Protein AF-0000000081132342 (afdb_homodimer)

Secondary structure (DSSP, 8-state):
------SS-EEEE-SSSSTTHHHHHHHHHHT---EEEE-GGGTT-SB-TTT--BGGGGT-SS---EEEETTEEE-SHHHHHHHHHHH-GGGTT--HHHHHHHHHHHHHHHHHHHHHHHIIIIIHHH-HHHHHHHHHHHHHHHHHHHHHHS-SSS-TTS-SS--HHHHHHHHHHSTTSTTHHHHHHHHT--GGGSHHHHHHHHHHHHSHHHHHHHHH--STT--TT--/------SS-EEEE-SSSSTTHHHHHHHHHHT---EEEE-GGGTT-SB-TTT--BGGGGT-SS---EEEETTEEE-SHHHHHHHHHHH-GGGTT--HHHHHHHHHHHHHHHHHHHHHHHIIIIIHHH-HHHHHHHHHHHHHHHHHHHHHHS-SSS-TTS-SS--HHHHHHHHHH-TTSTTHHHHHHHHT--GGGSHHHHHHHHHHHHSHHHHHHHHH--STT--TT--

Solvent-accessible surface area (backbone atoms only — not comparable to full-atom values): 23735 Å² total; per-residue (Å²): 126,83,71,78,73,48,92,39,45,32,39,38,39,49,71,43,24,33,77,51,36,57,43,52,50,40,26,38,53,20,66,42,70,70,46,75,48,65,44,64,76,33,63,84,30,46,40,36,79,91,77,62,47,49,31,46,73,27,73,20,80,42,68,71,37,34,39,38,45,73,89,46,52,36,22,42,60,66,17,49,36,51,38,51,45,66,72,10,67,74,45,65,78,62,47,68,67,57,50,27,51,25,36,23,34,44,43,50,42,50,53,53,41,53,53,26,39,42,25,64,75,49,38,33,78,79,35,51,68,58,19,27,52,50,39,45,53,50,52,52,53,50,46,52,42,48,46,69,66,49,51,84,60,72,33,80,86,68,46,99,58,68,50,56,39,47,48,31,52,35,50,58,69,32,78,37,25,44,39,39,21,47,30,31,57,70,39,67,57,68,66,67,80,34,55,44,51,42,50,43,35,52,55,46,49,64,35,67,46,38,34,53,46,62,73,67,54,68,24,50,76,42,50,92,76,76,100,127,84,69,76,73,46,93,40,45,33,38,37,38,48,71,44,24,35,76,49,38,58,42,52,50,40,26,39,53,21,66,43,70,67,47,74,49,67,42,65,77,34,62,85,30,48,40,36,79,89,77,62,45,50,32,45,74,27,73,19,79,42,70,71,39,35,37,37,45,69,89,46,51,37,22,42,59,66,18,50,36,52,39,50,43,66,72,9,69,75,44,65,79,62,48,69,68,55,50,26,51,24,36,22,33,45,43,50,43,49,54,52,42,52,53,26,38,41,27,66,74,48,37,34,79,80,35,52,68,59,18,26,52,51,42,46,52,50,52,51,52,50,47,53,43,46,48,69,64,50,51,84,59,73,34,78,84,67,46,100,59,68,50,55,37,48,48,31,53,36,50,56,71,32,64,47,23,46,43,36,11,48,32,31,58,68,39,67,57,69,66,67,78,34,56,45,52,42,50,41,36,51,53,46,49,63,34,66,45,37,34,54,45,63,73,67,52,67,25,47,75,42,51,92,76,75,102

Foldseek 3Di:
DPLPLPQAKEKEEALAQELCVLLVLQCLQLVGDYHYDHDPVLQPPQADPVPRHGCVLLVDRRDDTWIDHRSHTHGDSLVSSLVSLCPRNNNVPPDPVNSVLLSVLVVVLVVLQVQLCCLQPPVCVVPLVVSLVSLVVSCVVVLVVCLPQADQDDERVNDNGHHSNLSSLLLQQDAQRPPNNVSCVSNVHHSVVSPSSVVSNVSNCVRPSNVVCVVPRPRSVDDPPVD/DPLPLPQAKEKEEALAQELCVLLVLQCLQLVGDYHYDHDPVLQPPQADPVPRHGCVLLVDRRDDTWIDHRSHTHGDSLVSSLVSLCPRNNNVPPDPVNSVLLSVLVVVLVVLQVQLCCLQPPVCVPPLVVSLVSLVVSCVVVLVVCLPQADQDDERVNDNGHHSNLSSLLLQQPLLHPPNNVSCVSNVHHSVVSPSSVVSNVSNCVNPSNVVCVVPRPRSVDDPPVD

pLDDT: mean 93.66, std 10.89, range [26.27, 98.94]

Structure (mmCIF, N/CA/C/O backbone):
data_AF-0000000081132342-model_v1
#
loop_
_entity.id
_entity.type
_entity.pdbx_description
1 polymer 'Glutathione S-transferase'
#
loop_
_atom_site.group_PDB
_atom_site.id
_atom_site.type_symbol
_atom_site.label_atom_id
_atom_site.label_alt_id
_atom_site.label_comp_id
_atom_site.label_asym_id
_atom_site.label_entity_id
_atom_site.label_seq_id
_atom_site.pdbx_PDB_ins_code
_atom_site.Cartn_x
_atom_site.Cartn_y
_atom_site.Cartn_z
_atom_site.occupancy
_atom_site.B_iso_or_equiv
_atom_site.auth_seq_id
_atom_site.auth_comp_id
_atom_site.auth_asym_id
_atom_site.auth_atom_id
_atom_site.pdbx_PDB_model_num
ATOM 1 N N . MET A 1 1 ? 17.172 -5.16 30.281 1 26.27 1 MET A N 1
ATOM 2 C CA . MET A 1 1 ? 16.375 -5.867 29.297 1 26.27 1 MET A CA 1
ATOM 3 C C . MET A 1 1 ? 17.25 -6.34 28.125 1 26.27 1 MET A C 1
ATOM 5 O O . MET A 1 1 ? 17.984 -5.551 27.547 1 26.27 1 MET A O 1
ATOM 9 N N . THR A 1 2 ? 17.797 -7.445 28.031 1 30.52 2 THR A N 1
ATOM 10 C CA . THR A 1 2 ? 18.672 -7.984 27 1 30.52 2 THR A CA 1
ATOM 11 C C . THR A 1 2 ? 18.156 -7.625 25.609 1 30.52 2 THR A C 1
ATOM 13 O O . THR A 1 2 ? 17.031 -7.961 25.266 1 30.52 2 THR A O 1
ATOM 16 N N . THR A 1 3 ? 18.344 -6.461 25.172 1 37.97 3 THR A N 1
ATOM 17 C CA . THR A 1 3 ? 18.016 -6.039 23.812 1 37.97 3 THR A CA 1
ATOM 18 C C . THR A 1 3 ? 18.297 -7.152 22.812 1 37.97 3 THR A C 1
ATOM 20 O O . THR A 1 3 ? 19.438 -7.613 22.703 1 37.97 3 THR A O 1
ATOM 23 N N . PHE A 1 4 ? 17.703 -8.273 22.844 1 40.88 4 PHE A N 1
ATOM 24 C CA . PHE A 1 4 ? 17.844 -9.32 21.828 1 40.88 4 PHE A CA 1
ATOM 25 C C . PHE A 1 4 ? 18.281 -8.727 20.5 1 40.88 4 PHE A C 1
ATOM 27 O O . PHE A 1 4 ? 17.453 -8.148 19.781 1 40.88 4 PHE A O 1
ATOM 34 N N . GLU A 1 5 ? 19.469 -8.164 20.438 1 51.78 5 GLU A N 1
ATOM 35 C CA . GLU A 1 5 ? 20.047 -7.605 19.219 1 51.78 5 GLU A CA 1
ATOM 36 C C . GLU A 1 5 ? 20.016 -8.617 18.078 1 51.78 5 GLU A C 1
ATOM 38 O O . GLU A 1 5 ? 20.938 -9.422 17.938 1 51.78 5 GLU A O 1
ATOM 43 N N . ASN A 1 6 ? 18.969 -9.266 17.734 1 59 6 ASN A N 1
ATOM 44 C CA . ASN A 1 6 ? 18.891 -10.164 16.594 1 59 6 ASN A CA 1
ATOM 45 C C . ASN A 1 6 ? 19.344 -9.477 15.305 1 59 6 ASN A C 1
ATOM 47 O O . ASN A 1 6 ? 18.766 -8.469 14.898 1 59 6 ASN A O 1
ATOM 51 N N . PRO A 1 7 ? 20.469 -9.891 14.82 1 83.19 7 PRO A N 1
ATOM 52 C CA . PRO A 1 7 ? 21.016 -9.242 13.625 1 83.19 7 PRO A CA 1
ATOM 53 C C . PRO A 1 7 ? 20.125 -9.422 12.398 1 83.19 7 PRO A C 1
ATOM 55 O O . PRO A 1 7 ? 20.297 -8.734 11.391 1 83.19 7 PRO A O 1
ATOM 58 N N . HIS A 1 8 ? 19.094 -10.32 12.531 1 95.31 8 HIS A N 1
ATOM 59 C CA . HIS A 1 8 ? 18.219 -10.617 11.398 1 95.31 8 HIS A CA 1
ATOM 60 C C . HIS A 1 8 ? 16.844 -9.977 11.578 1 95.31 8 HIS A C 1
ATOM 62 O O . HIS A 1 8 ? 16.344 -9.867 12.695 1 95.31 8 HIS A O 1
ATOM 68 N N . PRO A 1 9 ? 16.188 -9.609 10.5 1 98.06 9 PRO A N 1
ATOM 69 C CA . PRO A 1 9 ? 14.789 -9.203 10.625 1 98.06 9 PRO A CA 1
ATOM 70 C C . PRO A 1 9 ? 13.93 -10.273 11.297 1 98.06 9 PRO A C 1
ATOM 72 O O . PRO A 1 9 ? 14.094 -11.461 11.031 1 98.06 9 PRO A O 1
ATOM 75 N N . HIS A 1 10 ? 13.062 -9.82 12.188 1 97.5 10 HIS A N 1
ATOM 76 C CA . HIS A 1 10 ? 12.18 -10.711 12.938 1 97.5 10 HIS A CA 1
ATOM 77 C C . HIS A 1 10 ? 10.719 -10.445 12.594 1 97.5 10 HIS A C 1
ATOM 79 O O . HIS A 1 10 ? 10.188 -9.375 12.906 1 97.5 10 HIS A O 1
ATOM 85 N N . LEU A 1 11 ? 10.117 -11.43 11.961 1 97.31 11 LEU A N 1
ATOM 86 C CA . LEU A 1 11 ? 8.727 -11.336 11.531 1 97.31 11 LEU A CA 1
ATOM 87 C C . LEU A 1 11 ? 7.785 -11.898 12.594 1 97.31 11 LEU A C 1
ATOM 89 O O . LEU A 1 11 ? 8.031 -12.977 13.133 1 97.31 11 LEU A O 1
ATOM 93 N N . ILE A 1 12 ? 6.785 -11.148 12.961 1 96.94 12 ILE A N 1
ATOM 94 C CA . ILE A 1 12 ? 5.773 -11.562 13.922 1 96.94 12 ILE A CA 1
ATOM 95 C C . ILE A 1 12 ? 4.438 -11.766 13.211 1 96.94 12 ILE A C 1
ATOM 97 O O . ILE A 1 12 ? 3.828 -10.805 12.734 1 96.94 12 ILE A O 1
ATOM 101 N N . TYR A 1 13 ? 4.012 -12.984 13.188 1 95.5 13 TYR A N 1
ATOM 102 C CA . TYR A 1 13 ? 2.77 -13.305 12.508 1 95.5 13 TYR A CA 1
ATOM 103 C C . TYR A 1 13 ? 2.209 -14.641 13 1 95.5 13 TYR A C 1
ATOM 105 O O . TYR A 1 13 ? 2.494 -15.062 14.117 1 95.5 13 TYR A O 1
ATOM 113 N N . ALA A 1 14 ? 1.227 -15.227 12.344 1 92.19 14 ALA A N 1
ATOM 114 C CA . ALA A 1 14 ? 0.634 -16.531 12.625 1 92.19 14 ALA A CA 1
ATOM 115 C C . ALA A 1 14 ? 1.279 -17.625 11.773 1 92.19 14 ALA A C 1
ATOM 117 O O . ALA A 1 14 ? 1.892 -17.328 10.742 1 92.19 14 ALA A O 1
ATOM 118 N N . PRO A 1 15 ? 1.166 -18.797 12.211 1 90.62 15 PRO A N 1
ATOM 119 C CA . PRO A 1 15 ? 1.739 -19.891 11.43 1 90.62 15 PRO A CA 1
ATOM 120 C C . PRO A 1 15 ? 0.863 -20.281 10.242 1 90.62 15 PRO A C 1
ATOM 122 O O . PRO A 1 15 ? 0.51 -21.453 10.102 1 90.62 15 PRO A O 1
ATOM 125 N N . ILE A 1 16 ? 0.582 -19.297 9.383 1 92.06 16 ILE A N 1
ATOM 126 C CA . ILE A 1 16 ? -0.227 -19.516 8.188 1 92.06 16 ILE A CA 1
ATOM 127 C C . ILE A 1 16 ? 0.365 -18.719 7.016 1 92.06 16 ILE A C 1
ATOM 129 O O . ILE A 1 16 ? 1.127 -17.781 7.223 1 92.06 16 ILE A O 1
ATOM 133 N N . ALA A 1 17 ? -0.044 -19.156 5.855 1 93.56 17 ALA A N 1
ATOM 134 C CA . ALA A 1 17 ? 0.344 -18.422 4.656 1 93.56 17 ALA A CA 1
ATOM 135 C C . ALA A 1 17 ? -0.666 -17.312 4.34 1 93.56 17 ALA A C 1
ATOM 137 O O . ALA A 1 17 ? -1.347 -17.375 3.312 1 93.56 17 ALA A O 1
ATOM 138 N N . GLY A 1 18 ? -0.672 -16.375 5.23 1 93.75 18 GLY A N 1
ATOM 139 C CA . GLY A 1 18 ? -1.565 -15.242 5.082 1 93.75 18 GLY A CA 1
ATOM 140 C C . GLY A 1 18 ? -0.862 -13.992 4.594 1 93.75 18 GLY A C 1
ATOM 141 O O . GLY A 1 18 ? -0.087 -14.039 3.639 1 93.75 18 GLY A O 1
ATOM 142 N N . ARG A 1 19 ? -1.129 -12.883 5.219 1 94.88 19 ARG A N 1
ATOM 143 C CA . ARG A 1 19 ? -0.659 -11.57 4.785 1 94.88 19 ARG A CA 1
ATOM 144 C C . ARG A 1 19 ? 0.862 -11.477 4.859 1 94.88 19 ARG A C 1
ATOM 146 O O . ARG A 1 19 ? 1.477 -10.664 4.172 1 94.88 19 ARG A O 1
ATOM 153 N N . ALA A 1 20 ? 1.481 -12.305 5.617 1 96.75 20 ALA A N 1
ATOM 154 C CA . ALA A 1 20 ? 2.932 -12.242 5.77 1 96.75 20 ALA A CA 1
ATOM 155 C C . ALA A 1 20 ? 3.635 -13.055 4.688 1 96.75 20 ALA A C 1
ATOM 157 O O . ALA A 1 20 ? 4.859 -13.008 4.562 1 96.75 20 ALA A O 1
ATOM 158 N N . GLU A 1 21 ? 2.898 -13.766 3.896 1 97.19 21 GLU A N 1
ATOM 159 C CA . GLU A 1 21 ? 3.504 -14.766 3.02 1 97.19 21 GLU A CA 1
ATOM 160 C C . GLU A 1 21 ? 4.391 -14.109 1.964 1 97.19 21 GLU A C 1
ATOM 162 O O . GLU A 1 21 ? 5.461 -14.625 1.637 1 97.19 21 GLU A O 1
ATOM 167 N N . LEU A 1 22 ? 3.967 -13.039 1.373 1 98.5 22 LEU A N 1
ATOM 168 C CA . LEU A 1 22 ? 4.816 -12.406 0.37 1 98.5 22 LEU A CA 1
ATOM 169 C C . LEU A 1 22 ? 6.129 -11.938 0.988 1 98.5 22 LEU A C 1
ATOM 171 O O . LEU A 1 22 ? 7.18 -11.992 0.344 1 98.5 22 LEU A O 1
ATOM 175 N N . ALA A 1 23 ? 6.117 -11.445 2.205 1 98.56 23 ALA A N 1
ATOM 176 C CA . ALA A 1 23 ? 7.355 -11.07 2.879 1 98.56 23 ALA A CA 1
ATOM 177 C C . ALA A 1 23 ? 8.281 -12.266 3.045 1 98.56 23 ALA A C 1
ATOM 179 O O . ALA A 1 23 ? 9.492 -12.156 2.863 1 98.56 23 ALA A O 1
ATOM 180 N N . ARG A 1 24 ? 7.719 -13.398 3.361 1 97.81 24 ARG A N 1
ATOM 181 C CA . ARG A 1 24 ? 8.492 -14.633 3.48 1 97.81 24 ARG A CA 1
ATOM 182 C C . ARG A 1 24 ? 9.109 -15.023 2.143 1 97.81 24 ARG A C 1
ATOM 184 O O . ARG A 1 24 ? 10.289 -15.383 2.076 1 97.81 24 ARG A O 1
ATOM 191 N N . LEU A 1 25 ? 8.32 -14.922 1.116 1 98.44 25 LEU A N 1
ATOM 192 C CA . LEU A 1 25 ? 8.789 -15.25 -0.224 1 98.44 25 LEU A CA 1
ATOM 193 C C . LEU A 1 25 ? 9.922 -14.305 -0.642 1 98.44 25 LEU A C 1
ATOM 195 O O . LEU A 1 25 ? 10.906 -14.742 -1.244 1 98.44 25 LEU A O 1
ATOM 199 N N . ILE A 1 26 ? 9.789 -13.023 -0.356 1 98.88 26 ILE A N 1
ATOM 200 C CA . ILE A 1 26 ? 10.805 -12.031 -0.692 1 98.88 26 ILE A CA 1
ATOM 201 C C . ILE A 1 26 ? 12.094 -12.336 0.066 1 98.88 26 ILE A C 1
ATOM 203 O O . ILE A 1 26 ? 13.188 -12.258 -0.502 1 98.88 26 ILE A O 1
ATOM 207 N N . ALA A 1 27 ? 11.969 -12.672 1.336 1 98.5 27 ALA A N 1
ATOM 208 C CA . ALA A 1 27 ? 13.148 -13.016 2.119 1 98.5 27 ALA A CA 1
ATOM 209 C C . ALA A 1 27 ? 13.867 -14.227 1.523 1 98.5 27 ALA A C 1
ATOM 211 O O . ALA A 1 27 ? 15.086 -14.203 1.334 1 98.5 27 ALA A O 1
ATOM 212 N N . ALA A 1 28 ? 13.125 -15.219 1.195 1 98.19 28 ALA A N 1
AT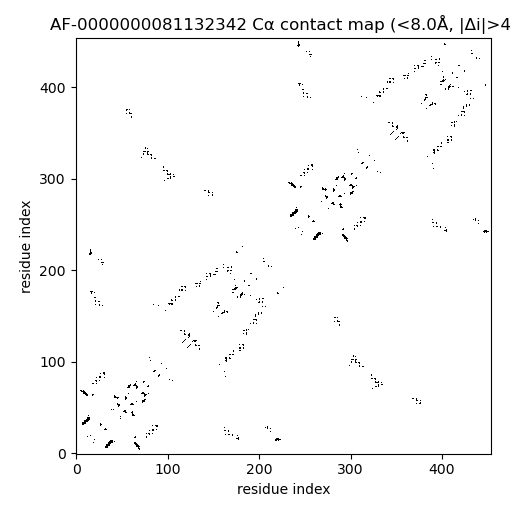OM 213 C CA . ALA A 1 28 ? 13.688 -16.453 0.644 1 98.19 28 ALA A CA 1
ATOM 214 C C . ALA A 1 28 ? 14.352 -16.188 -0.704 1 98.19 28 ALA A C 1
ATOM 216 O O . ALA A 1 28 ? 15.531 -16.516 -0.894 1 98.19 28 ALA A O 1
ATOM 217 N N . ALA A 1 29 ? 13.602 -15.578 -1.599 1 98.81 29 ALA A N 1
ATOM 218 C CA . ALA A 1 29 ? 14.109 -15.32 -2.943 1 98.81 29 ALA A CA 1
ATOM 219 C C . ALA A 1 29 ? 15.289 -14.352 -2.908 1 98.81 29 ALA A C 1
ATOM 221 O O . ALA A 1 29 ? 16.234 -14.484 -3.703 1 98.81 29 ALA A O 1
ATOM 222 N N . GLY A 1 30 ? 15.211 -13.3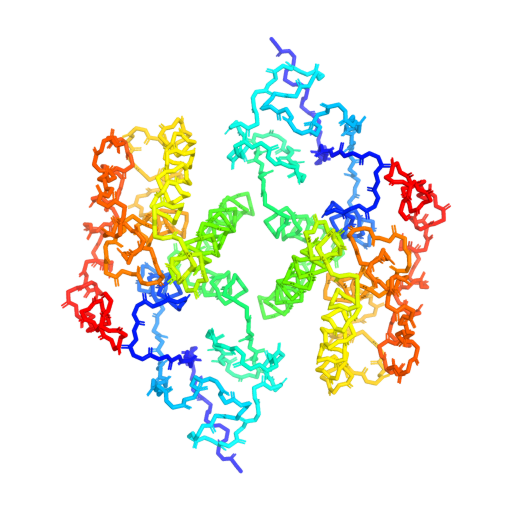98 -1.994 1 98.69 30 GLY A N 1
ATOM 223 C CA . GLY A 1 30 ? 16.188 -12.32 -1.935 1 98.69 30 GLY A CA 1
ATOM 224 C C . GLY A 1 30 ? 17.438 -12.695 -1.164 1 98.69 30 GLY A C 1
ATOM 225 O O . GLY A 1 30 ? 18.422 -11.945 -1.156 1 98.69 30 GLY A O 1
ATOM 226 N N . GLY A 1 31 ? 17.359 -13.805 -0.442 1 97.81 31 GLY A N 1
ATOM 227 C CA . GLY A 1 31 ? 18.531 -14.289 0.272 1 97.81 31 GLY A CA 1
ATOM 228 C C . GLY A 1 31 ? 18.688 -13.672 1.647 1 97.81 31 GLY A C 1
ATOM 229 O O . GLY A 1 31 ? 19.812 -13.43 2.102 1 97.81 31 GLY A O 1
ATOM 230 N N . ILE A 1 32 ? 17.625 -13.375 2.258 1 96.94 32 ILE A N 1
ATOM 231 C CA . ILE A 1 32 ? 17.641 -12.852 3.621 1 96.94 32 ILE A CA 1
ATOM 232 C C . ILE A 1 32 ? 17.297 -13.961 4.605 1 96.94 32 ILE A C 1
ATOM 234 O O . ILE A 1 32 ? 16.297 -14.656 4.43 1 96.94 32 ILE A O 1
ATOM 238 N N . THR A 1 33 ? 18.062 -14.062 5.617 1 96.31 33 THR A N 1
ATOM 239 C CA . THR A 1 33 ? 17.672 -14.883 6.758 1 96.31 33 THR A CA 1
ATOM 240 C C . THR A 1 33 ? 16.766 -14.094 7.703 1 96.31 33 THR A C 1
ATOM 242 O O . THR A 1 33 ? 17.094 -12.969 8.094 1 96.31 33 THR A O 1
ATOM 245 N N . ILE A 1 34 ? 15.641 -14.75 8 1 97 34 ILE A N 1
ATOM 246 C CA . ILE A 1 34 ? 14.75 -14.078 8.945 1 97 34 ILE A CA 1
ATOM 247 C C . ILE A 1 34 ? 14.406 -15.023 10.094 1 97 34 ILE A C 1
ATOM 249 O O . ILE A 1 34 ? 14.531 -16.25 9.961 1 97 34 ILE A O 1
ATOM 253 N N . THR A 1 35 ? 14.07 -14.445 11.219 1 96.31 35 THR A N 1
ATOM 254 C CA . THR A 1 35 ? 13.453 -15.188 12.312 1 96.31 35 THR A CA 1
ATOM 255 C C . THR A 1 35 ? 11.969 -14.82 12.438 1 96.31 35 THR A C 1
ATOM 257 O O . THR A 1 35 ? 11.523 -13.812 11.883 1 96.31 35 THR A O 1
ATOM 260 N N . GLU A 1 36 ? 11.219 -15.781 13.156 1 94.75 36 GLU A N 1
ATOM 261 C CA . GLU A 1 36 ? 9.781 -15.531 13.242 1 94.75 36 GLU A CA 1
ATOM 262 C C . GLU A 1 36 ? 9.242 -15.891 14.625 1 94.75 36 GLU A C 1
ATOM 264 O O . GLU A 1 36 ? 9.719 -16.844 15.25 1 94.75 36 GLU A O 1
ATOM 269 N N . SER A 1 37 ? 8.359 -15.094 15.086 1 93.81 37 SER A N 1
ATOM 270 C CA . SER A 1 37 ? 7.422 -15.484 16.125 1 93.81 37 SER A CA 1
ATOM 271 C C . SER A 1 37 ? 6.043 -15.789 15.555 1 93.81 37 SER A C 1
ATOM 273 O O . SER A 1 37 ? 5.402 -14.914 14.969 1 93.81 37 SER A O 1
ATOM 275 N N . VAL A 1 38 ? 5.664 -17.031 15.805 1 90.38 38 VAL A N 1
ATOM 276 C CA . VAL A 1 38 ? 4.383 -17.469 15.258 1 90.38 38 VAL A CA 1
ATOM 277 C C . VAL A 1 38 ? 3.441 -17.859 16.391 1 90.38 38 VAL A C 1
ATOM 279 O O . VAL A 1 38 ? 3.762 -18.734 17.203 1 90.38 38 VAL A O 1
ATOM 282 N N . ASN A 1 39 ? 2.463 -17.047 16.609 1 90.81 39 ASN A N 1
ATOM 283 C CA . ASN A 1 39 ? 1.485 -17.281 17.672 1 90.81 39 ASN A CA 1
ATOM 284 C C . ASN A 1 39 ? 0.094 -16.812 17.266 1 90.81 39 ASN A C 1
ATOM 286 O O . ASN A 1 39 ? -0.17 -15.609 17.234 1 90.81 39 ASN A O 1
ATOM 290 N N . MET A 1 40 ? -0.757 -17.766 17.078 1 86.94 40 MET A N 1
ATOM 291 C CA . MET A 1 40 ? -2.115 -17.469 16.625 1 86.94 40 MET A CA 1
ATOM 292 C C . MET A 1 40 ? -2.863 -16.641 17.656 1 86.94 40 MET A C 1
ATOM 294 O O . MET A 1 40 ? -3.775 -15.883 17.312 1 86.94 40 MET A O 1
ATOM 298 N N . ALA A 1 41 ? -2.463 -16.75 18.859 1 87.44 41 ALA A N 1
ATOM 299 C CA . ALA A 1 41 ? -3.164 -16.062 19.953 1 87.44 41 ALA A CA 1
ATOM 300 C C . ALA A 1 41 ? -2.99 -14.547 19.844 1 87.44 41 ALA A C 1
ATOM 302 O O . ALA A 1 41 ? -3.752 -13.781 20.438 1 87.44 41 ALA A O 1
ATOM 303 N N . ASN A 1 42 ? -2.002 -14.195 19.094 1 91.44 42 ASN A N 1
ATOM 304 C CA . ASN A 1 42 ? -1.762 -12.766 18.922 1 91.44 42 ASN A CA 1
ATOM 305 C C . ASN A 1 42 ? -2.801 -12.133 18 1 91.44 42 ASN A C 1
ATOM 307 O O . ASN A 1 42 ? -2.941 -10.906 17.969 1 91.44 42 ASN A O 1
ATOM 311 N N . PHE A 1 43 ? -3.508 -13.031 17.297 1 86.75 43 PHE A N 1
ATOM 312 C CA . PHE A 1 43 ? -4.516 -12.484 16.406 1 86.75 43 PHE A CA 1
ATOM 313 C C . PHE A 1 43 ? -5.648 -11.836 17.188 1 86.75 43 PHE A C 1
ATOM 315 O O . PHE A 1 43 ? -6.207 -12.438 18.109 1 86.75 43 PHE A O 1
ATOM 322 N N . GLY A 1 44 ? -5.949 -10.727 17.016 1 82.88 44 GLY A N 1
ATOM 323 C CA . GLY A 1 44 ? -7.051 -10.031 17.672 1 82.88 44 GLY A CA 1
ATOM 324 C C . GLY A 1 44 ? -6.652 -9.367 18.969 1 82.88 44 GLY A C 1
ATOM 325 O O . GLY A 1 44 ? -7.484 -8.758 19.641 1 82.88 44 GLY A O 1
ATOM 326 N N . SER A 1 45 ? -5.453 -9.617 19.375 1 90.19 45 SER A N 1
ATOM 327 C CA . SER A 1 45 ? -4.957 -8.984 20.594 1 90.19 45 SER A CA 1
ATOM 328 C C . SER A 1 45 ? -4.211 -7.695 20.281 1 90.19 45 SER A C 1
ATOM 330 O O . SER A 1 45 ? -3.605 -7.559 19.219 1 90.19 45 SER A O 1
ATOM 332 N N . LYS A 1 46 ? -4.254 -6.777 21.25 1 92.12 46 LYS A N 1
ATOM 333 C CA . LYS A 1 46 ? -3.516 -5.523 21.109 1 92.12 46 LYS A CA 1
ATOM 334 C C . LYS A 1 46 ? -2.049 -5.703 21.5 1 92.12 46 LYS A C 1
ATOM 336 O O . LYS A 1 46 ? -1.201 -4.887 21.125 1 92.12 46 LYS A O 1
ATOM 341 N N . ASP A 1 47 ? -1.809 -6.777 22.281 1 94.75 47 ASP A N 1
ATOM 342 C CA . ASP A 1 47 ? -0.456 -7.016 22.766 1 94.75 47 ASP A CA 1
ATOM 343 C C . ASP A 1 47 ? 0.091 -8.344 22.25 1 94.75 47 ASP A C 1
ATOM 345 O O . ASP A 1 47 ? -0.674 -9.258 21.953 1 94.75 47 ASP A O 1
ATOM 349 N N . LEU A 1 48 ? 1.373 -8.383 22.125 1 94.94 48 LEU A N 1
ATOM 350 C CA . LEU A 1 48 ? 2.061 -9.617 21.781 1 94.94 48 LEU A CA 1
ATOM 351 C C . LEU A 1 48 ? 2.236 -10.5 23.016 1 94.94 48 LEU A C 1
ATOM 353 O O . LEU A 1 48 ? 2.809 -10.07 24.016 1 94.94 48 LEU A O 1
ATOM 357 N N . GLN A 1 49 ? 1.848 -11.688 22.906 1 90.81 49 GLN A N 1
ATOM 358 C CA . GLN A 1 49 ? 1.827 -12.586 24.062 1 90.81 49 GLN A CA 1
ATOM 359 C C . GLN A 1 49 ? 3.242 -12.906 24.531 1 90.81 49 GLN A C 1
ATOM 361 O O . GLN A 1 49 ? 3.486 -13.039 25.734 1 90.81 49 GLN A O 1
ATOM 366 N N . GLU A 1 50 ? 4.133 -13.008 23.625 1 88.31 50 GLU A N 1
ATOM 367 C CA . GLU A 1 50 ? 5.488 -13.461 23.922 1 88.31 50 GLU A CA 1
ATOM 368 C C . GLU A 1 50 ? 6.258 -12.406 24.719 1 88.31 50 GLU A C 1
ATOM 370 O O . GLU A 1 50 ? 7.082 -12.75 25.578 1 88.31 50 GLU A O 1
ATOM 375 N N . THR A 1 51 ? 6.023 -11.195 24.438 1 90.12 51 THR A N 1
ATOM 376 C CA . THR A 1 51 ? 6.875 -10.148 24.984 1 90.12 51 THR A CA 1
ATOM 377 C C . THR A 1 51 ? 6.066 -9.188 25.859 1 90.12 51 THR A C 1
ATOM 379 O O . THR A 1 51 ? 6.633 -8.438 26.656 1 90.12 51 THR A O 1
ATOM 382 N N . GLY A 1 52 ? 4.707 -9.195 25.641 1 91.94 52 GLY A N 1
ATOM 383 C CA . GLY A 1 52 ? 3.865 -8.227 26.312 1 91.94 52 GLY A CA 1
ATOM 384 C C . GLY A 1 52 ? 3.9 -6.855 25.656 1 91.94 52 GLY A C 1
ATOM 385 O O . GLY A 1 52 ? 3.221 -5.93 26.109 1 91.94 52 GLY A O 1
ATOM 386 N N . GLU A 1 53 ? 4.664 -6.762 24.641 1 93.69 53 GLU A N 1
ATOM 387 C CA . GLU A 1 53 ? 4.742 -5.488 23.938 1 93.69 53 GLU A CA 1
ATOM 388 C C . GLU A 1 53 ? 3.43 -5.18 23.219 1 93.69 53 GLU A C 1
ATOM 390 O O . GLU A 1 53 ? 2.807 -6.07 22.641 1 93.69 53 GLU A O 1
ATOM 395 N N . SER A 1 54 ? 3.098 -3.881 23.281 1 95.12 54 SER A N 1
ATOM 396 C CA . SER A 1 54 ? 1.901 -3.439 22.578 1 95.12 54 SER A CA 1
ATOM 397 C C . SER A 1 54 ? 2.158 -3.328 21.078 1 95.12 54 SER A C 1
ATOM 399 O O . SER A 1 54 ? 3.215 -2.852 20.656 1 95.12 54 SER A O 1
ATOM 401 N N . LYS A 1 55 ? 1.193 -3.711 20.25 1 96.06 55 LYS A N 1
ATOM 402 C CA . LYS A 1 55 ? 1.298 -3.568 18.812 1 96.06 55 LYS A CA 1
ATOM 403 C C . LYS A 1 55 ? 1.375 -2.098 18.406 1 96.06 55 LYS A C 1
ATOM 405 O O . LYS A 1 55 ? 1.832 -1.774 17.297 1 96.06 55 LYS A O 1
ATOM 410 N N . LYS A 1 56 ? 0.962 -1.211 19.266 1 94.75 56 LYS A N 1
ATOM 411 C CA . LYS A 1 56 ? 1.1 0.222 19.016 1 94.75 56 LYS A CA 1
ATOM 412 C C . LYS A 1 56 ? 2.562 0.61 18.828 1 94.75 56 LYS A C 1
ATOM 414 O O . LYS A 1 56 ? 2.871 1.555 18.109 1 94.75 56 LYS A O 1
ATOM 419 N N . ASN A 1 57 ? 3.436 -0.188 19.422 1 95.62 57 ASN A N 1
ATOM 420 C CA . ASN A 1 57 ? 4.863 0.075 19.281 1 95.62 57 ASN A CA 1
ATOM 421 C C . ASN A 1 57 ? 5.34 -0.148 17.844 1 95.62 57 ASN A C 1
ATOM 423 O O . ASN A 1 57 ? 6.418 0.309 17.469 1 95.62 57 ASN A O 1
ATOM 427 N N . TYR A 1 58 ? 4.547 -0.844 17.094 1 97.12 58 TYR A N 1
ATOM 428 C CA . TYR A 1 58 ? 4.824 -1.091 15.68 1 97.12 58 TYR A CA 1
ATOM 429 C C . TYR A 1 58 ? 3.926 -0.242 14.789 1 97.12 58 TYR A C 1
ATOM 431 O O . TYR A 1 58 ? 3.758 -0.536 13.602 1 97.12 58 TYR A O 1
ATOM 439 N N . MET A 1 59 ? 3.268 0.727 15.375 1 97.5 59 MET A N 1
ATOM 440 C CA . MET A 1 59 ? 2.318 1.587 14.672 1 97.5 59 MET A CA 1
ATOM 441 C C . MET A 1 59 ? 1.127 0.783 14.172 1 97.5 59 MET A C 1
ATOM 443 O O . MET A 1 59 ? 0.652 1.004 13.055 1 97.5 59 MET A O 1
ATOM 447 N N . SER A 1 60 ? 0.712 -0.182 14.875 1 96.31 60 SER A N 1
ATOM 448 C CA . SER A 1 60 ? -0.464 -0.988 14.57 1 96.31 60 SER A CA 1
ATOM 449 C C . SER A 1 60 ? -1.449 -0.997 15.734 1 96.31 60 SER A C 1
ATOM 451 O O . SER A 1 60 ? -1.063 -1.24 16.875 1 96.31 60 SER A O 1
ATOM 453 N N . PRO A 1 61 ? -2.676 -0.676 15.43 1 92.62 61 PRO A N 1
ATOM 454 C CA . PRO A 1 61 ? -3.639 -0.791 16.531 1 92.62 61 PRO A CA 1
ATOM 455 C C . PRO A 1 61 ? -3.846 -2.234 16.984 1 92.62 61 PRO A C 1
ATOM 457 O O . PRO A 1 61 ? -4.02 -2.49 18.172 1 92.62 61 PRO A O 1
ATOM 460 N N . SER A 1 62 ? -3.873 -3.178 16 1 85.75 62 SER A N 1
ATOM 461 C CA . SER A 1 62 ? -4.09 -4.559 16.422 1 85.75 62 SER A CA 1
ATOM 462 C C . SER A 1 62 ? -3.623 -5.535 15.344 1 85.75 62 SER A C 1
ATOM 464 O O . SER A 1 62 ? -3.584 -6.746 15.57 1 85.75 62 SER A O 1
ATOM 466 N N . GLY A 1 63 ? -3.262 -5.031 14.266 1 92.62 63 GLY A N 1
ATOM 467 C CA . GLY A 1 63 ? -3.061 -5.895 13.109 1 92.62 63 GLY A CA 1
ATOM 468 C C . GLY A 1 63 ? -1.659 -6.465 13.031 1 92.62 63 GLY A C 1
ATOM 469 O O . GLY A 1 63 ? -0.746 -5.984 13.703 1 92.62 63 GLY A O 1
ATOM 470 N N . MET A 1 64 ? -1.481 -7.531 12.336 1 95.44 64 MET A N 1
ATOM 471 C CA . MET A 1 64 ? -0.248 -8.203 11.938 1 95.44 64 MET A CA 1
ATOM 472 C C . MET A 1 64 ? -0.245 -8.484 10.438 1 95.44 64 MET A C 1
ATOM 474 O O . MET A 1 64 ? -1.302 -8.5 9.797 1 95.44 64 MET A O 1
ATOM 478 N N . PRO A 1 65 ? 0.895 -8.633 9.781 1 97.44 65 PRO A N 1
ATOM 479 C CA . PRO A 1 65 ? 2.238 -8.906 10.297 1 97.44 65 PRO A CA 1
ATOM 480 C C . PRO A 1 65 ? 2.936 -7.656 10.828 1 97.44 65 PRO A C 1
ATOM 482 O O . PRO A 1 65 ? 2.553 -6.535 10.484 1 97.44 65 PRO A O 1
ATOM 485 N N . LEU A 1 66 ? 3.912 -7.918 11.734 1 98.19 66 LEU A N 1
ATOM 486 C CA . LEU A 1 66 ? 4.844 -6.922 12.25 1 98.19 66 LEU A CA 1
ATOM 487 C C . LEU A 1 66 ? 6.285 -7.344 12 1 98.19 66 LEU A C 1
ATOM 489 O O . LEU A 1 66 ? 6.582 -8.539 11.914 1 98.19 66 LEU A O 1
ATOM 493 N N . LEU A 1 67 ? 7.164 -6.375 11.859 1 98.38 67 LEU A N 1
ATOM 494 C CA . LEU A 1 67 ? 8.586 -6.637 11.633 1 98.38 67 LEU A CA 1
ATOM 495 C C . LEU A 1 67 ? 9.445 -5.824 12.594 1 98.38 67 LEU A C 1
ATOM 497 O O . LEU A 1 67 ? 9.211 -4.633 12.789 1 98.38 67 LEU A O 1
ATOM 501 N N . GLN A 1 68 ? 10.336 -6.496 13.195 1 97.44 68 GLN A N 1
ATOM 502 C CA . GLN A 1 68 ? 11.375 -5.836 13.969 1 97.44 68 GLN A CA 1
ATOM 503 C C . GLN A 1 68 ? 12.758 -6.129 13.398 1 97.44 68 GLN A C 1
ATOM 505 O O . GLN A 1 68 ? 13.078 -7.277 13.086 1 97.44 68 GLN A O 1
ATOM 510 N N . HIS A 1 69 ? 13.547 -5.172 13.195 1 97.75 69 HIS A N 1
ATOM 511 C CA . HIS A 1 69 ? 14.953 -5.293 12.797 1 97.75 69 HIS A CA 1
ATOM 512 C C . HIS A 1 69 ? 15.812 -4.254 13.5 1 97.75 69 HIS A C 1
ATOM 514 O O . HIS A 1 69 ? 15.914 -3.111 13.055 1 97.75 69 HIS A O 1
ATOM 520 N N . GLY A 1 70 ? 16.531 -4.695 14.547 1 95.44 70 GLY A N 1
ATOM 521 C CA . GLY A 1 70 ? 17.141 -3.713 15.43 1 95.44 70 GLY A CA 1
ATOM 522 C C . GLY A 1 70 ? 16.125 -2.771 16.062 1 95.44 70 GLY A C 1
ATOM 523 O O . GLY A 1 70 ? 15.133 -3.217 16.641 1 95.44 70 GLY A O 1
ATOM 524 N N . ASP A 1 71 ? 16.281 -1.473 15.82 1 93.94 71 ASP A N 1
ATOM 525 C CA . ASP A 1 71 ? 15.383 -0.477 16.406 1 93.94 71 ASP A CA 1
ATOM 526 C C . ASP A 1 71 ? 14.18 -0.235 15.492 1 93.94 71 ASP A C 1
ATOM 528 O O . ASP A 1 71 ? 13.203 0.401 15.906 1 93.94 71 ASP A O 1
ATOM 532 N N . LEU A 1 72 ? 14.258 -0.804 14.336 1 97.19 72 LEU A N 1
ATOM 533 C CA . LEU A 1 72 ? 13.164 -0.614 13.391 1 97.19 72 LEU A CA 1
ATOM 534 C C . LEU A 1 72 ? 11.969 -1.485 13.766 1 97.19 72 LEU A C 1
ATOM 536 O O . LEU A 1 72 ? 12.117 -2.697 13.945 1 97.19 72 LEU A O 1
ATOM 540 N N . LYS A 1 73 ? 10.828 -0.906 13.961 1 97.44 73 LYS A N 1
ATOM 541 C CA . LYS A 1 73 ? 9.547 -1.574 14.156 1 97.44 73 LYS A CA 1
ATOM 542 C C . LYS A 1 73 ? 8.523 -1.113 13.125 1 97.44 73 LYS A C 1
ATOM 544 O O . LYS A 1 73 ? 8.227 0.079 13.023 1 97.44 73 LYS A O 1
ATOM 549 N N . VAL A 1 74 ? 8.023 -2.117 12.352 1 98.06 74 VAL A N 1
ATOM 550 C CA . VAL A 1 74 ? 7.227 -1.743 11.188 1 98.06 74 VAL A CA 1
ATOM 551 C C . VAL A 1 74 ? 5.984 -2.627 11.102 1 98.06 74 VAL A C 1
ATOM 553 O O . VAL A 1 74 ? 6.051 -3.83 11.359 1 98.06 74 VAL A O 1
ATOM 556 N N . SER A 1 75 ? 4.891 -1.975 10.859 1 98.25 75 SER A N 1
ATOM 557 C CA . SER A 1 75 ? 3.684 -2.662 10.414 1 98.25 75 SER A CA 1
ATOM 558 C C . SER A 1 75 ? 3.404 -2.393 8.938 1 98.25 75 SER A C 1
ATOM 560 O O . SER A 1 75 ? 4.262 -1.873 8.227 1 98.25 75 SER A O 1
ATOM 562 N N . GLN A 1 76 ? 2.221 -2.76 8.484 1 98.25 76 GLN A N 1
ATOM 563 C CA . GLN A 1 76 ? 1.787 -2.602 7.102 1 98.25 76 GLN A CA 1
ATOM 564 C C . GLN A 1 76 ? 2.555 -3.539 6.172 1 98.25 76 GLN A C 1
ATOM 566 O O . GLN A 1 76 ? 3.75 -3.35 5.941 1 98.25 76 GLN A O 1
ATOM 571 N N . SER A 1 77 ? 1.852 -4.418 5.52 1 98.19 77 SER A N 1
ATOM 572 C CA . SER A 1 77 ? 2.453 -5.465 4.699 1 98.19 77 SER A CA 1
ATOM 573 C C . SER A 1 77 ? 3.35 -4.875 3.615 1 98.19 77 SER A C 1
ATOM 575 O O . SER A 1 77 ? 4.484 -5.32 3.432 1 98.19 77 SER A O 1
ATOM 577 N N . GLY A 1 78 ? 2.844 -3.832 2.949 1 98.19 78 GLY A N 1
ATOM 578 C CA . GLY A 1 78 ? 3.617 -3.234 1.874 1 98.19 78 GLY A CA 1
ATOM 579 C C . GLY A 1 78 ? 4.941 -2.658 2.34 1 98.19 78 GLY A C 1
ATOM 580 O O . GLY A 1 78 ? 5.953 -2.771 1.645 1 98.19 78 GLY A O 1
ATOM 581 N N . ALA A 1 79 ? 4.941 -2.043 3.504 1 98.75 79 ALA A N 1
ATOM 582 C CA . ALA A 1 79 ? 6.164 -1.47 4.059 1 98.75 79 ALA A CA 1
ATOM 583 C C . ALA A 1 79 ? 7.164 -2.562 4.426 1 98.75 79 ALA A C 1
ATOM 585 O O . ALA A 1 79 ? 8.359 -2.434 4.16 1 98.75 79 ALA A O 1
ATOM 586 N N . ILE A 1 80 ? 6.66 -3.602 5.035 1 98.88 80 ILE A N 1
ATOM 587 C CA . ILE A 1 80 ? 7.496 -4.73 5.426 1 98.88 80 ILE A CA 1
ATOM 588 C C . ILE A 1 80 ? 8.117 -5.367 4.188 1 98.88 80 ILE A C 1
ATOM 590 O O . ILE A 1 80 ? 9.328 -5.609 4.148 1 98.88 80 ILE A O 1
ATOM 594 N N . GLU A 1 81 ? 7.301 -5.59 3.172 1 98.88 81 GLU A N 1
ATOM 595 C CA . GLU A 1 81 ? 7.75 -6.207 1.926 1 98.88 81 GLU A CA 1
ATOM 596 C C . GLU A 1 81 ? 8.797 -5.34 1.229 1 98.88 81 GLU A C 1
ATOM 598 O O . GLU A 1 81 ? 9.836 -5.84 0.802 1 98.88 81 GLU A O 1
ATOM 603 N N . ALA A 1 82 ? 8.516 -4.074 1.174 1 98.69 82 ALA A N 1
ATOM 604 C CA . ALA A 1 82 ? 9.438 -3.15 0.523 1 98.69 82 ALA A CA 1
ATOM 605 C C . ALA A 1 82 ? 10.758 -3.07 1.282 1 98.69 82 ALA A C 1
ATOM 607 O O . ALA A 1 82 ? 11.828 -3.023 0.672 1 98.69 82 ALA A O 1
ATOM 608 N N . TYR A 1 83 ? 10.734 -3.068 2.598 1 98.81 83 TYR A N 1
ATOM 609 C CA . TYR A 1 83 ? 11.945 -3.021 3.406 1 98.81 83 TYR A CA 1
ATOM 610 C C . TYR A 1 83 ? 12.773 -4.281 3.215 1 98.81 83 TYR A C 1
ATOM 612 O O . TYR A 1 83 ? 13.984 -4.207 2.969 1 98.81 83 TYR A O 1
ATOM 620 N N . MET A 1 84 ? 12.117 -5.434 3.256 1 98.69 84 MET A N 1
ATOM 621 C CA . MET A 1 84 ? 12.82 -6.699 3.057 1 98.69 84 MET A CA 1
ATOM 622 C C . MET A 1 84 ? 13.484 -6.738 1.687 1 98.69 84 MET A C 1
ATOM 624 O O . MET A 1 84 ? 14.633 -7.16 1.565 1 98.69 84 MET A O 1
ATOM 628 N N . ALA A 1 85 ? 12.766 -6.289 0.696 1 98.81 85 ALA A N 1
ATOM 629 C CA . ALA A 1 85 ? 13.336 -6.25 -0.648 1 98.81 85 ALA A CA 1
ATOM 630 C C . ALA A 1 85 ? 14.531 -5.309 -0.71 1 98.81 85 ALA A C 1
ATOM 632 O O . ALA A 1 85 ? 15.516 -5.586 -1.406 1 98.81 85 ALA A O 1
ATOM 633 N N . SER A 1 86 ? 14.477 -4.219 0.054 1 98.31 86 SER A N 1
ATOM 634 C CA . SER A 1 86 ? 15.516 -3.193 -0.028 1 98.31 86 SER A CA 1
ATOM 635 C C . SER A 1 86 ? 16.812 -3.674 0.595 1 98.31 86 SER A C 1
ATOM 637 O O . SER A 1 86 ? 17.906 -3.217 0.218 1 98.31 86 SER A O 1
ATOM 639 N N . ILE A 1 87 ? 16.781 -4.633 1.513 1 97.94 87 ILE A N 1
ATOM 640 C CA . ILE A 1 87 ? 18 -5.062 2.186 1 97.94 87 ILE A CA 1
ATOM 641 C C . ILE A 1 87 ? 18.438 -6.426 1.651 1 97.94 87 ILE A C 1
ATOM 643 O O . ILE A 1 87 ? 19.453 -6.977 2.086 1 97.94 87 ILE A O 1
ATOM 647 N N . ALA A 1 88 ? 17.625 -6.984 0.766 1 98.38 88 ALA A N 1
ATOM 648 C CA . ALA A 1 88 ? 17.953 -8.297 0.205 1 98.38 88 ALA A CA 1
ATOM 649 C C . ALA A 1 88 ? 19.156 -8.219 -0.716 1 98.38 88 ALA A C 1
ATOM 651 O O . ALA A 1 88 ? 19.188 -7.426 -1.66 1 98.38 88 ALA A O 1
ATOM 652 N N . PRO A 1 89 ? 20.156 -9.062 -0.509 1 98.19 89 PRO A N 1
ATOM 653 C CA . PRO A 1 89 ? 21.359 -9.008 -1.331 1 98.19 89 PRO A CA 1
ATOM 654 C C . PRO A 1 89 ? 21.078 -9.227 -2.816 1 98.19 89 PRO A C 1
ATOM 656 O O . PRO A 1 89 ? 21.672 -8.562 -3.666 1 98.19 89 PRO A O 1
ATOM 659 N N . ARG A 1 90 ? 20.188 -10.047 -3.164 1 98.5 90 ARG A N 1
ATOM 660 C CA . ARG A 1 90 ? 19.906 -10.391 -4.555 1 98.5 90 ARG A CA 1
ATOM 661 C C . ARG A 1 90 ? 19.312 -9.195 -5.301 1 98.5 90 ARG A C 1
ATOM 663 O O . ARG A 1 90 ? 19.375 -9.133 -6.531 1 98.5 90 ARG A O 1
ATOM 670 N N . TYR A 1 91 ? 18.719 -8.227 -4.523 1 98.69 91 TYR A N 1
ATOM 671 C CA . TYR A 1 91 ? 18 -7.121 -5.145 1 98.69 91 TYR A CA 1
ATOM 672 C C . TYR A 1 91 ? 18.766 -5.816 -4.996 1 98.69 91 TYR A C 1
ATOM 674 O O . TYR A 1 91 ? 18.219 -4.734 -5.227 1 98.69 91 TYR A O 1
ATOM 682 N N . LYS A 1 92 ? 20 -5.824 -4.621 1 97.5 92 LYS A N 1
ATOM 683 C CA . LYS A 1 92 ? 20.797 -4.652 -4.262 1 97.5 92 LYS A CA 1
ATOM 684 C C . LYS A 1 92 ? 20.969 -3.715 -5.453 1 97.5 92 LYS A C 1
ATOM 686 O O . LYS A 1 92 ? 21.125 -2.506 -5.277 1 97.5 92 LYS A O 1
ATOM 691 N N . ASP A 1 93 ? 20.812 -4.207 -6.68 1 98 93 ASP A N 1
ATOM 692 C CA . ASP A 1 93 ? 21.125 -3.41 -7.859 1 98 93 ASP A CA 1
ATOM 693 C C . ASP A 1 93 ? 19.859 -2.963 -8.578 1 98 93 ASP A C 1
ATOM 695 O O . ASP A 1 93 ? 19.922 -2.35 -9.641 1 98 93 ASP A O 1
ATOM 699 N N . LEU A 1 94 ? 18.688 -3.281 -8.047 1 98.56 94 LEU A N 1
ATOM 700 C CA . LEU A 1 94 ? 17.453 -2.846 -8.688 1 98.56 94 LEU A CA 1
ATOM 701 C C . LEU A 1 94 ? 17.391 -1.323 -8.758 1 98.56 94 LEU A C 1
ATOM 703 O O . LEU A 1 94 ? 17.734 -0.637 -7.793 1 98.56 94 LEU A O 1
ATOM 707 N N . THR A 1 95 ? 17.016 -0.818 -9.914 1 98 95 THR A N 1
ATOM 708 C CA . THR A 1 95 ? 16.844 0.618 -10.102 1 98 95 THR A CA 1
ATOM 709 C C . THR A 1 95 ? 15.594 1.11 -9.375 1 98 95 THR A C 1
ATOM 711 O O . THR A 1 95 ? 14.742 0.31 -8.977 1 98 95 THR A O 1
ATOM 714 N N . GLN A 1 96 ? 15.477 2.383 -9.219 1 97.25 96 GLN A N 1
ATOM 715 C CA . GLN A 1 96 ? 14.289 2.973 -8.609 1 97.25 96 GLN A CA 1
ATOM 716 C C . GLN A 1 96 ? 13.039 2.639 -9.414 1 97.25 96 GLN A C 1
ATOM 718 O O . GLN A 1 96 ? 11.961 2.451 -8.844 1 97.25 96 GLN A O 1
ATOM 723 N N . GLN A 1 97 ? 13.195 2.578 -10.719 1 98 97 GLN A N 1
ATOM 724 C CA . GLN A 1 97 ? 12.055 2.252 -11.57 1 98 97 GLN A CA 1
ATOM 725 C C . GLN A 1 97 ? 11.625 0.799 -11.383 1 98 97 GLN A C 1
ATOM 727 O O . GLN A 1 97 ? 10.438 0.5 -11.328 1 98 97 GLN A O 1
ATOM 732 N N . GLN A 1 98 ? 12.578 -0.095 -11.289 1 98.69 98 GLN A N 1
ATOM 733 C CA . GLN A 1 98 ? 12.258 -1.497 -11.039 1 98.69 98 GLN A CA 1
ATOM 734 C C . GLN A 1 98 ? 11.586 -1.679 -9.68 1 98.69 98 GLN A C 1
ATOM 736 O O . GLN A 1 98 ? 10.633 -2.447 -9.555 1 98.69 98 GLN A O 1
ATOM 741 N N . ARG A 1 99 ? 12.102 -0.943 -8.695 1 98.75 99 ARG A N 1
ATOM 742 C CA . ARG A 1 99 ? 11.5 -1.007 -7.367 1 98.75 99 ARG A CA 1
ATOM 743 C C . ARG A 1 99 ? 10.07 -0.462 -7.387 1 98.75 99 ARG A C 1
ATOM 745 O O . ARG A 1 99 ? 9.203 -0.953 -6.66 1 98.75 99 ARG A O 1
ATOM 752 N N . ALA A 1 100 ? 9.812 0.539 -8.219 1 98.69 100 ALA A N 1
ATOM 753 C CA . ALA A 1 100 ? 8.469 1.079 -8.352 1 98.69 100 ALA A CA 1
ATOM 754 C C . ALA A 1 100 ? 7.504 0.027 -8.898 1 98.69 100 ALA A C 1
ATOM 756 O O . ALA A 1 100 ? 6.379 -0.105 -8.414 1 98.69 100 ALA A O 1
ATOM 757 N N . ILE A 1 101 ? 7.953 -0.681 -9.844 1 98.81 101 ILE A N 1
ATOM 758 C CA . ILE A 1 101 ? 7.148 -1.743 -10.438 1 98.81 101 ILE A CA 1
ATOM 759 C C . ILE A 1 101 ? 6.891 -2.836 -9.398 1 98.81 101 ILE A C 1
ATOM 761 O O . ILE A 1 101 ? 5.77 -3.33 -9.273 1 98.81 101 ILE A O 1
ATOM 765 N N . ASP A 1 102 ? 7.93 -3.186 -8.664 1 98.88 102 ASP A N 1
ATOM 766 C CA . ASP A 1 102 ? 7.75 -4.16 -7.594 1 98.88 102 ASP A CA 1
ATOM 767 C C . ASP A 1 102 ? 6.684 -3.697 -6.605 1 98.88 102 ASP A C 1
ATOM 769 O O . ASP A 1 102 ? 5.801 -4.473 -6.227 1 98.88 102 ASP A O 1
ATOM 773 N N . MET A 1 103 ? 6.75 -2.482 -6.23 1 98.69 103 MET A N 1
ATOM 774 C CA . MET A 1 103 ? 5.801 -1.933 -5.266 1 98.69 103 MET A CA 1
ATOM 775 C C . MET A 1 103 ? 4.395 -1.887 -5.855 1 98.69 103 MET A C 1
ATOM 777 O O . MET A 1 103 ? 3.408 -2.066 -5.137 1 98.69 103 MET A O 1
ATOM 781 N N . MET A 1 104 ? 4.312 -1.611 -7.113 1 98.81 104 MET A N 1
ATOM 782 C CA . MET A 1 104 ? 3.02 -1.635 -7.793 1 98.81 104 MET A CA 1
ATOM 783 C C . MET A 1 104 ? 2.373 -3.01 -7.684 1 98.81 104 MET A C 1
ATOM 785 O O . MET A 1 104 ? 1.202 -3.123 -7.312 1 98.81 104 MET A O 1
ATOM 789 N N . PHE A 1 105 ? 3.141 -4.051 -7.926 1 98.88 105 PHE A N 1
ATOM 790 C CA . PHE A 1 105 ? 2.602 -5.402 -7.84 1 98.88 105 PHE A CA 1
ATOM 791 C C . PHE A 1 105 ? 2.252 -5.754 -6.398 1 98.88 105 PHE A C 1
ATOM 793 O O . PHE A 1 105 ? 1.273 -6.461 -6.145 1 98.88 105 PHE A O 1
ATOM 800 N N . MET A 1 106 ? 3.061 -5.25 -5.445 1 98.69 106 MET A N 1
ATOM 801 C CA . MET A 1 106 ? 2.725 -5.43 -4.035 1 98.69 106 MET A CA 1
ATOM 802 C C . MET A 1 106 ? 1.386 -4.777 -3.709 1 98.69 106 MET A C 1
ATOM 804 O O . MET A 1 106 ? 0.576 -5.344 -2.973 1 98.69 106 MET A O 1
ATOM 808 N N . GLY A 1 107 ? 1.233 -3.605 -4.25 1 98.31 107 GLY A N 1
ATOM 809 C CA . GLY A 1 107 ? -0.027 -2.908 -4.055 1 98.31 107 GLY A CA 1
ATOM 810 C C . GLY A 1 107 ? -1.208 -3.617 -4.688 1 98.31 107 GLY A C 1
ATOM 811 O O . GLY A 1 107 ? -2.289 -3.686 -4.098 1 98.31 107 GLY A O 1
ATOM 812 N N . ILE A 1 108 ? -1.059 -4.117 -5.852 1 98.56 108 ILE A N 1
ATOM 813 C CA . ILE A 1 108 ? -2.104 -4.867 -6.543 1 98.56 108 ILE A CA 1
ATOM 814 C C . ILE A 1 108 ? -2.467 -6.109 -5.734 1 98.56 108 ILE A C 1
ATOM 816 O O . ILE A 1 108 ? -3.648 -6.406 -5.539 1 98.56 108 ILE A O 1
ATOM 820 N N . LYS A 1 109 ? -1.434 -6.758 -5.273 1 98.44 109 LYS A N 1
ATOM 821 C CA . LYS A 1 109 ? -1.651 -7.926 -4.426 1 98.44 109 LYS A CA 1
ATOM 822 C C . LYS A 1 109 ? -2.508 -7.574 -3.213 1 98.44 109 LYS A C 1
ATOM 824 O O . LYS A 1 109 ? -3.438 -8.305 -2.869 1 98.44 109 LYS A O 1
ATOM 829 N N . GLU A 1 110 ? -2.189 -6.48 -2.588 1 97.62 110 GLU A N 1
ATOM 830 C CA . GLU A 1 110 ? -2.947 -6.062 -1.413 1 97.62 110 GLU A CA 1
ATOM 831 C C . GLU A 1 110 ? -4.398 -5.758 -1.771 1 97.62 110 GLU A C 1
ATOM 833 O O . GLU A 1 110 ? -5.312 -6.09 -1.013 1 97.62 110 GLU A O 1
ATOM 838 N N . GLU A 1 111 ? -4.621 -5.094 -2.881 1 97 111 GLU A N 1
ATOM 839 C CA . GLU A 1 111 ? -5.984 -4.809 -3.324 1 97 111 GLU A CA 1
ATOM 840 C C . GLU A 1 111 ? -6.777 -6.094 -3.541 1 97 111 GLU A C 1
ATOM 842 O O . GLU A 1 111 ? -7.922 -6.203 -3.1 1 97 111 GLU A O 1
ATOM 847 N N . ILE A 1 112 ? -6.211 -7.035 -4.23 1 98.12 112 ILE A N 1
ATOM 848 C CA . ILE A 1 112 ? -6.875 -8.305 -4.496 1 98.12 112 ILE A CA 1
ATOM 849 C C . ILE A 1 112 ? -7.133 -9.039 -3.178 1 98.12 112 ILE A C 1
ATOM 851 O O . ILE A 1 112 ? -8.211 -9.609 -2.977 1 98.12 112 ILE A O 1
ATOM 855 N N . LEU A 1 113 ? -6.125 -8.977 -2.281 1 97.69 113 LEU A N 1
ATOM 856 C CA . LEU A 1 113 ? -6.246 -9.617 -0.976 1 97.69 113 LEU A CA 1
ATOM 857 C C . LEU A 1 113 ? -7.453 -9.078 -0.216 1 97.69 113 LEU A C 1
ATOM 859 O O . LEU A 1 113 ? -8.25 -9.852 0.329 1 97.69 113 LEU A O 1
ATOM 863 N N . GLN A 1 114 ? -7.605 -7.824 -0.198 1 96.25 114 GLN A N 1
ATOM 864 C CA . GLN A 1 114 ? -8.695 -7.199 0.538 1 96.25 114 GLN A CA 1
ATOM 865 C C . GLN A 1 114 ? -10.055 -7.613 -0.029 1 96.25 114 GLN A C 1
ATOM 867 O O . GLN A 1 114 ? -11 -7.848 0.724 1 96.25 114 GLN A O 1
ATOM 872 N N . ASN A 1 115 ? -10.141 -7.668 -1.309 1 97.19 115 ASN A N 1
ATOM 873 C CA . ASN A 1 115 ? -11.391 -8.062 -1.945 1 97.19 115 ASN A CA 1
ATOM 874 C C . ASN A 1 115 ? -11.703 -9.539 -1.7 1 97.19 115 ASN A C 1
ATOM 876 O O . ASN A 1 115 ? -12.859 -9.906 -1.489 1 97.19 115 ASN A O 1
ATOM 880 N N . CYS A 1 116 ? -10.688 -10.344 -1.725 1 97.38 116 CYS A N 1
ATOM 881 C CA . CYS A 1 116 ? -10.875 -11.75 -1.401 1 97.38 116 CYS A CA 1
ATOM 882 C C . CYS A 1 116 ? -11.336 -11.922 0.042 1 97.38 116 CYS A C 1
ATOM 884 O O . CYS A 1 116 ? -12.242 -12.711 0.32 1 97.38 116 CYS A O 1
ATOM 886 N N . ALA A 1 117 ? -10.641 -11.219 0.95 1 95.56 117 ALA A N 1
ATOM 887 C CA . ALA A 1 117 ? -11.016 -11.289 2.359 1 95.56 117 ALA A CA 1
ATOM 888 C C . ALA A 1 117 ? -12.469 -10.875 2.559 1 95.56 117 ALA A C 1
ATOM 890 O O . ALA A 1 117 ? -13.203 -11.508 3.322 1 95.56 117 ALA A O 1
ATOM 891 N N . LYS A 1 118 ? -12.883 -9.805 1.874 1 94.88 118 LYS A N 1
ATOM 892 C CA . LYS A 1 118 ? -14.266 -9.344 1.96 1 94.88 118 LYS A CA 1
ATOM 893 C C . LYS A 1 118 ? -15.234 -10.43 1.482 1 94.88 118 LYS A C 1
ATOM 895 O O . LYS A 1 118 ? -16.266 -10.664 2.109 1 94.88 118 LYS A O 1
ATOM 900 N N . ALA A 1 119 ? -14.883 -11.078 0.379 1 96.38 119 ALA A N 1
ATOM 901 C CA . ALA A 1 119 ? -15.734 -12.133 -0.166 1 96.38 119 ALA A CA 1
ATOM 902 C C . ALA A 1 119 ? -15.875 -13.289 0.818 1 96.38 119 ALA A C 1
ATOM 904 O O . ALA A 1 119 ? -16.984 -13.781 1.057 1 96.38 119 ALA A O 1
ATOM 905 N N . ILE A 1 120 ? -14.766 -13.633 1.478 1 94.38 120 ILE A N 1
ATOM 906 C CA . ILE A 1 120 ? -14.695 -14.852 2.273 1 94.38 120 ILE A CA 1
ATOM 907 C C . ILE A 1 120 ? -15.203 -14.57 3.688 1 94.38 120 ILE A C 1
ATOM 909 O O . ILE A 1 120 ? -15.844 -15.43 4.301 1 94.38 120 ILE A O 1
ATOM 913 N N . PHE A 1 121 ? -14.969 -13.344 4.188 1 91.56 121 PHE A N 1
ATOM 914 C CA . PHE A 1 121 ? -15.211 -13.141 5.613 1 91.56 121 PHE A CA 1
ATOM 915 C C . PHE A 1 121 ? -16.438 -12.273 5.832 1 91.56 121 PHE A C 1
ATOM 917 O O . PHE A 1 121 ? -16.969 -12.195 6.949 1 91.56 121 PHE A O 1
ATOM 924 N N . THR A 1 122 ? -16.938 -11.688 4.805 1 92.56 122 THR A N 1
ATOM 925 C CA . THR A 1 122 ? -18.094 -10.805 4.98 1 92.56 122 THR A CA 1
ATOM 926 C C . THR A 1 122 ? -19.219 -11.195 4.039 1 92.56 122 THR A C 1
ATOM 928 O O . THR A 1 122 ? -20.281 -11.617 4.488 1 92.56 122 THR A O 1
ATOM 931 N N . THR A 1 123 ? -19.016 -11.219 2.744 1 96.12 123 THR A N 1
ATOM 932 C CA . THR A 1 123 ? -20.062 -11.375 1.742 1 96.12 123 THR A CA 1
ATOM 933 C C . THR A 1 123 ? -20.641 -12.789 1.785 1 96.12 123 THR A C 1
ATOM 935 O O . THR A 1 123 ? -21.844 -12.977 1.644 1 96.12 123 THR A O 1
ATOM 938 N N . GLN A 1 124 ? -19.828 -13.734 1.961 1 95.12 124 GLN A N 1
ATOM 939 C CA . GLN A 1 124 ? -20.25 -15.133 1.926 1 95.12 124 GLN A CA 1
ATOM 940 C C . GLN A 1 124 ? -21.25 -15.438 3.041 1 95.12 124 GLN A C 1
ATOM 942 O O . GLN A 1 124 ? -22.172 -16.234 2.855 1 95.12 124 GLN A O 1
ATOM 947 N N . LYS A 1 125 ? -21.125 -14.75 4.16 1 94.25 125 LYS A N 1
ATOM 948 C CA . LYS A 1 125 ? -22.016 -14.969 5.301 1 94.25 125 LYS A CA 1
ATOM 949 C C . LYS A 1 125 ? -23.438 -14.516 4.984 1 94.25 125 LYS A C 1
ATOM 951 O O . LYS A 1 125 ? -24.406 -15.102 5.477 1 94.25 125 LYS A O 1
ATOM 956 N N . GLU A 1 126 ? -23.5 -13.562 4.184 1 94.44 126 GLU A N 1
ATOM 957 C CA . GLU A 1 126 ? -24.812 -13 3.832 1 94.44 126 GLU A CA 1
ATOM 958 C C . GLU A 1 126 ? -25.344 -13.617 2.543 1 94.44 126 GLU A C 1
ATOM 960 O O . GLU A 1 126 ? -26.547 -13.859 2.418 1 94.44 126 GLU A O 1
ATOM 965 N N . ASP A 1 127 ? -24.469 -13.828 1.615 1 97 127 ASP A N 1
ATOM 966 C CA . ASP A 1 127 ? -24.844 -14.289 0.281 1 97 127 ASP A CA 1
ATOM 967 C C . ASP A 1 127 ? -23.688 -15.016 -0.399 1 97 127 ASP A C 1
ATOM 969 O O . ASP A 1 127 ? -22.859 -14.391 -1.071 1 97 127 ASP A O 1
ATOM 973 N N . LYS A 1 128 ? -23.75 -16.312 -0.362 1 96.94 128 LYS A N 1
ATOM 974 C CA . LYS A 1 128 ? -22.672 -17.125 -0.899 1 96.94 128 LYS A CA 1
ATOM 975 C C . LYS A 1 128 ? -22.531 -16.938 -2.408 1 96.94 128 LYS A C 1
ATOM 977 O O . LYS A 1 128 ? -21.422 -16.891 -2.938 1 96.94 128 LYS A O 1
ATOM 982 N N . ASN A 1 129 ? -23.641 -16.906 -3.07 1 98 129 ASN A N 1
ATOM 983 C CA . ASN A 1 129 ? -23.609 -16.734 -4.52 1 98 129 ASN A CA 1
ATOM 984 C C . ASN A 1 129 ? -22.969 -15.406 -4.918 1 98 129 ASN A C 1
ATOM 986 O O . ASN A 1 129 ? -22.234 -15.328 -5.906 1 98 129 ASN A O 1
ATOM 990 N N . LYS A 1 130 ? -23.312 -14.398 -4.191 1 97.94 130 LYS A N 1
ATOM 991 C CA . LYS A 1 130 ? -22.703 -13.094 -4.453 1 97.94 130 LYS A CA 1
ATOM 992 C C . LYS A 1 130 ? -21.188 -13.141 -4.215 1 97.94 130 LYS A C 1
ATOM 994 O O . LYS A 1 130 ? -20.422 -12.555 -4.977 1 97.94 130 LYS A O 1
ATOM 999 N N . ALA A 1 131 ? -20.766 -13.828 -3.203 1 98.06 131 ALA A N 1
ATOM 1000 C CA . ALA A 1 131 ? -19.344 -13.961 -2.902 1 98.06 131 ALA A CA 1
ATOM 1001 C C . ALA A 1 131 ? -18.594 -14.664 -4.035 1 98.06 131 ALA A C 1
ATOM 1003 O O . ALA A 1 131 ? -17.5 -14.258 -4.418 1 98.06 131 ALA A O 1
ATOM 1004 N N . VAL A 1 132 ? -19.188 -15.68 -4.535 1 98.25 132 VAL A N 1
ATOM 1005 C CA . VAL A 1 132 ? -18.609 -16.422 -5.66 1 98.25 132 VAL A CA 1
ATOM 1006 C C . VAL A 1 132 ? -18.484 -15.5 -6.871 1 98.25 132 VAL A C 1
ATOM 1008 O O . VAL A 1 132 ? -17.422 -15.445 -7.504 1 98.25 132 VAL A O 1
ATOM 1011 N N . ALA A 1 133 ? -19.562 -14.781 -7.172 1 98.31 133 ALA A N 1
ATOM 1012 C CA . ALA A 1 133 ? -19.578 -13.875 -8.32 1 98.31 133 ALA A CA 1
ATOM 1013 C C . ALA A 1 133 ? -18.531 -12.781 -8.172 1 98.31 133 ALA A C 1
ATOM 1015 O O . ALA A 1 133 ? -17.844 -12.43 -9.133 1 98.31 133 ALA A O 1
ATOM 1016 N N . ASP A 1 134 ? -18.422 -12.242 -6.969 1 98 134 ASP A N 1
ATOM 1017 C CA . ASP A 1 134 ? -17.453 -11.195 -6.699 1 98 134 ASP A CA 1
ATOM 1018 C C . ASP A 1 134 ? -16.016 -11.703 -6.887 1 98 134 ASP A C 1
ATOM 1020 O O . ASP A 1 134 ? -15.18 -11.016 -7.469 1 98 134 ASP A O 1
ATOM 1024 N N . ALA A 1 135 ? -15.773 -12.898 -6.371 1 98.06 135 ALA A N 1
ATOM 1025 C CA . ALA A 1 135 ? -14.438 -13.484 -6.488 1 98.06 135 ALA A CA 1
ATOM 1026 C C . ALA A 1 135 ? -14.094 -13.766 -7.949 1 98.06 135 ALA A C 1
ATOM 1028 O O . ALA A 1 135 ? -12.984 -13.469 -8.398 1 98.06 135 ALA A O 1
ATOM 1029 N N . CYS A 1 136 ? -15.016 -14.281 -8.672 1 98.38 136 CYS A N 1
ATOM 1030 C CA . CYS A 1 136 ? -14.797 -14.578 -10.086 1 98.38 136 CYS A CA 1
ATOM 1031 C C . CYS A 1 136 ? -14.516 -13.297 -10.867 1 98.38 136 CYS A C 1
ATOM 1033 O O . CYS A 1 136 ? -13.57 -13.234 -11.648 1 98.38 136 CYS A O 1
ATOM 1035 N N . ALA A 1 137 ? -15.352 -12.32 -10.648 1 98.19 137 ALA A N 1
ATOM 1036 C CA . ALA A 1 137 ? -15.188 -11.047 -11.344 1 98.19 137 ALA A CA 1
ATOM 1037 C C . ALA A 1 137 ? -13.836 -10.406 -11.023 1 98.19 137 ALA A C 1
ATOM 1039 O O . ALA A 1 137 ? -13.195 -9.828 -11.891 1 98.19 137 ALA A O 1
ATOM 1040 N N . LEU A 1 138 ? -13.484 -10.516 -9.766 1 98.12 138 LEU A N 1
ATOM 1041 C CA . LEU A 1 138 ? -12.211 -9.977 -9.305 1 98.12 138 LEU A CA 1
ATOM 1042 C C . LEU A 1 138 ? -11.039 -10.641 -10.023 1 98.12 138 LEU A C 1
A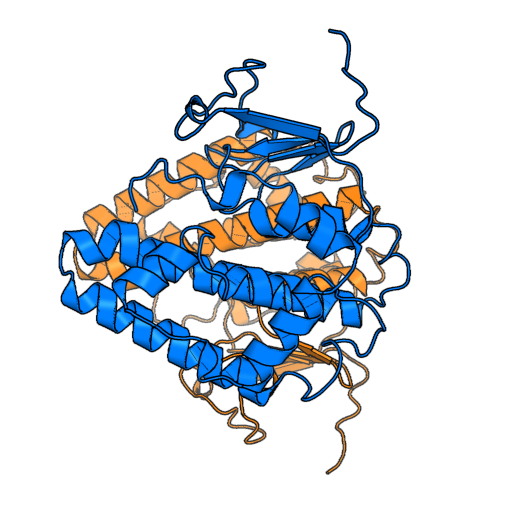TOM 1044 O O . LEU A 1 138 ? -10.172 -9.961 -10.57 1 98.12 138 LEU A O 1
ATOM 1048 N N . PHE A 1 139 ? -11 -11.945 -10.008 1 98.19 139 PHE A N 1
ATOM 1049 C CA . PHE A 1 139 ? -9.898 -12.703 -10.586 1 98.19 139 PHE A CA 1
ATOM 1050 C C . PHE A 1 139 ? -9.867 -12.531 -12.102 1 98.19 139 PHE A C 1
ATOM 1052 O O . PHE A 1 139 ? -8.789 -12.469 -12.703 1 98.19 139 PHE A O 1
ATOM 1059 N N . ASP A 1 140 ? -11.047 -12.453 -12.742 1 98.31 140 ASP A N 1
ATOM 1060 C CA . ASP A 1 140 ? -11.102 -12.227 -14.18 1 98.31 140 ASP A CA 1
ATOM 1061 C C . ASP A 1 140 ? -10.516 -10.867 -14.539 1 98.31 140 ASP A C 1
ATOM 1063 O O . ASP A 1 140 ? -9.758 -10.742 -15.5 1 98.31 140 ASP A O 1
ATOM 1067 N N . LYS A 1 141 ? -10.93 -9.914 -13.789 1 97.56 141 LYS A N 1
ATOM 1068 C CA . LYS A 1 141 ? -10.477 -8.547 -14.031 1 97.56 141 LYS A CA 1
ATOM 1069 C C . LYS A 1 141 ? -8.953 -8.453 -13.938 1 97.56 141 LYS A C 1
ATOM 1071 O O . LYS A 1 141 ? -8.305 -7.953 -14.859 1 97.56 141 LYS A O 1
ATOM 1076 N N . TRP A 1 142 ? -8.375 -8.922 -12.914 1 98.06 142 TRP A N 1
ATOM 1077 C CA . TRP A 1 142 ? -6.938 -8.797 -12.695 1 98.06 142 TRP A CA 1
ATOM 1078 C C . TRP A 1 142 ? -6.168 -9.805 -13.547 1 98.06 142 TRP A C 1
ATOM 1080 O O . TRP A 1 142 ? -5.062 -9.516 -14.008 1 98.06 142 TRP A O 1
ATOM 1090 N N . GLY A 1 143 ? -6.691 -11.008 -13.703 1 97.94 143 GLY A N 1
ATOM 1091 C CA . GLY A 1 143 ? -6.082 -11.969 -14.609 1 97.94 143 GLY A CA 1
ATOM 1092 C C . GLY A 1 143 ? -5.871 -11.414 -16 1 97.94 143 GLY A C 1
ATOM 1093 O O . GLY A 1 143 ? -4.809 -11.602 -16.609 1 97.94 143 GLY A O 1
ATOM 1094 N N . ALA A 1 144 ? -6.887 -10.695 -16.484 1 97.19 144 ALA A N 1
ATOM 1095 C CA . ALA A 1 144 ? -6.793 -10.086 -17.812 1 97.19 144 ALA A CA 1
ATOM 1096 C C . ALA A 1 144 ? -5.688 -9.039 -17.859 1 97.19 144 ALA A C 1
ATOM 1098 O O . ALA A 1 144 ? -4.945 -8.953 -18.844 1 97.19 144 ALA A O 1
ATOM 1099 N N . VAL A 1 145 ? -5.594 -8.227 -16.812 1 97.75 145 VAL A N 1
ATOM 1100 C CA . VAL A 1 145 ? -4.562 -7.199 -16.75 1 97.75 145 VAL A CA 1
ATOM 1101 C C . VAL A 1 145 ? -3.182 -7.855 -16.75 1 97.75 145 VAL A C 1
ATOM 1103 O O . VAL A 1 145 ? -2.305 -7.469 -17.516 1 97.75 145 VAL A O 1
ATOM 1106 N N . PHE A 1 146 ? -2.996 -8.836 -15.883 1 98.44 146 PHE A N 1
ATOM 1107 C CA . PHE A 1 146 ? -1.714 -9.523 -15.789 1 98.44 146 PHE A CA 1
ATOM 1108 C C . PHE A 1 146 ? -1.35 -10.172 -17.125 1 98.44 146 PHE A C 1
ATOM 1110 O O . PHE A 1 146 ? -0.243 -9.977 -17.625 1 98.44 146 PHE A O 1
ATOM 1117 N N . GLU A 1 147 ? -2.295 -10.891 -17.656 1 98 147 GLU A N 1
ATOM 1118 C CA . GLU A 1 147 ? -2.053 -11.648 -18.875 1 98 147 GLU A CA 1
ATOM 1119 C C . GLU A 1 147 ? -1.602 -10.734 -20.016 1 98 147 GLU A C 1
ATOM 1121 O O . GLU A 1 147 ? -0.753 -11.109 -20.828 1 98 147 GLU A O 1
ATOM 1126 N N . ASP A 1 148 ? -2.119 -9.578 -20 1 96.69 148 ASP A N 1
ATOM 1127 C CA . ASP A 1 148 ? -1.816 -8.617 -21.062 1 96.69 148 ASP A CA 1
ATOM 1128 C C . ASP A 1 148 ? -0.468 -7.945 -20.828 1 96.69 148 ASP A C 1
ATOM 1130 O O . ASP A 1 148 ? 0.236 -7.598 -21.781 1 96.69 148 ASP A O 1
ATOM 1134 N N . GLN A 1 149 ? -0.087 -7.73 -19.609 1 97.25 149 GLN A N 1
ATOM 1135 C CA . GLN A 1 149 ? 0.969 -6.766 -19.312 1 97.25 149 GLN A CA 1
ATOM 1136 C C . GLN A 1 149 ? 2.281 -7.469 -18.984 1 97.25 149 GLN A C 1
ATOM 1138 O O . GLN A 1 149 ? 3.355 -6.875 -19.078 1 97.25 149 GLN A O 1
ATOM 1143 N N . ILE A 1 150 ? 2.258 -8.711 -18.578 1 98 150 ILE A N 1
ATOM 1144 C CA . ILE A 1 150 ? 3.506 -9.359 -18.188 1 98 150 ILE A CA 1
ATOM 1145 C C . ILE A 1 150 ? 4.191 -9.953 -19.422 1 98 150 ILE A C 1
ATOM 1147 O O . ILE A 1 150 ? 3.549 -10.164 -20.453 1 98 150 ILE A O 1
ATOM 1151 N N . PRO A 1 151 ? 5.5 -10.195 -19.344 1 97.56 151 PRO A N 1
ATOM 1152 C CA . PRO A 1 151 ? 6.207 -10.742 -20.5 1 97.56 151 PRO A CA 1
ATOM 1153 C C . PRO A 1 151 ? 5.832 -12.195 -20.781 1 97.56 151 PRO A C 1
ATOM 1155 O O . PRO A 1 151 ? 5.445 -12.93 -19.875 1 97.56 151 PRO A O 1
ATOM 1158 N N . THR A 1 152 ? 5.926 -12.57 -22 1 96.56 152 THR A N 1
ATOM 1159 C CA . THR A 1 152 ? 5.637 -13.938 -22.422 1 96.56 152 THR A CA 1
ATOM 1160 C C . THR A 1 152 ? 6.684 -14.906 -21.875 1 96.56 152 THR A C 1
ATOM 1162 O O . THR A 1 152 ? 6.367 -16.047 -21.562 1 96.56 152 THR A O 1
ATOM 1165 N N . GLU A 1 153 ? 7.859 -14.398 -21.828 1 97.06 153 GLU A N 1
ATOM 1166 C CA . GLU A 1 153 ? 8.969 -15.211 -21.344 1 97.06 153 GLU A CA 1
ATOM 1167 C C . GLU A 1 153 ? 9.758 -14.484 -20.266 1 97.06 153 GLU A C 1
ATOM 1169 O O . GLU A 1 153 ? 9.688 -13.258 -20.156 1 97.06 153 GLU A O 1
ATOM 1174 N N . GLY A 1 154 ? 10.477 -15.266 -19.484 1 98.19 154 GLY A N 1
ATOM 1175 C CA . GLY A 1 154 ? 11.297 -14.672 -18.438 1 98.19 154 GLY A CA 1
ATOM 1176 C C . GLY A 1 154 ? 10.477 -14.078 -17.312 1 98.19 154 GLY A C 1
ATOM 1177 O O . GLY A 1 154 ? 9.328 -14.461 -17.109 1 98.19 154 GLY A O 1
ATOM 1178 N N . PHE A 1 155 ? 11.164 -13.258 -16.516 1 98.81 155 PHE A N 1
ATOM 1179 C CA . PHE A 1 155 ? 10.531 -12.594 -15.391 1 98.81 155 PHE A CA 1
ATOM 1180 C C . PHE A 1 155 ? 10.148 -11.164 -15.75 1 98.81 155 PHE A C 1
ATOM 1182 O O . PHE A 1 155 ? 10.516 -10.664 -16.812 1 98.81 155 PHE A O 1
ATOM 1189 N N . ILE A 1 156 ? 9.469 -10.5 -14.93 1 98.69 156 ILE A N 1
ATOM 1190 C CA . ILE A 1 156 ? 8.836 -9.219 -15.203 1 98.69 156 ILE A CA 1
ATOM 1191 C C . ILE A 1 156 ? 9.906 -8.172 -15.531 1 98.69 156 ILE A C 1
ATOM 1193 O O . ILE A 1 156 ? 9.727 -7.359 -16.438 1 98.69 156 ILE A O 1
ATOM 1197 N N . HIS A 1 157 ? 11.07 -8.219 -14.828 1 98.62 157 HIS A N 1
ATOM 1198 C CA . HIS A 1 157 ? 12.094 -7.207 -15.047 1 98.62 157 HIS A CA 1
ATOM 1199 C C . HIS A 1 157 ? 13.125 -7.676 -16.078 1 98.62 157 HIS A C 1
ATOM 1201 O O . HIS A 1 157 ? 14.109 -6.984 -16.328 1 98.62 157 HIS A O 1
ATOM 1207 N N . GLY A 1 158 ? 12.93 -8.836 -16.609 1 98.38 158 GLY A N 1
ATOM 1208 C CA . GLY A 1 158 ? 13.875 -9.383 -17.562 1 98.38 158 GLY A CA 1
ATOM 1209 C C . GLY A 1 158 ? 15.172 -9.836 -16.922 1 98.38 158 GLY A C 1
ATOM 1210 O O . GLY A 1 158 ? 16.188 -10.016 -17.594 1 98.38 158 GLY A O 1
ATOM 1211 N N . LEU A 1 159 ? 15.219 -9.938 -15.641 1 98.38 159 LEU A N 1
ATOM 1212 C CA . LEU A 1 159 ? 16.375 -10.414 -14.891 1 98.38 159 LEU A CA 1
ATOM 1213 C C . LEU A 1 159 ? 16.391 -11.938 -14.836 1 98.38 159 LEU A C 1
ATOM 1215 O O . LEU A 1 159 ? 15.383 -12.586 -15.086 1 98.38 159 LEU A O 1
ATOM 1219 N N . PRO A 1 160 ? 17.5 -12.547 -14.531 1 98.25 160 PRO A N 1
ATOM 1220 C CA . PRO A 1 160 ? 17.578 -14.008 -14.477 1 98.25 160 PRO A CA 1
ATOM 1221 C C . PRO A 1 160 ? 17.016 -14.578 -13.18 1 98.25 160 PRO A C 1
ATOM 1223 O O . PRO A 1 160 ? 17.188 -15.773 -12.898 1 98.25 160 PRO A O 1
ATOM 1226 N N . TYR A 1 161 ? 16.422 -13.781 -12.344 1 98.62 161 TYR A N 1
ATOM 1227 C CA . TYR A 1 161 ? 15.797 -14.195 -11.094 1 98.62 161 TYR A CA 1
ATOM 1228 C C . TYR A 1 161 ? 14.5 -13.43 -10.852 1 98.62 161 TYR A C 1
ATOM 1230 O O . TYR A 1 161 ? 14.32 -12.32 -11.359 1 98.62 161 TYR A O 1
ATOM 1238 N N . PRO A 1 162 ? 13.578 -14.023 -10.062 1 98.88 162 PRO A N 1
ATOM 1239 C CA . PRO A 1 162 ? 12.336 -13.32 -9.758 1 98.88 162 PRO A CA 1
ATOM 1240 C C . PRO A 1 162 ? 12.523 -12.211 -8.727 1 98.88 162 PRO A C 1
ATOM 1242 O O . PRO A 1 162 ? 13.383 -12.312 -7.852 1 98.88 162 PRO A O 1
ATOM 1245 N N . THR A 1 163 ? 11.797 -11.203 -8.859 1 98.94 163 THR A N 1
ATOM 1246 C CA . THR A 1 163 ? 11.734 -10.109 -7.902 1 98.94 163 THR A CA 1
ATOM 1247 C C . THR A 1 163 ? 10.375 -10.062 -7.219 1 98.94 163 THR A C 1
ATOM 1249 O O . THR A 1 163 ? 9.516 -10.914 -7.469 1 98.94 163 THR A O 1
ATOM 1252 N N . PRO A 1 164 ? 10.078 -9.117 -6.352 1 98.94 164 PRO A N 1
ATOM 1253 C CA . PRO A 1 164 ? 8.797 -9.055 -5.645 1 98.94 164 PRO A CA 1
ATOM 1254 C C . PRO A 1 164 ? 7.602 -9 -6.598 1 98.94 164 PRO A C 1
ATOM 1256 O O . PRO A 1 164 ? 6.527 -9.508 -6.273 1 98.94 164 PRO A O 1
ATOM 1259 N N . ALA A 1 165 ? 7.812 -8.406 -7.754 1 98.94 165 ALA A N 1
ATOM 1260 C CA . ALA A 1 165 ? 6.715 -8.367 -8.719 1 98.94 165 ALA A CA 1
ATOM 1261 C C . ALA A 1 165 ? 6.289 -9.773 -9.125 1 98.94 165 ALA A C 1
ATOM 1263 O O . ALA A 1 165 ? 5.098 -10.094 -9.133 1 98.94 165 ALA A O 1
ATOM 1264 N N . ASP A 1 166 ? 7.223 -10.625 -9.445 1 98.94 166 ASP A N 1
ATOM 1265 C CA . ASP A 1 166 ? 6.949 -12.008 -9.812 1 98.94 166 ASP A CA 1
ATOM 1266 C C . ASP A 1 166 ? 6.371 -12.789 -8.633 1 98.94 166 ASP A C 1
ATOM 1268 O O . ASP A 1 166 ? 5.426 -13.562 -8.797 1 98.94 166 ASP A O 1
ATOM 1272 N N . LEU A 1 167 ? 6.977 -12.578 -7.492 1 98.94 167 LEU A N 1
ATOM 1273 C CA . LEU A 1 167 ? 6.582 -13.281 -6.281 1 98.94 167 LEU A CA 1
ATOM 1274 C C . LEU A 1 167 ? 5.152 -12.93 -5.883 1 98.94 167 LEU A C 1
ATOM 1276 O O . LEU A 1 167 ? 4.426 -13.773 -5.352 1 98.94 167 LEU A O 1
ATOM 1280 N N . ALA A 1 168 ? 4.77 -11.688 -6.09 1 98.81 168 ALA A N 1
ATOM 1281 C CA . ALA A 1 168 ? 3.4 -11.266 -5.801 1 98.81 168 ALA A CA 1
ATOM 1282 C C . ALA A 1 168 ? 2.395 -12.047 -6.641 1 98.81 168 ALA A C 1
ATOM 1284 O O . ALA A 1 168 ? 1.331 -12.43 -6.148 1 98.81 168 ALA A O 1
ATOM 1285 N N . LEU A 1 169 ? 2.719 -12.273 -7.906 1 98.5 169 LEU A N 1
ATOM 1286 C CA . LEU A 1 169 ? 1.828 -13.047 -8.758 1 98.5 169 LEU A CA 1
ATOM 1287 C C . LEU A 1 169 ? 1.703 -14.484 -8.258 1 98.5 169 LEU A C 1
ATOM 1289 O O . LEU A 1 169 ? 0.608 -15.047 -8.242 1 98.5 169 LEU A O 1
ATOM 1293 N N . LEU A 1 170 ? 2.807 -15.023 -7.859 1 98.25 170 LEU A N 1
ATOM 1294 C CA . LEU A 1 170 ? 2.764 -16.359 -7.273 1 98.25 170 LEU A CA 1
ATOM 1295 C C . LEU A 1 170 ? 1.871 -16.375 -6.035 1 98.25 170 LEU A C 1
ATOM 1297 O O . LEU A 1 170 ? 1.041 -17.281 -5.883 1 98.25 170 LEU A O 1
ATOM 1301 N N . ASN A 1 171 ? 2.061 -15.422 -5.18 1 97.94 171 ASN A N 1
ATOM 1302 C CA . ASN A 1 171 ? 1.273 -15.32 -3.955 1 97.94 171 ASN A CA 1
ATOM 1303 C C . ASN A 1 171 ? -0.221 -15.258 -4.254 1 97.94 171 ASN A C 1
ATOM 1305 O O . ASN A 1 171 ? -1.022 -15.906 -3.582 1 97.94 171 ASN A O 1
ATOM 1309 N N . ILE A 1 172 ? -0.614 -14.492 -5.258 1 97.81 172 ILE A N 1
ATOM 1310 C CA . ILE A 1 172 ? -2.01 -14.258 -5.609 1 97.81 172 ILE A CA 1
ATOM 1311 C C . ILE A 1 172 ? -2.619 -15.539 -6.172 1 97.81 172 ILE A C 1
ATOM 1313 O O . ILE A 1 172 ? -3.775 -15.859 -5.891 1 97.81 172 ILE A O 1
ATOM 1317 N N . THR A 1 173 ? -1.818 -16.312 -6.93 1 96.19 173 THR A N 1
ATOM 1318 C CA . THR A 1 173 ? -2.4 -17.344 -7.781 1 96.19 173 THR A CA 1
ATOM 1319 C C . THR A 1 173 ? -2.266 -18.719 -7.133 1 96.19 173 THR A C 1
ATOM 1321 O O . THR A 1 173 ? -2.803 -19.703 -7.641 1 96.19 173 THR A O 1
ATOM 1324 N N . THR A 1 174 ? -1.521 -18.812 -6.102 1 89.44 174 THR A N 1
ATOM 1325 C CA . THR A 1 174 ? -1.258 -20.109 -5.492 1 89.44 174 THR A CA 1
ATOM 1326 C C . THR A 1 174 ? -2.375 -20.484 -4.523 1 89.44 174 THR A C 1
ATOM 1328 O O . THR A 1 174 ? -2.785 -19.672 -3.693 1 89.44 174 THR A O 1
ATOM 1331 N N . ALA A 1 175 ? -2.551 -21.766 -4.688 1 80 175 ALA A N 1
ATOM 1332 C CA . ALA A 1 175 ? -3.527 -22.344 -3.768 1 80 175 ALA A CA 1
ATOM 1333 C C . ALA A 1 175 ? -2.951 -22.469 -2.359 1 80 175 ALA A C 1
ATOM 1335 O O . ALA A 1 175 ? -1.743 -22.656 -2.191 1 80 175 ALA A O 1
ATOM 1336 N N . GLY A 1 176 ? -3.523 -22.078 -1.346 1 81.56 176 GLY A N 1
ATOM 1337 C CA . GLY A 1 176 ? -3.092 -22.266 0.032 1 81.56 176 GLY A CA 1
ATOM 1338 C C . GLY A 1 176 ? -2.799 -20.953 0.739 1 81.56 176 GLY A C 1
ATOM 1339 O O . GLY A 1 176 ? -2.635 -20.922 1.96 1 81.56 176 GLY A O 1
ATOM 1340 N N . TYR A 1 177 ? -2.623 -20.047 -0.118 1 86.75 177 TYR A N 1
ATOM 1341 C CA . TYR A 1 177 ? -2.383 -18.734 0.479 1 86.75 177 TYR A CA 1
ATOM 1342 C C . TYR A 1 177 ? -3.697 -18.047 0.828 1 86.75 177 TYR A C 1
ATOM 1344 O O . TYR A 1 177 ? -4.547 -17.844 -0.042 1 86.75 177 TYR A O 1
ATOM 1352 N N . MET A 1 178 ? -3.85 -17.703 2.104 1 89.44 178 MET A N 1
ATOM 1353 C CA . MET A 1 178 ? -5.078 -17.062 2.574 1 89.44 178 MET A CA 1
ATOM 1354 C C . MET A 1 178 ? -4.973 -15.547 2.49 1 89.44 178 MET A C 1
ATOM 1356 O O . MET A 1 178 ? -3.957 -14.969 2.883 1 89.44 178 MET A O 1
ATOM 1360 N N . PRO A 1 179 ? -6.008 -14.922 1.987 1 93.44 179 PRO A N 1
ATOM 1361 C CA . PRO A 1 179 ? -7.336 -15.422 1.629 1 93.44 179 PRO A CA 1
ATOM 1362 C C . PRO A 1 179 ? -7.441 -15.805 0.153 1 93.44 179 PRO A C 1
ATOM 1364 O O . PRO A 1 179 ? -8.523 -16.172 -0.315 1 93.44 179 PRO A O 1
ATOM 1367 N N . PHE A 1 180 ? -6.398 -15.727 -0.612 1 95.5 180 PHE A N 1
ATOM 1368 C CA . PHE A 1 180 ? -6.43 -15.984 -2.047 1 95.5 180 PHE A CA 1
ATOM 1369 C C . PHE A 1 180 ? -6.953 -17.391 -2.332 1 95.5 180 PHE A C 1
ATOM 1371 O O . PHE A 1 180 ? -7.867 -17.562 -3.141 1 95.5 180 PHE A O 1
ATOM 1378 N N . GLY A 1 181 ? -6.363 -18.359 -1.678 1 93 181 GLY A N 1
ATOM 1379 C CA . GLY A 1 181 ? -6.734 -19.75 -1.877 1 93 181 GLY A CA 1
ATOM 1380 C C . GLY A 1 181 ? -8.188 -20.047 -1.542 1 93 181 GLY A C 1
ATOM 1381 O O . GLY A 1 181 ? -8.867 -20.75 -2.279 1 93 181 GLY A O 1
ATOM 1382 N N . SER A 1 182 ? -8.656 -19.516 -0.428 1 93.19 182 SER A N 1
ATOM 1383 C CA . SER A 1 182 ? -10.047 -19.719 -0.027 1 93.19 182 SER A CA 1
ATOM 1384 C C . SER A 1 182 ? -11.008 -19.109 -1.034 1 93.19 182 SER A C 1
ATOM 1386 O O . SER A 1 182 ? -12.07 -19.672 -1.315 1 93.19 182 SER A O 1
ATOM 1388 N N . ALA A 1 183 ? -10.633 -17.953 -1.511 1 95.94 183 ALA A N 1
ATOM 1389 C CA . ALA A 1 183 ? -11.477 -17.312 -2.51 1 95.94 183 ALA A CA 1
ATOM 1390 C C . ALA A 1 183 ? -11.5 -18.109 -3.809 1 95.94 183 ALA A C 1
ATOM 1392 O O . ALA A 1 183 ? -12.547 -18.234 -4.449 1 95.94 183 ALA A O 1
ATOM 1393 N N . ARG A 1 184 ? -10.414 -18.594 -4.223 1 95.44 184 ARG A N 1
ATOM 1394 C CA . ARG A 1 184 ? -10.32 -19.438 -5.418 1 95.44 184 ARG A CA 1
ATOM 1395 C C . ARG A 1 184 ? -11.164 -20.703 -5.27 1 95.44 184 ARG A C 1
ATOM 1397 O O . ARG A 1 184 ? -11.859 -21.094 -6.207 1 95.44 184 ARG A O 1
ATOM 1404 N N . LYS A 1 185 ? -11.016 -21.281 -4.141 1 93.94 185 LYS A N 1
ATOM 1405 C CA . LYS A 1 185 ? -11.797 -22.484 -3.865 1 93.94 185 LYS A CA 1
ATOM 1406 C C . LYS A 1 185 ? -13.297 -22.188 -3.887 1 93.94 185 LYS A C 1
ATOM 1408 O O . LYS A 1 185 ? -14.07 -22.922 -4.496 1 93.94 185 LYS A O 1
ATOM 1413 N N . LEU A 1 186 ? -13.648 -21.172 -3.191 1 94.44 186 LEU A N 1
ATOM 1414 C CA . LEU A 1 186 ? -15.047 -20.75 -3.164 1 94.44 186 LEU A CA 1
ATOM 1415 C C . LEU A 1 186 ? -15.586 -20.547 -4.578 1 94.44 186 LEU A C 1
ATOM 1417 O O . LEU A 1 186 ? -16.688 -21 -4.895 1 94.44 186 LEU A O 1
ATOM 1421 N N . ALA A 1 187 ? -14.789 -19.938 -5.375 1 96.62 187 ALA A N 1
ATOM 1422 C CA . ALA A 1 187 ? -15.211 -19.578 -6.727 1 96.62 187 ALA A CA 1
ATOM 1423 C C . ALA A 1 187 ? -14.953 -20.719 -7.703 1 96.62 187 ALA A C 1
ATOM 1425 O O . ALA A 1 187 ? -15.375 -20.656 -8.859 1 96.62 187 ALA A O 1
ATOM 1426 N N . GLN A 1 188 ? -14.242 -21.719 -7.262 1 96.06 188 GLN A N 1
ATOM 1427 C CA . GLN A 1 188 ? -13.766 -22.766 -8.141 1 96.06 188 GLN A CA 1
ATOM 1428 C C . GLN A 1 188 ? -13.023 -22.203 -9.352 1 96.06 188 GLN A C 1
ATOM 1430 O O . GLN A 1 188 ? -13.297 -22.578 -10.492 1 96.06 188 GLN A O 1
ATOM 1435 N N . TYR A 1 189 ? -12.203 -21.297 -9.062 1 97 189 TYR A N 1
ATOM 1436 C CA . TYR A 1 189 ? -11.539 -20.531 -10.102 1 97 189 TYR A CA 1
ATOM 1437 C C . TYR A 1 189 ? -10.219 -21.156 -10.5 1 97 189 TYR A C 1
ATOM 1439 O O . TYR A 1 189 ? -9.414 -21.531 -9.633 1 97 189 TYR A O 1
ATOM 1447 N N . ASP A 1 190 ? -9.961 -21.234 -11.789 1 95.5 190 ASP A N 1
ATOM 1448 C CA . ASP A 1 190 ? -8.719 -21.797 -12.305 1 95.5 190 ASP A CA 1
ATOM 1449 C C . ASP A 1 190 ? -7.859 -20.703 -12.969 1 95.5 190 ASP A C 1
ATOM 1451 O O . ASP A 1 190 ? -8.133 -20.297 -14.094 1 95.5 190 ASP A O 1
ATOM 1455 N N . PHE A 1 191 ? -6.766 -20.375 -12.336 1 95.56 191 PHE A N 1
ATOM 1456 C CA . PHE A 1 191 ? -5.867 -19.359 -12.867 1 95.56 191 PHE A CA 1
ATOM 1457 C C . PHE A 1 191 ? -5.09 -19.891 -14.062 1 95.56 191 PHE A C 1
ATOM 1459 O O . PHE A 1 191 ? -4.438 -19.141 -14.781 1 95.56 191 PHE A O 1
ATOM 1466 N N . GLY A 1 192 ? -5.176 -21.188 -14.297 1 95.69 192 GLY A N 1
ATOM 1467 C CA . GLY A 1 192 ? -4.496 -21.812 -15.422 1 95.69 192 GLY A CA 1
ATOM 1468 C C . GLY A 1 192 ? -4.965 -21.281 -16.766 1 95.69 192 GLY A C 1
ATOM 1469 O O . GLY A 1 192 ? -4.281 -21.453 -17.781 1 95.69 192 GLY A O 1
ATOM 1470 N N . LYS A 1 193 ? -6.102 -20.656 -16.828 1 96.88 193 LYS A N 1
ATOM 1471 C CA . LYS A 1 193 ? -6.613 -20.125 -18.094 1 96.88 193 LYS A CA 1
ATOM 1472 C C . LYS A 1 193 ? -5.777 -18.953 -18.578 1 96.88 193 LYS A C 1
ATOM 1474 O O . LYS A 1 193 ? -5.828 -18.578 -19.75 1 96.88 193 LYS A O 1
ATOM 1479 N N . TRP A 1 194 ? -5.102 -18.344 -17.609 1 98.25 194 TRP A N 1
ATOM 1480 C CA . TRP A 1 194 ? -4.164 -17.281 -17.953 1 98.25 194 TRP A CA 1
ATOM 1481 C C . TRP A 1 194 ? -2.766 -17.859 -18.188 1 98.25 194 TRP A C 1
ATOM 1483 O O . TRP A 1 194 ? -1.94 -17.875 -17.266 1 98.25 194 TRP A O 1
ATOM 1493 N N . GLU A 1 195 ? -2.453 -18.125 -19.375 1 98.06 195 GLU A N 1
ATOM 1494 C CA . GLU A 1 195 ? -1.312 -18.969 -19.734 1 98.06 195 GLU A CA 1
ATOM 1495 C C . GLU A 1 195 ? 0.006 -18.281 -19.375 1 98.06 195 GLU A C 1
ATOM 1497 O O . GLU A 1 195 ? 0.911 -18.938 -18.828 1 98.06 195 GLU A O 1
ATOM 1502 N N . LYS A 1 196 ? 0.163 -17.016 -19.703 1 98.25 196 LYS A N 1
ATOM 1503 C CA . LYS A 1 196 ? 1.399 -16.297 -19.391 1 98.25 196 LYS A CA 1
ATOM 1504 C C . LYS A 1 196 ? 1.607 -16.219 -17.875 1 98.25 196 LYS A C 1
ATOM 1506 O O . LYS A 1 196 ? 2.732 -16.359 -17.391 1 98.25 196 LYS A O 1
ATOM 1511 N N . VAL A 1 197 ? 0.51 -15.984 -17.172 1 98.5 197 VAL A N 1
ATOM 1512 C CA . VAL A 1 197 ? 0.573 -15.875 -15.711 1 98.5 197 VAL A CA 1
ATOM 1513 C C . VAL A 1 197 ? 1.007 -17.203 -15.109 1 98.5 197 VAL A C 1
ATOM 1515 O O . VAL A 1 197 ? 1.902 -17.25 -14.266 1 98.5 197 VAL A O 1
ATOM 1518 N N . ALA A 1 198 ? 0.327 -18.281 -15.562 1 98 198 ALA A N 1
ATOM 1519 C CA . ALA A 1 198 ? 0.653 -19.609 -15.07 1 98 198 ALA A CA 1
ATOM 1520 C C . ALA A 1 198 ? 2.111 -19.969 -15.352 1 98 198 ALA A C 1
ATOM 1522 O O . ALA A 1 198 ? 2.809 -20.5 -14.484 1 98 198 ALA A O 1
ATOM 1523 N N . ALA A 1 199 ? 2.533 -19.656 -16.531 1 98.5 199 ALA A N 1
ATOM 1524 C CA . ALA A 1 199 ? 3.908 -19.953 -16.922 1 98.5 199 ALA A CA 1
ATOM 1525 C C . ALA A 1 199 ? 4.902 -19.172 -16.062 1 98.5 199 ALA A C 1
ATOM 1527 O O . ALA A 1 199 ? 5.934 -19.719 -15.656 1 98.5 199 ALA A O 1
ATOM 1528 N N . LEU A 1 200 ? 4.664 -17.891 -15.883 1 98.69 200 LEU A N 1
ATOM 1529 C CA . LEU A 1 200 ? 5.531 -17.078 -15.039 1 98.69 200 LEU A CA 1
ATOM 1530 C C . LEU A 1 200 ? 5.605 -17.656 -13.625 1 98.69 200 LEU A C 1
ATOM 1532 O O . LEU A 1 200 ? 6.688 -17.734 -13.039 1 98.69 200 LEU A O 1
ATOM 1536 N N . CYS A 1 201 ? 4.496 -18.047 -13.07 1 98.25 201 CYS A N 1
ATOM 1537 C CA . CYS A 1 201 ? 4.465 -18.609 -11.719 1 98.25 201 CYS A CA 1
ATOM 1538 C C . CYS A 1 201 ? 5.254 -19.906 -11.641 1 98.25 201 CYS A C 1
ATOM 1540 O O . CYS A 1 201 ? 5.922 -20.172 -10.641 1 98.25 201 CYS A O 1
ATOM 1542 N N . ASP A 1 202 ? 5.121 -20.703 -12.68 1 98.19 202 ASP A N 1
ATOM 1543 C CA . ASP A 1 202 ? 5.926 -21.922 -12.719 1 98.19 202 ASP A CA 1
ATOM 1544 C C . ASP A 1 202 ? 7.418 -21.594 -12.695 1 98.19 202 ASP A C 1
ATOM 1546 O O . ASP A 1 202 ? 8.188 -22.281 -12.016 1 98.19 202 ASP A O 1
ATOM 1550 N N . ARG A 1 203 ? 7.852 -20.578 -13.453 1 98.62 203 ARG A N 1
ATOM 1551 C CA . ARG A 1 203 ? 9.25 -20.172 -13.445 1 98.62 203 ARG A CA 1
ATOM 1552 C C . ARG A 1 203 ? 9.672 -19.672 -12.062 1 98.62 203 ARG A C 1
ATOM 1554 O O . ARG A 1 203 ? 10.789 -19.938 -11.625 1 98.62 203 ARG A O 1
ATOM 1561 N N . VAL A 1 204 ? 8.828 -18.953 -11.438 1 98.81 204 VAL A N 1
ATOM 1562 C CA . VAL A 1 204 ? 9.117 -18.453 -10.102 1 98.81 204 VAL A CA 1
ATOM 1563 C C . VAL A 1 204 ? 9.32 -19.609 -9.141 1 98.81 204 VAL A C 1
ATOM 1565 O O . VAL A 1 204 ? 10.281 -19.625 -8.359 1 98.81 204 VAL A O 1
ATOM 1568 N N . LYS A 1 205 ? 8.461 -20.609 -9.18 1 98 205 LYS A N 1
ATOM 1569 C CA . LYS A 1 205 ? 8.547 -21.766 -8.297 1 98 205 LYS A CA 1
ATOM 1570 C C . LYS A 1 205 ? 9.836 -22.547 -8.539 1 98 205 LYS A C 1
ATOM 1572 O O . LYS A 1 205 ? 10.352 -23.219 -7.633 1 98 205 LYS A O 1
ATOM 1577 N N . ALA A 1 206 ? 10.297 -22.469 -9.711 1 98.25 206 ALA A N 1
ATOM 1578 C CA . ALA A 1 206 ? 11.477 -23.234 -10.094 1 98.25 206 ALA A CA 1
ATOM 1579 C C . ALA A 1 206 ? 12.758 -22.547 -9.633 1 98.25 206 ALA A C 1
ATOM 1581 O O . ALA A 1 206 ? 13.828 -23.141 -9.633 1 98.25 206 ALA A O 1
ATOM 1582 N N . ASP A 1 207 ? 12.68 -21.219 -9.328 1 98.62 207 ASP A N 1
ATOM 1583 C CA . ASP A 1 207 ? 13.844 -20.547 -8.75 1 98.62 207 ASP A CA 1
ATOM 1584 C C . ASP A 1 207 ? 14.375 -21.312 -7.543 1 98.62 207 ASP A C 1
ATOM 1586 O O . ASP A 1 207 ? 13.602 -21.719 -6.672 1 98.62 207 ASP A O 1
ATOM 1590 N N . GLU A 1 208 ? 15.617 -21.453 -7.465 1 98.31 208 GLU A N 1
ATOM 1591 C CA . GLU A 1 208 ? 16.234 -22.312 -6.465 1 98.31 208 GLU A CA 1
ATOM 1592 C C . GLU A 1 208 ? 15.844 -21.891 -5.051 1 98.31 208 GLU A C 1
ATOM 1594 O O . GLU A 1 208 ? 15.438 -22.719 -4.234 1 98.31 208 GLU A O 1
ATOM 1599 N N . ASN A 1 209 ? 15.977 -20.625 -4.711 1 98.31 209 ASN A N 1
ATOM 1600 C CA . ASN A 1 209 ? 15.664 -20.109 -3.381 1 98.31 209 ASN A CA 1
ATOM 1601 C C . ASN A 1 209 ? 14.18 -20.266 -3.062 1 98.31 209 ASN A C 1
ATOM 1603 O O . ASN A 1 209 ? 13.812 -20.625 -1.942 1 98.31 209 ASN A O 1
ATOM 1607 N N . VAL A 1 210 ? 13.344 -20 -4.055 1 98.25 210 VAL A N 1
ATOM 1608 C CA . VAL A 1 210 ? 11.906 -20.078 -3.863 1 98.25 210 VAL A CA 1
ATOM 1609 C C . VAL A 1 210 ? 11.492 -21.547 -3.674 1 98.25 210 VAL A C 1
ATOM 1611 O O . VAL A 1 210 ? 10.711 -21.859 -2.773 1 98.25 210 VAL A O 1
ATOM 1614 N N . SER A 1 211 ? 12.016 -22.375 -4.512 1 98 211 SER A N 1
ATOM 1615 C CA . SER A 1 211 ? 11.711 -23.797 -4.438 1 98 211 SER A CA 1
ATOM 1616 C C . SER A 1 211 ? 12.086 -24.375 -3.074 1 98 211 SER A C 1
ATOM 1618 O O . SER A 1 211 ? 11.328 -25.156 -2.494 1 98 211 SER A O 1
ATOM 1620 N N . LYS A 1 212 ? 13.258 -24 -2.57 1 97.44 212 LYS A N 1
ATOM 1621 C CA . LYS A 1 212 ? 13.703 -24.453 -1.255 1 97.44 212 LYS A CA 1
ATOM 1622 C C . LYS A 1 212 ? 12.742 -24 -0.162 1 97.44 212 LYS A C 1
ATOM 1624 O O . LYS A 1 212 ? 12.398 -24.781 0.733 1 97.44 212 LYS A O 1
ATOM 1629 N N . TYR A 1 213 ? 12.359 -22.828 -0.213 1 97.19 213 TYR A N 1
ATOM 1630 C CA . TYR A 1 213 ? 11.422 -22.297 0.777 1 97.19 213 TYR A CA 1
ATOM 1631 C C . TYR A 1 213 ? 10.086 -23.047 0.711 1 97.19 213 TYR A C 1
ATOM 1633 O O . TYR A 1 213 ? 9.547 -23.453 1.741 1 97.19 213 TYR A O 1
ATOM 1641 N N . LEU A 1 214 ? 9.523 -23.188 -0.547 1 95.56 214 LEU A N 1
ATOM 1642 C CA . LEU A 1 214 ? 8.219 -23.812 -0.73 1 95.56 214 LEU A CA 1
ATOM 1643 C C . LEU A 1 214 ? 8.234 -25.25 -0.253 1 95.56 214 LEU A C 1
ATOM 1645 O O . LEU A 1 214 ? 7.246 -25.75 0.305 1 95.56 214 LEU A O 1
ATOM 1649 N N . SER A 1 215 ? 9.266 -25.922 -0.378 1 94.94 215 SER A N 1
ATOM 1650 C CA . SER A 1 215 ? 9.367 -27.328 0.017 1 94.94 215 SER A CA 1
ATOM 1651 C C . SER A 1 215 ? 9.484 -27.469 1.531 1 94.94 215 SER A C 1
ATOM 1653 O O . SER A 1 215 ? 9.07 -28.484 2.102 1 94.94 215 SER A O 1
ATOM 1655 N N . ALA A 1 216 ? 10 -26.438 2.127 1 93.25 216 ALA A N 1
ATOM 1656 C CA . ALA A 1 216 ? 10.266 -26.5 3.562 1 93.25 216 ALA A CA 1
ATOM 1657 C C . ALA A 1 216 ? 9.117 -25.891 4.359 1 93.25 216 ALA A C 1
ATOM 1659 O O . ALA A 1 216 ? 8.984 -26.141 5.562 1 93.25 216 ALA A O 1
ATOM 1660 N N . SER A 1 217 ? 8.367 -25.078 3.701 1 89.75 217 SER A N 1
ATOM 1661 C CA . SER A 1 217 ? 7.344 -24.312 4.418 1 89.75 217 SER A CA 1
ATOM 1662 C C . SER A 1 217 ? 6.203 -25.219 4.879 1 89.75 217 SER A C 1
ATOM 1664 O O . SER A 1 217 ? 5.75 -26.078 4.125 1 89.75 217 SER A O 1
ATOM 1666 N N . GLU A 1 218 ? 5.75 -24.906 6.098 1 86.44 218 GLU A N 1
ATOM 1667 C CA . GLU A 1 218 ? 4.609 -25.625 6.648 1 86.44 218 GLU A CA 1
ATOM 1668 C C . GLU A 1 218 ? 3.355 -24.766 6.66 1 86.44 218 GLU A C 1
ATOM 1670 O O . GLU A 1 218 ? 2.287 -25.203 7.078 1 86.44 218 GLU A O 1
ATOM 1675 N N . TYR A 1 219 ? 3.488 -23.594 6.172 1 85.81 219 TYR A N 1
ATOM 1676 C CA . TYR A 1 219 ? 2.426 -22.609 6.375 1 85.81 219 TYR A CA 1
ATOM 1677 C C . TYR A 1 219 ? 1.312 -22.797 5.348 1 85.81 219 TYR A C 1
ATOM 1679 O O . TYR A 1 219 ? 0.144 -22.531 5.637 1 85.81 219 TYR A O 1
ATOM 1687 N N . THR A 1 220 ? 1.63 -23.266 4.23 1 75.94 220 THR A N 1
ATOM 1688 C CA . THR A 1 220 ? 0.638 -23.375 3.166 1 75.94 220 THR A CA 1
ATOM 1689 C C . THR A 1 220 ? -0.364 -24.484 3.463 1 75.94 220 THR A C 1
ATOM 1691 O O . THR A 1 220 ? -1.479 -24.469 2.938 1 75.94 220 THR A O 1
ATOM 1694 N N . ASP A 1 221 ? 0.058 -25.328 4.199 1 74.12 221 ASP A N 1
ATOM 1695 C CA . ASP A 1 221 ? -0.819 -26.453 4.516 1 74.12 221 ASP A CA 1
ATOM 1696 C C . ASP A 1 221 ? -1.626 -26.172 5.785 1 74.12 221 ASP A C 1
ATOM 1698 O O . ASP A 1 221 ? -2.531 -26.938 6.129 1 74.12 221 ASP A O 1
ATOM 1702 N N . ALA A 1 222 ? -1.306 -25.047 6.34 1 70.94 222 ALA A N 1
ATOM 1703 C CA . ALA A 1 222 ? -2.008 -24.703 7.574 1 70.94 222 ALA A CA 1
ATOM 1704 C C . ALA A 1 222 ? -3.43 -24.234 7.285 1 70.94 222 ALA A C 1
ATOM 1706 O O . ALA A 1 222 ? -3.656 -23.469 6.344 1 70.94 222 ALA A O 1
ATOM 1707 N N . ASN A 1 223 ? -4.371 -24.859 7.883 1 66.75 223 ASN A N 1
ATOM 1708 C CA . ASN A 1 223 ? -5.766 -24.484 7.676 1 66.75 223 ASN A CA 1
ATOM 1709 C C . ASN A 1 223 ? -6.48 -24.25 9 1 66.75 223 ASN A C 1
ATOM 1711 O O . ASN A 1 223 ? -7.445 -24.938 9.328 1 66.75 223 ASN A O 1
ATOM 1715 N N . PRO A 1 224 ? -5.98 -23.281 9.656 1 62.78 224 PRO A N 1
ATOM 1716 C CA . PRO A 1 224 ? -6.57 -23.078 10.984 1 62.78 224 PRO A CA 1
ATOM 1717 C C . PRO A 1 224 ? -8.016 -22.594 10.914 1 62.78 224 PRO A C 1
ATOM 1719 O O . PRO A 1 224 ? -8.742 -22.656 11.914 1 62.78 224 PRO A O 1
ATOM 1722 N N . PHE A 1 225 ? -8.344 -22.156 9.742 1 66.12 225 PHE A N 1
ATOM 1723 C CA . PHE A 1 225 ? -9.688 -21.578 9.664 1 66.12 225 PHE A CA 1
ATOM 1724 C C . PHE A 1 225 ? -10.648 -22.547 8.992 1 66.12 225 PHE A C 1
ATOM 1726 O O . PHE A 1 225 ? -11.836 -22.266 8.844 1 66.12 225 PHE A O 1
ATOM 1733 N N . GLY A 1 226 ? -10.086 -23.734 8.781 1 64 226 GLY A N 1
ATOM 1734 C CA . GLY A 1 226 ? -10.938 -24.734 8.141 1 64 226 GLY A CA 1
ATOM 1735 C C . GLY A 1 226 ? -11.461 -24.297 6.793 1 64 226 GLY A C 1
ATOM 1736 O O . GLY A 1 226 ? -12.609 -24.578 6.441 1 64 226 GLY A O 1
ATOM 1737 N N . MET A 1 227 ? -10.703 -23.484 6.211 1 61.09 227 MET A N 1
ATOM 1738 C CA . MET A 1 227 ? -11.18 -22.906 4.953 1 61.09 227 MET A CA 1
ATOM 1739 C C . MET A 1 227 ? -10.359 -23.438 3.775 1 61.09 227 MET A C 1
ATOM 1741 O O . MET A 1 227 ? -9.227 -23.891 3.951 1 61.09 227 MET A O 1
ATOM 1745 N N . MET B 1 1 ? 4.75 8.547 -33.25 1 26.73 1 MET B N 1
ATOM 1746 C CA . MET B 1 1 ? 4.074 8.969 -32.031 1 26.73 1 MET B CA 1
ATOM 1747 C C . MET B 1 1 ? 5.008 9.789 -31.141 1 26.73 1 MET B C 1
ATOM 1749 O O . MET B 1 1 ? 6.129 9.359 -30.859 1 26.73 1 MET B O 1
ATOM 1753 N N . THR B 1 2 ? 5.105 11.008 -31.125 1 30.38 2 THR B N 1
ATOM 1754 C CA . THR B 1 2 ? 5.988 11.883 -30.359 1 30.38 2 THR B CA 1
ATOM 1755 C C . THR B 1 2 ? 6.094 11.414 -28.922 1 30.38 2 THR B C 1
ATOM 1757 O O . THR B 1 2 ? 5.086 11.312 -28.219 1 30.38 2 THR B O 1
ATOM 1760 N N . THR B 1 3 ? 6.82 10.43 -28.641 1 37.12 3 THR B N 1
ATOM 1761 C CA . THR B 1 3 ? 7.102 9.969 -27.297 1 37.12 3 THR B CA 1
ATOM 1762 C C . THR B 1 3 ? 7.219 11.141 -26.328 1 37.12 3 THR B C 1
ATOM 1764 O O . THR B 1 3 ? 8.031 12.047 -26.531 1 37.12 3 THR B O 1
ATOM 1767 N N . PHE B 1 4 ? 6.211 11.844 -26.031 1 41.97 4 PHE B N 1
ATOM 1768 C CA . PHE B 1 4 ? 6.238 12.906 -25.031 1 41.97 4 PHE B CA 1
ATOM 1769 C C . PHE B 1 4 ? 7.344 12.664 -24.016 1 41.97 4 PHE B C 1
ATOM 1771 O O . PHE B 1 4 ? 7.191 11.844 -23.109 1 41.97 4 PHE B O 1
ATOM 1778 N N . GLU B 1 5 ? 8.578 12.688 -24.453 1 51.62 5 GLU B N 1
ATOM 1779 C CA . GLU B 1 5 ? 9.742 12.555 -23.578 1 51.62 5 GLU B CA 1
ATOM 1780 C C . GLU B 1 5 ? 9.68 13.562 -22.438 1 51.62 5 GLU B C 1
ATOM 1782 O O . GLU B 1 5 ? 10.211 14.672 -22.547 1 51.62 5 GLU B O 1
ATOM 1787 N N . ASN B 1 6 ? 8.641 13.766 -21.734 1 59.16 6 ASN B N 1
ATOM 1788 C CA . ASN B 1 6 ? 8.586 14.648 -20.578 1 59.16 6 ASN B CA 1
ATOM 1789 C C . ASN B 1 6 ? 9.602 14.242 -19.516 1 59.16 6 ASN B C 1
ATOM 1791 O O . ASN B 1 6 ? 9.562 13.125 -19 1 59.16 6 ASN B O 1
ATOM 1795 N N . PRO B 1 7 ? 10.602 15.055 -19.375 1 82.88 7 PRO B N 1
ATOM 1796 C CA . PRO B 1 7 ? 11.656 14.719 -18.422 1 82.88 7 PRO B CA 1
ATOM 1797 C C . PRO B 1 7 ? 11.148 14.641 -16.984 1 82.88 7 PRO B C 1
ATOM 1799 O O . PRO B 1 7 ? 11.836 14.102 -16.109 1 82.88 7 PRO B O 1
ATOM 1802 N N . HIS B 1 8 ? 9.875 15.109 -16.75 1 95.25 8 HIS B N 1
ATOM 1803 C CA . HIS B 1 8 ? 9.32 15.133 -15.406 1 95.25 8 HIS B CA 1
ATOM 1804 C C . HIS B 1 8 ? 8.273 14.039 -15.219 1 95.25 8 HIS B C 1
ATOM 1806 O O . HIS B 1 8 ? 7.539 13.711 -16.156 1 95.25 8 HIS B O 1
ATOM 1812 N N . PRO B 1 9 ? 8.141 13.516 -14.031 1 98 9 PRO B N 1
ATOM 1813 C CA . PRO B 1 9 ? 7 12.633 -13.773 1 98 9 PRO B CA 1
ATOM 1814 C C . PRO B 1 9 ? 5.66 13.289 -14.109 1 98 9 PRO B C 1
ATOM 1816 O O . PRO B 1 9 ? 5.461 14.469 -13.836 1 98 9 PRO B O 1
ATOM 1819 N N . HIS B 1 10 ? 4.789 12.523 -14.742 1 97.56 10 HIS B N 1
ATOM 1820 C CA . HIS B 1 10 ? 3.475 13 -15.156 1 97.56 10 HIS B CA 1
ATOM 1821 C C . HIS B 1 10 ? 2.361 12.25 -14.43 1 97.56 10 HIS B C 1
ATOM 1823 O O . HIS B 1 10 ? 2.178 11.047 -14.641 1 97.56 10 HIS B O 1
ATOM 1829 N N . LEU B 1 11 ? 1.646 12.984 -13.602 1 97.31 11 LEU B N 1
ATOM 1830 C CA . LEU B 1 11 ? 0.561 12.422 -12.805 1 97.31 11 LEU B CA 1
ATOM 1831 C C . LEU B 1 11 ? -0.774 12.562 -13.531 1 97.31 11 LEU B C 1
ATOM 1833 O O . LEU B 1 11 ? -1.087 13.625 -14.07 1 97.31 11 LEU B O 1
ATOM 1837 N N . ILE B 1 12 ? -1.506 11.492 -13.641 1 96.94 12 ILE B N 1
ATOM 1838 C CA . ILE B 1 12 ? -2.828 11.469 -14.25 1 96.94 12 ILE B CA 1
ATOM 1839 C C . ILE B 1 12 ? -3.891 11.227 -13.188 1 96.94 12 ILE B C 1
ATOM 1841 O O . ILE B 1 12 ? -3.953 10.148 -12.594 1 96.94 12 ILE B O 1
ATOM 1845 N N . TYR B 1 13 ? -4.688 12.211 -12.984 1 95.62 13 TYR B N 1
ATOM 1846 C CA . TYR B 1 13 ? -5.707 12.125 -11.945 1 95.62 13 TYR B CA 1
ATOM 1847 C C . TYR B 1 13 ? -6.828 13.125 -12.195 1 95.62 13 TYR B C 1
ATOM 1849 O O . TYR B 1 13 ? -7.051 13.547 -13.328 1 95.62 13 TYR B O 1
ATOM 1857 N N . ALA B 1 14 ? -7.734 13.344 -11.25 1 92.31 14 ALA B N 1
ATOM 1858 C CA . ALA B 1 14 ? -8.828 14.32 -11.281 1 92.31 14 ALA B CA 1
ATOM 1859 C C . ALA B 1 14 ? -8.422 15.617 -10.586 1 92.31 14 ALA B C 1
ATOM 1861 O O . ALA B 1 14 ? -7.473 15.641 -9.805 1 92.31 14 ALA B O 1
ATOM 1862 N N . PRO B 1 15 ? -9.086 16.641 -10.906 1 90.25 15 PRO B N 1
ATOM 1863 C CA . PRO B 1 15 ? -8.758 17.922 -10.258 1 90.25 15 PRO B CA 1
ATOM 1864 C C . PRO B 1 15 ? -9.32 18.031 -8.844 1 90.25 15 PRO B C 1
ATOM 1866 O O . PRO B 1 15 ? -10.023 18.984 -8.523 1 90.25 15 PRO B O 1
ATOM 1869 N N . ILE B 1 16 ? -8.938 17.062 -8 1 92 16 ILE B N 1
ATOM 1870 C CA . ILE B 1 16 ? -9.383 17.016 -6.609 1 92 16 ILE B CA 1
ATOM 1871 C C . ILE B 1 16 ? -8.227 16.578 -5.715 1 92 16 ILE B C 1
ATOM 1873 O O . ILE B 1 16 ? -7.266 15.961 -6.188 1 92 16 ILE B O 1
ATOM 1877 N N . ALA B 1 17 ? -8.406 16.891 -4.461 1 93.56 17 ALA B N 1
ATOM 1878 C CA . ALA B 1 17 ? -7.453 16.406 -3.469 1 93.56 17 ALA B CA 1
ATOM 1879 C C . ALA B 1 17 ? -7.871 15.039 -2.932 1 93.56 17 ALA B C 1
ATOM 1881 O O . ALA B 1 17 ? -8.203 14.906 -1.752 1 93.56 17 ALA B O 1
ATOM 1882 N N . GLY B 1 18 ? -7.785 14.109 -3.818 1 93.94 18 GLY B N 1
ATOM 1883 C CA . GLY B 1 18 ? -8.133 12.734 -3.475 1 93.94 18 GLY B CA 1
ATOM 1884 C C . GLY B 1 18 ? -6.918 11.852 -3.271 1 93.94 18 GLY B C 1
ATOM 1885 O O . GLY B 1 18 ? -5.98 12.227 -2.562 1 93.94 18 GLY B O 1
ATOM 1886 N N . ARG B 1 19 ? -6.93 10.688 -3.857 1 94.94 19 ARG B N 1
ATOM 1887 C CA . ARG B 1 19 ? -5.91 9.664 -3.646 1 94.94 19 ARG B CA 1
ATOM 1888 C C . ARG B 1 19 ? -4.551 10.125 -4.16 1 94.94 19 ARG B C 1
ATOM 1890 O O . ARG B 1 19 ? -3.514 9.633 -3.713 1 94.94 19 ARG B O 1
ATOM 1897 N N . ALA B 1 20 ? -4.52 11.078 -5.02 1 96.81 20 ALA B N 1
ATOM 1898 C CA . ALA B 1 20 ? -3.254 11.531 -5.582 1 96.81 20 ALA B CA 1
ATOM 1899 C C . ALA B 1 20 ? -2.609 12.594 -4.699 1 96.81 20 ALA B C 1
ATOM 1901 O O . ALA B 1 20 ? -1.465 12.992 -4.93 1 96.81 20 ALA B O 1
ATOM 1902 N N . GLU B 1 21 ? -3.295 13.039 -3.701 1 97.19 21 GLU B N 1
ATOM 1903 C CA . GLU B 1 21 ? -2.865 14.234 -2.979 1 97.19 21 GLU B CA 1
ATOM 1904 C C . GLU B 1 21 ? -1.543 13.992 -2.254 1 97.19 21 GLU B C 1
ATOM 1906 O O . GLU B 1 21 ? -0.679 14.867 -2.219 1 97.19 21 GLU B O 1
ATOM 1911 N N . LEU B 1 22 ? -1.363 12.859 -1.631 1 98.5 22 LEU B N 1
ATOM 1912 C CA . LEU B 1 22 ? -0.096 12.625 -0.949 1 98.5 22 LEU B CA 1
ATOM 1913 C C . LEU B 1 22 ? 1.062 12.625 -1.94 1 98.5 22 LEU B C 1
ATOM 1915 O O . LEU B 1 22 ? 2.16 13.086 -1.621 1 98.5 22 LEU B O 1
ATOM 1919 N N . ALA B 1 23 ? 0.872 12.102 -3.115 1 98.56 23 ALA B N 1
ATOM 1920 C CA . ALA B 1 23 ? 1.916 12.148 -4.133 1 98.56 23 ALA B CA 1
ATOM 1921 C C . ALA B 1 23 ? 2.266 13.586 -4.492 1 98.56 23 ALA B C 1
ATOM 1923 O O . ALA B 1 23 ? 3.439 13.922 -4.672 1 98.56 23 ALA B O 1
ATOM 1924 N N . ARG B 1 24 ? 1.273 14.438 -4.582 1 97.75 24 ARG B N 1
ATOM 1925 C CA . ARG B 1 24 ? 1.495 15.852 -4.852 1 97.75 24 ARG B CA 1
ATOM 1926 C C . ARG B 1 24 ? 2.291 16.5 -3.727 1 97.75 24 ARG B C 1
ATOM 1928 O O . ARG B 1 24 ? 3.23 17.266 -3.982 1 97.75 24 ARG B O 1
ATOM 1935 N N . LEU B 1 25 ? 1.915 16.188 -2.52 1 98.44 25 LEU B N 1
ATOM 1936 C CA . LEU B 1 25 ? 2.607 16.719 -1.356 1 98.44 25 LEU B CA 1
ATOM 1937 C C . LEU B 1 25 ? 4.062 16.266 -1.329 1 98.44 25 LEU B C 1
ATOM 1939 O O . LEU B 1 25 ? 4.957 17.062 -1.01 1 98.44 25 LEU B O 1
ATOM 1943 N N . ILE B 1 26 ? 4.316 15.008 -1.646 1 98.88 26 ILE B N 1
ATOM 1944 C CA . ILE B 1 26 ? 5.668 14.461 -1.667 1 98.88 26 ILE B CA 1
ATOM 1945 C C . ILE B 1 26 ? 6.492 15.156 -2.744 1 98.88 26 ILE B C 1
ATOM 1947 O O . ILE B 1 26 ? 7.652 15.508 -2.518 1 98.88 26 ILE B O 1
ATOM 1951 N N . ALA B 1 27 ? 5.898 15.367 -3.891 1 98.44 27 ALA B N 1
ATOM 1952 C CA . ALA B 1 27 ? 6.602 16.078 -4.957 1 98.44 27 ALA B CA 1
ATOM 1953 C C . ALA B 1 27 ? 6.98 17.484 -4.527 1 98.44 27 ALA B C 1
ATOM 1955 O O . ALA B 1 27 ? 8.125 17.906 -4.695 1 98.44 27 ALA B O 1
ATOM 1956 N N . ALA B 1 28 ? 6.051 18.172 -3.955 1 98.19 28 ALA B N 1
ATOM 1957 C CA . ALA B 1 28 ? 6.27 19.547 -3.521 1 98.19 28 ALA B CA 1
ATOM 1958 C C . ALA B 1 28 ? 7.34 19.609 -2.436 1 98.19 28 ALA B C 1
ATOM 1960 O O . ALA B 1 28 ? 8.328 20.344 -2.57 1 98.19 28 ALA B O 1
ATOM 1961 N N . ALA B 1 29 ? 7.156 18.812 -1.396 1 98.81 29 ALA B N 1
ATOM 1962 C CA . ALA B 1 29 ? 8.086 18.828 -0.268 1 98.81 29 ALA B CA 1
ATOM 1963 C C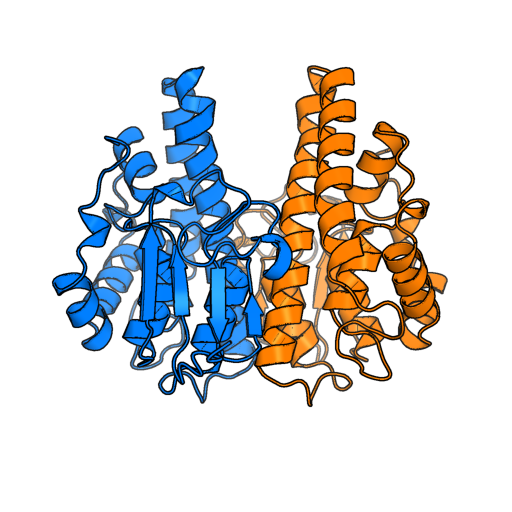 . ALA B 1 29 ? 9.469 18.344 -0.692 1 98.81 29 ALA B C 1
ATOM 1965 O O . ALA B 1 29 ? 10.484 18.844 -0.195 1 98.81 29 ALA B O 1
ATOM 1966 N N . GLY B 1 30 ? 9.469 17.375 -1.601 1 98.69 30 GLY B N 1
ATOM 1967 C CA . GLY B 1 30 ? 10.703 16.719 -1.994 1 98.69 30 GLY B CA 1
ATOM 1968 C C . GLY B 1 30 ? 11.469 17.469 -3.068 1 98.69 30 GLY B C 1
ATOM 1969 O O . GLY B 1 30 ? 12.609 17.109 -3.391 1 98.69 30 GLY B O 1
ATOM 1970 N N . GLY B 1 31 ? 10.797 18.422 -3.67 1 97.75 31 GLY B N 1
ATOM 1971 C CA . GLY B 1 31 ? 11.461 19.25 -4.656 1 97.75 31 GLY B CA 1
ATOM 1972 C C . GLY B 1 31 ? 11.43 18.656 -6.055 1 97.75 31 GLY B C 1
ATOM 1973 O O . GLY B 1 31 ? 12.383 18.828 -6.82 1 97.75 31 GLY B O 1
ATOM 1974 N N . ILE B 1 32 ? 10.414 17.984 -6.355 1 96.88 32 ILE B N 1
ATOM 1975 C CA . ILE B 1 32 ? 10.234 17.422 -7.691 1 96.88 32 ILE B CA 1
ATOM 1976 C C . ILE B 1 32 ? 9.242 18.297 -8.477 1 96.88 32 ILE B C 1
ATOM 1978 O O . ILE B 1 32 ? 8.156 18.609 -7.98 1 96.88 32 ILE B O 1
ATOM 1982 N N . THR B 1 33 ? 9.609 18.594 -9.648 1 96.25 33 THR B N 1
ATOM 1983 C CA . THR B 1 33 ? 8.641 19.156 -10.586 1 96.25 33 THR B CA 1
ATOM 1984 C C . THR B 1 33 ? 7.844 18.062 -11.273 1 96.25 33 THR B C 1
ATOM 1986 O O . THR B 1 33 ? 8.422 17.109 -11.812 1 96.25 33 THR B O 1
ATOM 1989 N N . ILE B 1 34 ? 6.535 18.25 -11.188 1 96.88 34 ILE B N 1
ATOM 1990 C CA . ILE B 1 34 ? 5.707 17.25 -11.875 1 96.88 34 ILE B CA 1
ATOM 1991 C C . ILE B 1 34 ? 4.738 17.953 -12.82 1 96.88 34 ILE B C 1
ATOM 1993 O O . ILE B 1 34 ? 4.453 19.141 -12.656 1 96.88 34 ILE B O 1
ATOM 1997 N N . THR B 1 35 ? 4.324 17.25 -13.836 1 96.25 35 THR B N 1
ATOM 1998 C CA . THR B 1 35 ? 3.195 17.656 -14.664 1 96.25 35 THR B CA 1
ATOM 1999 C C . THR B 1 35 ? 1.973 16.797 -14.383 1 96.25 35 THR B C 1
ATOM 2001 O O . THR B 1 35 ? 2.092 15.719 -13.781 1 96.25 35 THR B O 1
ATOM 2004 N N . GLU B 1 36 ? 0.761 17.375 -14.805 1 94.44 36 GLU B N 1
ATOM 2005 C CA . GLU B 1 36 ? -0.453 16.625 -14.492 1 94.44 36 GLU B CA 1
ATOM 2006 C C . GLU B 1 36 ? -1.459 16.703 -15.641 1 94.44 36 GLU B C 1
ATOM 2008 O O . GLU B 1 36 ? -1.564 17.734 -16.312 1 94.44 36 GLU B O 1
ATOM 2013 N N . SER B 1 37 ? -2.078 15.609 -15.883 1 93.56 37 SER B N 1
ATOM 2014 C CA . SER B 1 37 ? -3.348 15.586 -16.609 1 93.56 37 SER B CA 1
ATOM 2015 C C . SER B 1 37 ? -4.52 15.391 -15.648 1 93.56 37 SER B C 1
ATOM 2017 O O . SER B 1 37 ? -4.617 14.367 -14.977 1 93.56 37 SER B O 1
ATOM 2019 N N . VAL B 1 38 ? -5.355 16.391 -15.672 1 90.25 38 VAL B N 1
ATOM 2020 C CA . VAL B 1 38 ? -6.512 16.359 -14.781 1 90.25 38 VAL B CA 1
ATOM 2021 C C . VAL B 1 38 ? -7.797 16.312 -15.602 1 90.25 38 VAL B C 1
ATOM 2023 O O . VAL B 1 38 ? -8.023 17.172 -16.453 1 90.25 38 VAL B O 1
ATOM 2026 N N . ASN B 1 39 ? -8.508 15.25 -15.422 1 91.25 39 ASN B N 1
ATOM 2027 C CA . ASN B 1 39 ? -9.75 15.062 -16.156 1 91.25 39 ASN B CA 1
ATOM 2028 C C . ASN B 1 39 ? -10.719 14.156 -15.406 1 91.25 39 ASN B C 1
ATOM 2030 O O . ASN B 1 39 ? -10.516 12.945 -15.344 1 91.25 39 ASN B O 1
ATOM 2034 N N . MET B 1 40 ? -11.789 14.758 -14.984 1 87.5 40 MET B N 1
ATOM 2035 C CA . MET B 1 40 ? -12.789 14.039 -14.195 1 87.5 40 MET B CA 1
ATOM 2036 C C . MET B 1 40 ? -13.438 12.938 -15.023 1 87.5 40 MET B C 1
ATOM 2038 O O . MET B 1 40 ? -13.875 11.922 -14.469 1 87.5 40 MET B O 1
ATOM 2042 N N . ALA B 1 41 ? -13.453 13.102 -16.281 1 87.88 41 ALA B N 1
ATOM 2043 C CA . ALA B 1 41 ? -14.141 12.156 -17.156 1 87.88 41 ALA B CA 1
ATOM 2044 C C . ALA B 1 41 ? -13.422 10.812 -17.203 1 87.88 41 ALA B C 1
ATOM 2046 O O . ALA B 1 41 ? -14 9.805 -17.594 1 87.88 41 ALA B O 1
ATOM 2047 N N . ASN B 1 42 ? -12.203 10.867 -16.781 1 91.69 42 ASN B N 1
ATOM 2048 C CA . ASN B 1 42 ? -11.438 9.625 -16.781 1 91.69 42 ASN B CA 1
ATOM 2049 C C . ASN B 1 42 ? -11.852 8.711 -15.633 1 91.69 42 ASN B C 1
ATOM 2051 O O . ASN B 1 42 ? -11.523 7.523 -15.633 1 91.69 42 ASN B O 1
ATOM 2055 N N . PHE B 1 43 ? -12.586 9.352 -14.711 1 87.25 43 PHE B N 1
ATOM 2056 C CA . PHE B 1 43 ? -13.008 8.531 -13.578 1 87.25 43 PHE B CA 1
ATOM 2057 C C . PHE B 1 43 ? -14 7.469 -14.016 1 87.25 43 PHE B C 1
ATOM 2059 O O . PHE B 1 43 ? -14.992 7.773 -14.68 1 87.25 43 PHE B O 1
ATOM 2066 N N . GLY B 1 44 ? -13.836 6.34 -13.836 1 83.19 44 GLY B N 1
ATOM 2067 C CA . GLY B 1 44 ? -14.75 5.258 -14.156 1 83.19 44 GLY B CA 1
ATOM 2068 C C . GLY B 1 44 ? -14.547 4.699 -15.547 1 83.19 44 GLY B C 1
ATOM 2069 O O . GLY B 1 44 ? -15.273 3.793 -15.969 1 83.19 44 GLY B O 1
ATOM 2070 N N . SER B 1 45 ? -13.688 5.328 -16.281 1 90.5 45 SER B N 1
ATOM 2071 C CA . SER B 1 45 ? -13.383 4.844 -17.625 1 90.5 45 SER B CA 1
ATOM 2072 C C . SER B 1 45 ? -12.156 3.938 -17.609 1 90.5 45 SER B C 1
ATOM 2074 O O . SER B 1 45 ? -11.258 4.102 -16.781 1 90.5 45 SER B O 1
ATOM 2076 N N . LYS B 1 46 ? -12.148 3.006 -18.578 1 92.44 46 LYS B N 1
ATOM 2077 C CA . LYS B 1 46 ? -10.992 2.125 -18.734 1 92.44 46 LYS B CA 1
ATOM 2078 C C . LYS B 1 46 ? -9.883 2.809 -19.516 1 92.44 46 LYS B C 1
ATOM 2080 O O . LYS B 1 46 ? -8.727 2.385 -19.469 1 92.44 46 LYS B O 1
ATOM 2085 N N . ASP B 1 47 ? -10.297 3.852 -20.281 1 94.94 47 ASP B N 1
ATOM 2086 C CA . ASP B 1 47 ? -9.336 4.535 -21.141 1 94.94 47 ASP B CA 1
ATOM 2087 C C . ASP B 1 47 ? -9.164 5.996 -20.719 1 94.94 47 ASP B C 1
ATOM 2089 O O . ASP B 1 47 ? -10.078 6.59 -20.141 1 94.94 47 ASP B O 1
ATOM 2093 N N . LEU B 1 48 ? -8.016 6.496 -20.984 1 95.12 48 LEU B N 1
ATOM 2094 C CA . LEU B 1 48 ? -7.746 7.914 -20.781 1 95.12 48 LEU B CA 1
ATOM 2095 C C . LEU B 1 48 ? -8.25 8.734 -21.969 1 95.12 48 LEU B C 1
ATOM 2097 O O . LEU B 1 48 ? -7.867 8.484 -23.109 1 95.12 48 LEU B O 1
ATOM 2101 N N . GLN B 1 49 ? -8.984 9.703 -21.688 1 91.19 49 GLN B N 1
ATOM 2102 C CA . GLN B 1 49 ? -9.656 10.469 -22.734 1 91.19 49 GLN B CA 1
ATOM 2103 C C . GLN B 1 49 ? -8.648 11.242 -23.594 1 91.19 49 GLN B C 1
ATOM 2105 O O . GLN B 1 49 ? -8.828 11.375 -24.797 1 91.19 49 GLN B O 1
ATOM 2110 N N . GLU B 1 50 ? -7.629 11.703 -22.984 1 88.5 50 GLU B N 1
ATOM 2111 C CA . GLU B 1 50 ? -6.676 12.594 -23.641 1 88.5 50 GLU B CA 1
ATOM 2112 C C . GLU B 1 50 ? -5.84 11.844 -24.672 1 88.5 50 GLU B C 1
ATOM 2114 O O . GLU B 1 50 ? -5.484 12.398 -25.719 1 88.5 50 GLU B O 1
ATOM 2119 N N . THR B 1 51 ? -5.539 10.641 -24.391 1 90.06 51 THR B N 1
ATOM 2120 C CA . THR B 1 51 ? -4.559 9.938 -25.203 1 90.06 51 THR B CA 1
ATOM 2121 C C . THR B 1 51 ? -5.18 8.711 -25.859 1 90.06 51 THR B C 1
ATOM 2123 O O . THR B 1 51 ? -4.633 8.164 -26.828 1 90.06 51 THR B O 1
ATOM 2126 N N . GLY B 1 52 ? -6.32 8.242 -25.266 1 91.94 52 GLY B N 1
ATOM 2127 C CA . GLY B 1 52 ? -6.91 6.992 -25.719 1 91.94 52 GLY B CA 1
ATOM 2128 C C . GLY B 1 52 ? -6.195 5.766 -25.188 1 91.94 52 GLY B C 1
ATOM 2129 O O . GLY B 1 52 ? -6.566 4.637 -25.516 1 91.94 52 GLY B O 1
ATOM 2130 N N . GLU B 1 53 ? -5.207 6.02 -24.438 1 93.81 53 GLU B N 1
ATOM 2131 C CA . GLU B 1 53 ? -4.484 4.898 -23.828 1 93.81 53 GLU B CA 1
ATOM 2132 C C . GLU B 1 53 ? -5.344 4.184 -22.797 1 93.81 53 GLU B C 1
ATOM 2134 O O . GLU B 1 53 ? -6.066 4.828 -22.031 1 93.81 53 GLU B O 1
ATOM 2139 N N . SER B 1 54 ? -5.16 2.875 -22.812 1 95.31 54 SER B N 1
ATOM 2140 C CA . SER B 1 54 ? -5.863 2.072 -21.812 1 95.31 54 SER B CA 1
ATOM 2141 C C . SER B 1 54 ? -5.16 2.127 -20.453 1 95.31 54 SER B C 1
ATOM 2143 O O . SER B 1 54 ? -3.93 2.082 -20.391 1 95.31 54 SER B O 1
ATOM 2145 N N . LYS B 1 55 ? -5.926 2.215 -19.375 1 96.38 55 LYS B N 1
ATOM 2146 C CA . LYS B 1 55 ? -5.367 2.188 -18.031 1 96.38 55 LYS B CA 1
ATOM 2147 C C . LYS B 1 55 ? -4.672 0.86 -17.75 1 96.38 55 LYS B C 1
ATOM 2149 O O . LYS B 1 55 ? -3.822 0.774 -16.859 1 96.38 55 LYS B O 1
ATOM 2154 N N . LYS B 1 56 ? -4.98 -0.154 -18.531 1 95.06 56 LYS B N 1
ATOM 2155 C CA . LYS B 1 56 ? -4.289 -1.437 -18.422 1 95.06 56 LYS B CA 1
ATOM 2156 C C . LYS B 1 56 ? -2.797 -1.281 -18.688 1 95.06 56 LYS B C 1
ATOM 2158 O O . LYS B 1 56 ? -1.98 -2.023 -18.141 1 95.06 56 LYS B O 1
ATOM 2163 N N . ASN B 1 57 ? -2.453 -0.267 -19.453 1 95.75 57 ASN B N 1
ATOM 2164 C CA . ASN B 1 57 ? -1.05 -0.002 -19.75 1 95.75 57 ASN B CA 1
ATOM 2165 C C . ASN B 1 57 ? -0.288 0.442 -18.5 1 95.75 57 ASN B C 1
ATOM 2167 O O . ASN B 1 57 ? 0.943 0.409 -18.484 1 95.75 57 ASN B O 1
ATOM 2171 N N . TYR B 1 58 ? -1.01 0.863 -17.516 1 97.19 58 TYR B N 1
ATOM 2172 C CA . TYR B 1 58 ? -0.438 1.269 -16.234 1 97.19 58 TYR B CA 1
ATOM 2173 C C . TYR B 1 58 ? -0.68 0.208 -15.172 1 97.19 58 TYR B C 1
ATOM 2175 O O . TYR B 1 58 ? -0.596 0.492 -13.977 1 97.19 58 TYR B O 1
ATOM 2183 N N . MET B 1 59 ? -1.098 -0.967 -15.594 1 97.56 59 MET B N 1
ATOM 2184 C CA . MET B 1 59 ? -1.425 -2.07 -14.695 1 97.56 59 MET B CA 1
ATOM 2185 C C . MET B 1 59 ? -2.629 -1.723 -13.82 1 97.56 59 MET B C 1
ATOM 2187 O O . 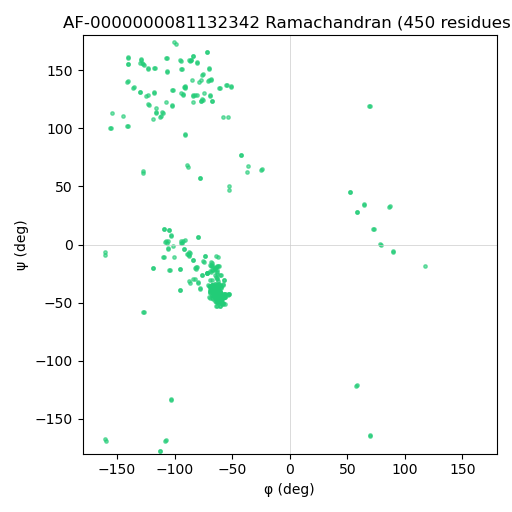MET B 1 59 ? -2.656 -2.053 -12.633 1 97.56 59 MET B O 1
ATOM 2191 N N . SER B 1 60 ? -3.531 -0.999 -14.32 1 96.69 60 SER B N 1
ATOM 2192 C CA . SER B 1 60 ? -4.777 -0.656 -13.641 1 96.69 60 SER B CA 1
ATOM 2193 C C . SER B 1 60 ? -5.988 -1.074 -14.469 1 96.69 60 SER B C 1
ATOM 2195 O O . SER B 1 60 ? -6.062 -0.786 -15.664 1 96.69 60 SER B O 1
ATOM 2197 N N . PRO B 1 61 ? -6.887 -1.785 -13.836 1 93.06 61 PRO B N 1
ATOM 2198 C CA . PRO B 1 61 ? -8.094 -2.088 -14.602 1 93.06 61 PRO B CA 1
ATOM 2199 C C . PRO B 1 61 ? -8.93 -0.844 -14.898 1 93.06 61 PRO B C 1
ATOM 2201 O O . PRO B 1 61 ? -9.539 -0.742 -15.969 1 93.06 61 PRO B O 1
ATOM 2204 N N . SER B 1 62 ? -9 0.095 -13.906 1 86.56 62 SER B N 1
ATOM 2205 C CA . SER B 1 62 ? -9.812 1.28 -14.156 1 86.56 62 SER B CA 1
ATOM 2206 C C . SER B 1 62 ? -9.438 2.418 -13.219 1 86.56 62 SER B C 1
A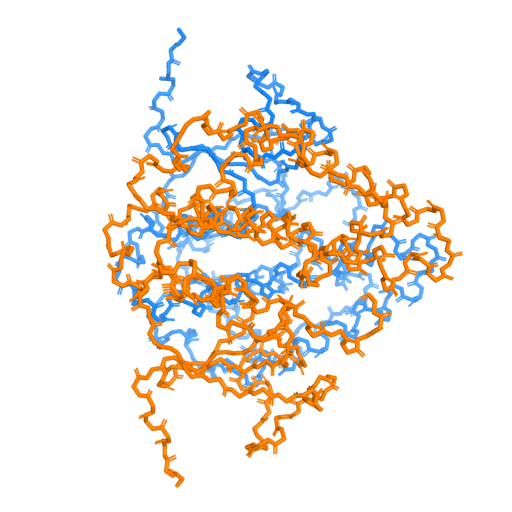TOM 2208 O O . SER B 1 62 ? -9.883 3.553 -13.391 1 86.56 62 SER B O 1
ATOM 2210 N N . GLY B 1 63 ? -8.648 2.139 -12.297 1 93.06 63 GLY B N 1
ATOM 2211 C CA . GLY B 1 63 ? -8.445 3.082 -11.211 1 93.06 63 GLY B CA 1
ATOM 2212 C C . GLY B 1 63 ? -7.379 4.117 -11.508 1 93.06 63 GLY B C 1
ATOM 2213 O O . GLY B 1 63 ? -6.578 3.947 -12.43 1 93.06 63 GLY B O 1
ATOM 2214 N N . MET B 1 64 ? -7.398 5.223 -10.859 1 95.62 64 MET B N 1
ATOM 2215 C CA . MET B 1 64 ? -6.426 6.312 -10.797 1 95.62 64 MET B CA 1
ATOM 2216 C C . MET B 1 64 ? -6.082 6.648 -9.352 1 95.62 64 MET B C 1
ATOM 2218 O O . MET B 1 64 ? -6.844 6.324 -8.438 1 95.62 64 MET B O 1
ATOM 2222 N N . PRO B 1 65 ? -4.934 7.227 -9.055 1 97.5 65 PRO B N 1
ATOM 2223 C CA . PRO B 1 65 ? -3.984 7.93 -9.914 1 97.5 65 PRO B CA 1
ATOM 2224 C C . PRO B 1 65 ? -3.074 6.98 -10.688 1 97.5 65 PRO B C 1
ATOM 2226 O O . PRO B 1 65 ? -2.916 5.82 -10.305 1 97.5 65 PRO B O 1
ATOM 2229 N N . LEU B 1 66 ? -2.557 7.512 -11.812 1 98.25 66 LEU B N 1
ATOM 2230 C CA . LEU B 1 66 ? -1.521 6.883 -12.625 1 98.25 66 LEU B CA 1
ATOM 2231 C C . LEU B 1 66 ? -0.314 7.805 -12.773 1 98.25 66 LEU B C 1
ATOM 2233 O O . LEU B 1 66 ? -0.45 9.031 -12.719 1 98.25 66 LEU B O 1
ATOM 2237 N N . LEU B 1 67 ? 0.85 7.23 -12.945 1 98.38 67 LEU B N 1
ATOM 2238 C CA . LEU B 1 67 ? 2.084 7.988 -13.117 1 98.38 67 LEU B CA 1
ATOM 2239 C C . LEU B 1 67 ? 2.865 7.492 -14.328 1 98.38 67 LEU B C 1
ATOM 2241 O O . LEU B 1 67 ? 3.018 6.281 -14.516 1 98.38 67 LEU B O 1
ATOM 2245 N N . GLN B 1 68 ? 3.254 8.398 -15.109 1 97.44 68 GLN B N 1
ATOM 2246 C CA . GLN B 1 68 ? 4.191 8.117 -16.188 1 97.44 68 GLN B CA 1
ATOM 2247 C C . GLN B 1 68 ? 5.484 8.906 -16.016 1 97.44 68 GLN B C 1
ATOM 2249 O O . GLN B 1 68 ? 5.453 10.109 -15.758 1 97.44 68 GLN B O 1
ATOM 2254 N N . HIS B 1 69 ? 6.582 8.297 -16.094 1 97.81 69 HIS B N 1
ATOM 2255 C CA . HIS B 1 69 ? 7.898 8.922 -16.109 1 97.81 69 HIS B CA 1
ATOM 2256 C C . HIS B 1 69 ? 8.828 8.219 -17.094 1 97.81 69 HIS B C 1
ATOM 2258 O O . HIS B 1 69 ? 9.445 7.207 -16.75 1 97.81 69 HIS B O 1
ATOM 2264 N N . GLY B 1 70 ? 9.016 8.844 -18.266 1 95.44 70 GLY B N 1
ATOM 2265 C CA . GLY B 1 70 ? 9.641 8.094 -19.344 1 95.44 70 GLY B CA 1
ATOM 2266 C C . GLY B 1 70 ? 8.898 6.824 -19.703 1 95.44 70 GLY B C 1
ATOM 2267 O O . GLY B 1 70 ? 7.688 6.859 -19.953 1 95.44 70 GLY B O 1
ATOM 2268 N N . ASP B 1 71 ? 9.57 5.68 -19.609 1 94 71 ASP B N 1
ATOM 2269 C CA . ASP B 1 71 ? 8.953 4.402 -19.969 1 94 71 ASP B CA 1
ATOM 2270 C C . ASP B 1 71 ? 8.227 3.789 -18.766 1 94 71 ASP B C 1
ATOM 2272 O O . ASP B 1 71 ? 7.477 2.826 -18.922 1 94 71 ASP B O 1
ATOM 2276 N N . LEU B 1 72 ? 8.43 4.41 -17.641 1 97.25 72 LEU B N 1
ATOM 2277 C CA . LEU B 1 72 ? 7.793 3.889 -16.438 1 97.25 72 LEU B CA 1
ATOM 2278 C C . LEU B 1 72 ? 6.312 4.266 -16.406 1 97.25 72 LEU B C 1
ATOM 2280 O O . LEU B 1 72 ? 5.965 5.438 -16.547 1 97.25 72 LEU B O 1
ATOM 2284 N N . LYS B 1 73 ? 5.441 3.309 -16.312 1 97.44 73 LYS B N 1
ATOM 2285 C CA . LYS B 1 73 ? 4.008 3.467 -16.094 1 97.44 73 LYS B CA 1
ATOM 2286 C C . LYS B 1 73 ? 3.555 2.727 -14.836 1 97.44 73 LYS B C 1
ATOM 2288 O O . LYS B 1 73 ? 3.734 1.511 -14.727 1 97.44 73 LYS B O 1
ATOM 2293 N N . VAL B 1 74 ? 2.986 3.531 -13.898 1 98.06 74 VAL B N 1
ATOM 2294 C CA . VAL B 1 74 ? 2.744 2.959 -12.578 1 98.06 74 VAL B CA 1
ATOM 2295 C C . VAL B 1 74 ? 1.348 3.342 -12.094 1 98.06 74 VAL B C 1
ATOM 2297 O O . VAL B 1 74 ? 0.902 4.473 -12.297 1 98.06 74 VAL B O 1
ATOM 2300 N N . SER B 1 75 ? 0.693 2.354 -11.57 1 98.31 75 SER B N 1
ATOM 2301 C CA . SER B 1 75 ? -0.5 2.586 -10.766 1 98.31 75 SER B CA 1
ATOM 2302 C C . SER B 1 75 ? -0.23 2.316 -9.289 1 98.31 75 SER B C 1
ATOM 2304 O O . SER B 1 75 ? 0.924 2.168 -8.883 1 98.31 75 SER B O 1
ATOM 2306 N N . GLN B 1 76 ? -1.289 2.27 -8.5 1 98.25 76 GLN B N 1
ATOM 2307 C CA . GLN B 1 76 ? -1.224 2.045 -7.059 1 98.25 76 GLN B CA 1
ATOM 2308 C C . GLN B 1 76 ? -0.61 3.244 -6.34 1 98.25 76 GLN B C 1
ATOM 2310 O O . GLN B 1 76 ? 0.585 3.51 -6.477 1 98.25 76 GLN B O 1
ATOM 2315 N N . SER B 1 77 ? -1.362 3.855 -5.465 1 98.19 77 SER B N 1
ATOM 2316 C CA . SER B 1 77 ? -0.966 5.09 -4.789 1 98.19 77 SER B CA 1
ATOM 2317 C C . SER B 1 77 ? 0.347 4.91 -4.039 1 98.19 77 SER B C 1
ATOM 2319 O O . SER B 1 77 ? 1.252 5.742 -4.152 1 98.19 77 SER B O 1
ATOM 2321 N N . GLY B 1 78 ? 0.458 3.781 -3.324 1 98.25 78 GLY B N 1
ATOM 2322 C CA . GLY B 1 78 ? 1.665 3.553 -2.547 1 98.25 78 GLY B CA 1
ATOM 2323 C C . GLY B 1 78 ? 2.916 3.465 -3.4 1 98.25 78 GLY B C 1
ATOM 2324 O O . GLY B 1 78 ? 3.975 3.969 -3.014 1 98.25 78 GLY B O 1
ATOM 2325 N N . ALA B 1 79 ? 2.801 2.838 -4.543 1 98.75 79 ALA B N 1
ATOM 2326 C CA . ALA B 1 79 ? 3.936 2.711 -5.453 1 98.75 79 ALA B CA 1
ATOM 2327 C C . ALA B 1 79 ? 4.332 4.066 -6.031 1 98.75 79 ALA B C 1
ATOM 2329 O O . ALA B 1 79 ? 5.52 4.387 -6.121 1 98.75 79 ALA B O 1
ATOM 2330 N N . ILE B 1 80 ? 3.342 4.824 -6.414 1 98.88 80 ILE B N 1
ATOM 2331 C CA . ILE B 1 80 ? 3.57 6.152 -6.965 1 98.88 80 ILE B CA 1
ATOM 2332 C C . ILE B 1 80 ? 4.254 7.035 -5.922 1 98.88 80 ILE B C 1
ATOM 2334 O O . ILE B 1 80 ? 5.254 7.695 -6.215 1 98.88 80 ILE B O 1
ATOM 2338 N N . GLU B 1 81 ? 3.73 7.008 -4.703 1 98.88 81 GLU B N 1
ATOM 2339 C CA . GLU B 1 81 ? 4.266 7.809 -3.605 1 98.88 81 GLU B CA 1
ATOM 2340 C C . GLU B 1 81 ? 5.703 7.41 -3.281 1 98.88 81 GLU B C 1
ATOM 2342 O O . GLU B 1 81 ? 6.578 8.266 -3.145 1 98.88 81 GLU B O 1
ATOM 2347 N N . ALA B 1 82 ? 5.914 6.125 -3.229 1 98.69 82 ALA B N 1
ATOM 2348 C CA . ALA B 1 82 ? 7.25 5.625 -2.916 1 98.69 82 ALA B CA 1
ATOM 2349 C C . ALA B 1 82 ? 8.242 5.98 -4.023 1 98.69 82 ALA B C 1
ATOM 2351 O O . ALA B 1 82 ? 9.383 6.352 -3.744 1 98.69 82 ALA B O 1
ATOM 2352 N N . TYR B 1 83 ? 7.848 5.898 -5.273 1 98.81 83 TYR B N 1
ATOM 2353 C CA . TYR B 1 83 ? 8.711 6.242 -6.395 1 98.81 83 TYR B CA 1
ATOM 2354 C C . TYR B 1 83 ? 9.062 7.727 -6.383 1 98.81 83 TYR B C 1
ATOM 2356 O O . TYR B 1 83 ? 10.234 8.094 -6.492 1 98.81 83 TYR B O 1
ATOM 2364 N N . MET B 1 84 ? 8.055 8.562 -6.172 1 98.62 84 MET B N 1
ATOM 2365 C CA . MET B 1 84 ? 8.281 10 -6.113 1 98.62 84 MET B CA 1
ATOM 2366 C C . MET B 1 84 ? 9.25 10.352 -4.988 1 98.62 84 MET B C 1
ATOM 2368 O O . MET B 1 84 ? 10.164 11.164 -5.176 1 98.62 84 MET B O 1
ATOM 2372 N N . ALA B 1 85 ? 9.055 9.727 -3.855 1 98.81 85 ALA B N 1
ATOM 2373 C CA . ALA B 1 85 ? 9.961 9.969 -2.732 1 98.81 85 ALA B CA 1
ATOM 2374 C C . ALA B 1 85 ? 11.383 9.516 -3.066 1 98.81 85 ALA B C 1
ATOM 2376 O O . ALA B 1 85 ? 12.352 10.156 -2.666 1 98.81 85 ALA B O 1
ATOM 2377 N N . SER B 1 86 ? 11.5 8.438 -3.84 1 98.31 86 SER B N 1
ATOM 2378 C CA . SER B 1 86 ? 12.805 7.852 -4.113 1 98.31 86 SER B CA 1
ATOM 2379 C C . SER B 1 86 ? 13.617 8.734 -5.055 1 98.31 86 SER B C 1
ATOM 2381 O O . SER B 1 86 ? 14.852 8.711 -5.02 1 98.31 86 SER B O 1
ATOM 2383 N N . ILE B 1 87 ? 12.984 9.562 -5.863 1 97.88 87 ILE B N 1
ATOM 2384 C CA . ILE B 1 87 ? 13.727 10.367 -6.832 1 97.88 87 ILE B CA 1
ATOM 2385 C C . ILE B 1 87 ? 13.781 11.82 -6.371 1 97.88 87 ILE B C 1
ATOM 2387 O O . ILE B 1 87 ? 14.352 12.672 -7.055 1 97.88 87 ILE B O 1
ATOM 2391 N N . ALA B 1 88 ? 13.117 12.102 -5.262 1 98.38 88 ALA B N 1
ATOM 2392 C CA . ALA B 1 88 ? 13.094 13.469 -4.746 1 98.38 88 ALA B CA 1
ATOM 2393 C C . ALA B 1 88 ? 14.469 13.875 -4.215 1 98.38 88 ALA B C 1
ATOM 2395 O O . ALA B 1 88 ? 15.039 13.195 -3.363 1 98.38 88 ALA B O 1
ATOM 2396 N N . PRO B 1 89 ? 14.992 15.008 -4.652 1 98.19 89 PRO B N 1
ATOM 2397 C CA . PRO B 1 89 ? 16.312 15.43 -4.215 1 98.19 89 PRO B CA 1
ATOM 2398 C C . PRO B 1 89 ? 16.406 15.609 -2.699 1 98.19 89 PRO B C 1
ATOM 2400 O O . PRO B 1 89 ? 17.422 15.258 -2.094 1 98.19 89 PRO B O 1
ATOM 2403 N N . ARG B 1 90 ? 15.422 16.094 -2.062 1 98.5 90 ARG B N 1
ATOM 2404 C CA . ARG B 1 90 ? 15.438 16.375 -0.633 1 98.5 90 ARG B CA 1
ATOM 2405 C C . ARG B 1 90 ? 15.547 15.094 0.184 1 98.5 90 ARG B C 1
ATOM 2407 O O . ARG B 1 90 ? 15.977 15.125 1.34 1 98.5 90 ARG B O 1
ATOM 2414 N N . TYR B 1 91 ? 15.148 13.938 -0.448 1 98.69 91 TYR B N 1
ATOM 2415 C CA . TYR B 1 91 ? 15.078 12.68 0.29 1 98.69 91 TYR B CA 1
ATOM 2416 C C . TYR B 1 91 ? 16.188 11.734 -0.147 1 98.69 91 TYR B C 1
ATOM 2418 O O . TYR B 1 91 ? 16.156 10.539 0.171 1 98.69 91 TYR B O 1
ATOM 2426 N N . LYS B 1 92 ? 17.172 12.156 -0.852 1 97.56 92 LYS B N 1
ATOM 2427 C CA . LYS B 1 92 ? 18.203 11.328 -1.486 1 97.56 92 LYS B CA 1
ATOM 2428 C C . LYS B 1 92 ? 19.016 10.57 -0.444 1 97.56 92 LYS B C 1
ATOM 2430 O O . LYS B 1 92 ? 19.547 9.492 -0.724 1 97.56 92 LYS B O 1
ATOM 2435 N N . ASP B 1 93 ? 19.062 11.055 0.795 1 98 93 ASP B N 1
ATOM 2436 C CA . ASP B 1 93 ? 19.953 10.484 1.792 1 98 93 ASP B CA 1
ATOM 2437 C C . ASP B 1 93 ? 19.188 9.648 2.814 1 98 93 ASP B C 1
ATOM 2439 O O . ASP B 1 93 ? 19.781 9.164 3.789 1 98 93 ASP B O 1
ATOM 2443 N N . LEU B 1 94 ? 17.891 9.5 2.641 1 98.56 94 LEU B N 1
ATOM 2444 C CA . LEU B 1 94 ? 17.141 8.688 3.584 1 98.56 94 LEU B CA 1
ATOM 2445 C C . LEU B 1 94 ? 17.641 7.25 3.588 1 98.56 94 LEU B C 1
ATOM 2447 O O . LEU B 1 94 ? 17.906 6.68 2.527 1 98.56 94 LEU B O 1
ATOM 2451 N N . THR B 1 95 ? 17.812 6.711 4.777 1 97.94 95 THR B N 1
ATOM 2452 C CA . THR B 1 95 ? 18.219 5.32 4.934 1 97.94 95 THR B CA 1
ATOM 2453 C C . THR B 1 95 ? 17.078 4.375 4.57 1 97.94 95 THR B C 1
ATOM 2455 O O . THR B 1 95 ? 15.93 4.797 4.473 1 97.94 95 THR B O 1
ATOM 2458 N N . GLN B 1 96 ? 17.391 3.131 4.383 1 97.19 96 GLN B N 1
ATOM 2459 C CA . GLN B 1 96 ? 16.375 2.123 4.109 1 97.19 96 GLN B CA 1
ATOM 2460 C C . GLN B 1 96 ? 15.367 2.035 5.254 1 97.19 96 GLN B C 1
ATOM 2462 O O . GLN B 1 96 ? 14.18 1.795 5.027 1 97.19 96 GLN B O 1
ATOM 2467 N N . GLN B 1 97 ? 15.867 2.219 6.465 1 98 97 GLN B N 1
ATOM 2468 C CA . GLN B 1 97 ? 14.977 2.162 7.621 1 98 97 GLN B CA 1
ATOM 2469 C C . GLN B 1 97 ? 14.023 3.355 7.645 1 98 97 GLN B C 1
ATOM 2471 O O . GLN B 1 97 ? 12.836 3.205 7.945 1 98 97 GLN B O 1
ATOM 2476 N N . GLN B 1 98 ? 14.516 4.527 7.316 1 98.69 98 GLN B N 1
ATOM 2477 C CA . GLN B 1 98 ? 13.664 5.707 7.25 1 98.69 98 GLN B CA 1
ATOM 2478 C C . GLN B 1 98 ? 12.617 5.566 6.148 1 98.69 98 GLN B C 1
ATOM 2480 O O . GLN B 1 98 ? 11.453 5.938 6.34 1 98.69 98 GLN B O 1
ATOM 2485 N N . ARG B 1 99 ? 13.047 5.004 5.023 1 98.75 99 ARG B N 1
ATOM 2486 C CA . ARG B 1 99 ? 12.109 4.781 3.926 1 98.75 99 ARG B CA 1
ATOM 2487 C C . ARG B 1 99 ? 11.039 3.768 4.32 1 98.75 99 ARG B C 1
ATOM 2489 O O . ARG B 1 99 ? 9.891 3.877 3.898 1 98.75 99 ARG B O 1
ATOM 2496 N N . ALA B 1 100 ? 11.406 2.787 5.133 1 98.69 100 ALA B N 1
ATOM 2497 C CA . ALA B 1 100 ? 10.438 1.809 5.617 1 98.69 100 ALA B CA 1
ATOM 2498 C C . ALA B 1 100 ? 9.367 2.477 6.473 1 98.69 100 ALA B C 1
ATOM 2500 O O . ALA B 1 100 ? 8.18 2.172 6.34 1 98.69 100 ALA B O 1
ATOM 2501 N N . ILE B 1 101 ? 9.781 3.352 7.297 1 98.81 101 ILE B N 1
ATOM 2502 C CA . ILE B 1 101 ? 8.859 4.086 8.148 1 98.81 101 ILE B CA 1
ATOM 2503 C C . ILE B 1 101 ? 7.945 4.957 7.289 1 98.81 101 ILE B C 1
ATOM 2505 O O . ILE B 1 101 ? 6.734 5.016 7.52 1 98.81 101 ILE B O 1
ATOM 2509 N N . ASP B 1 102 ? 8.531 5.613 6.305 1 98.88 102 ASP B N 1
ATOM 2510 C CA . ASP B 1 102 ? 7.719 6.402 5.383 1 98.88 102 ASP B CA 1
ATOM 2511 C C . ASP B 1 102 ? 6.652 5.535 4.715 1 98.88 102 ASP B C 1
ATOM 2513 O O . ASP B 1 102 ? 5.484 5.926 4.648 1 98.88 102 ASP B O 1
ATOM 2517 N N . MET B 1 103 ? 7.039 4.402 4.277 1 98.69 103 MET B N 1
ATOM 2518 C CA . MET B 1 103 ? 6.113 3.496 3.6 1 98.69 103 MET B CA 1
ATOM 2519 C C . MET B 1 103 ? 5.047 2.988 4.562 1 98.69 103 MET B C 1
ATOM 2521 O O . MET B 1 103 ? 3.9 2.768 4.168 1 98.69 103 MET B O 1
ATOM 2525 N N . MET B 1 104 ? 5.434 2.77 5.77 1 98.81 104 MET B N 1
ATOM 2526 C CA . MET B 1 104 ? 4.469 2.367 6.789 1 98.81 104 MET B CA 1
ATOM 2527 C C . MET B 1 104 ? 3.371 3.414 6.945 1 98.81 104 MET B C 1
ATOM 2529 O O . MET B 1 104 ? 2.184 3.082 6.93 1 98.81 104 MET B O 1
ATOM 2533 N N . PHE B 1 105 ? 3.748 4.676 7.012 1 98.88 105 PHE B N 1
ATOM 2534 C CA . PHE B 1 105 ? 2.764 5.738 7.156 1 98.88 105 PHE B CA 1
ATOM 2535 C C . PHE B 1 105 ? 1.915 5.867 5.898 1 98.88 105 PHE B C 1
ATOM 2537 O O . PHE B 1 105 ? 0.722 6.164 5.973 1 98.88 105 PHE B O 1
ATOM 2544 N N . MET B 1 106 ? 2.543 5.629 4.738 1 98.69 106 MET B N 1
ATOM 2545 C CA . MET B 1 106 ? 1.777 5.602 3.494 1 98.69 106 MET B CA 1
ATOM 2546 C C . MET B 1 106 ? 0.726 4.5 3.527 1 98.69 106 MET B C 1
ATOM 2548 O O . MET B 1 106 ? -0.406 4.699 3.086 1 98.69 106 MET B O 1
ATOM 2552 N N . GLY B 1 107 ? 1.168 3.383 4.02 1 98.31 107 GLY B N 1
ATOM 2553 C CA . GLY B 1 107 ? 0.239 2.273 4.152 1 98.31 107 GLY B CA 1
ATOM 2554 C C . GLY B 1 107 ? -0.882 2.547 5.137 1 98.31 107 GLY B C 1
ATOM 2555 O O . GLY B 1 107 ? -2.035 2.191 4.887 1 98.31 107 GLY B O 1
ATOM 2556 N N . ILE B 1 108 ? -0.594 3.131 6.238 1 98.56 108 ILE B N 1
ATOM 2557 C CA . ILE B 1 108 ? -1.593 3.492 7.238 1 98.56 108 ILE B CA 1
ATOM 2558 C C . ILE B 1 108 ? -2.592 4.477 6.637 1 98.56 108 ILE B C 1
ATOM 2560 O O . ILE B 1 108 ? -3.805 4.324 6.805 1 98.56 108 ILE B O 1
ATOM 2564 N N . LYS B 1 109 ? -2.037 5.422 5.938 1 98.44 109 LYS B N 1
ATOM 2565 C CA . LYS B 1 109 ? -2.893 6.387 5.254 1 98.44 109 LYS B CA 1
ATOM 2566 C C . LYS B 1 109 ? -3.875 5.688 4.32 1 98.44 109 LYS B C 1
ATOM 2568 O O . LYS B 1 109 ? -5.062 6.02 4.297 1 98.44 109 LYS B O 1
ATOM 2573 N N . GLU B 1 110 ? -3.373 4.746 3.57 1 97.56 110 GLU B N 1
ATOM 2574 C CA . GLU B 1 110 ? -4.23 4.02 2.641 1 97.56 110 GLU B CA 1
ATOM 2575 C C . GLU B 1 110 ? -5.312 3.236 3.385 1 97.56 110 GLU B C 1
ATOM 2577 O O . GLU B 1 110 ? -6.461 3.174 2.938 1 97.56 110 GLU B O 1
ATOM 2582 N N . GLU B 1 111 ? -4.965 2.604 4.465 1 96.94 111 GLU B N 1
ATOM 2583 C CA . GLU B 1 111 ? -5.945 1.871 5.262 1 96.94 111 GLU B CA 1
ATOM 2584 C C . GLU B 1 111 ? -7.047 2.797 5.77 1 96.94 111 GLU B C 1
ATOM 2586 O O . GLU B 1 111 ? -8.227 2.465 5.684 1 96.94 111 GLU B O 1
ATOM 2591 N N . ILE B 1 112 ? -6.676 3.912 6.324 1 98.06 112 ILE B N 1
ATOM 2592 C CA . ILE B 1 112 ? -7.648 4.875 6.836 1 98.06 112 ILE B CA 1
ATOM 2593 C C . ILE B 1 112 ? -8.516 5.391 5.691 1 98.06 112 ILE B C 1
ATOM 2595 O O . ILE B 1 112 ? -9.734 5.523 5.836 1 98.06 112 ILE B O 1
ATOM 2599 N N . LEU B 1 113 ? -7.859 5.656 4.535 1 97.69 113 LEU B N 1
ATOM 2600 C CA . LEU B 1 113 ? -8.57 6.141 3.355 1 97.69 113 LEU B CA 1
ATOM 2601 C C . LEU B 1 113 ? -9.664 5.164 2.943 1 97.69 113 LEU B C 1
ATOM 2603 O O . LEU B 1 113 ? -10.805 5.57 2.693 1 97.69 113 LEU B O 1
ATOM 2607 N N . GLN B 1 114 ? -9.359 3.938 2.904 1 96.19 114 GLN B N 1
ATOM 2608 C CA . GLN B 1 114 ? -10.312 2.924 2.479 1 96.19 114 GLN B CA 1
ATOM 2609 C C . GLN B 1 114 ? -11.508 2.859 3.432 1 96.19 114 GLN B C 1
ATOM 2611 O O . GLN B 1 114 ? -12.648 2.699 2.994 1 96.19 114 GLN B O 1
ATOM 2616 N N . ASN B 1 115 ? -11.227 2.943 4.691 1 97.12 115 ASN B N 1
ATOM 2617 C CA . ASN B 1 115 ? -12.305 2.9 5.68 1 97.12 115 ASN B CA 1
ATOM 2618 C C . ASN B 1 115 ? -13.18 4.152 5.613 1 97.12 115 ASN B C 1
ATOM 2620 O O . ASN B 1 115 ? -14.398 4.07 5.762 1 97.12 115 ASN B O 1
ATOM 2624 N N . CYS B 1 116 ? -12.555 5.273 5.383 1 97.31 116 CYS B N 1
ATOM 2625 C CA . CYS B 1 116 ? -13.32 6.504 5.203 1 97.31 116 CYS B CA 1
ATOM 2626 C C . CYS B 1 116 ? -14.203 6.422 3.963 1 97.31 116 CYS B C 1
ATOM 2628 O O . CYS B 1 116 ? -15.367 6.816 4 1 97.31 116 CYS B O 1
ATOM 2630 N N . ALA B 1 117 ? -13.594 5.957 2.861 1 95.5 117 ALA B N 1
ATOM 2631 C CA . ALA B 1 117 ? -14.359 5.812 1.626 1 95.5 117 ALA B CA 1
ATOM 2632 C C . ALA B 1 117 ? -15.562 4.895 1.827 1 95.5 117 ALA B C 1
ATOM 2634 O O . ALA B 1 117 ? -16.656 5.18 1.34 1 95.5 117 ALA B O 1
ATOM 2635 N N . LYS B 1 118 ? -15.352 3.783 2.539 1 94.81 118 LYS B N 1
ATOM 2636 C CA . LYS B 1 118 ? -16.453 2.859 2.83 1 94.81 118 LYS B CA 1
ATOM 2637 C C . LYS B 1 118 ? -17.547 3.549 3.623 1 94.81 118 LYS B C 1
ATOM 2639 O O . LYS B 1 118 ? -18.734 3.365 3.332 1 94.81 118 LYS B O 1
ATOM 2644 N N . ALA B 1 119 ? -17.156 4.336 4.605 1 96.25 119 ALA B N 1
ATOM 2645 C CA . ALA B 1 119 ? -18.125 5.047 5.426 1 96.25 119 ALA B CA 1
ATOM 2646 C C . ALA B 1 119 ? -18.953 6.027 4.586 1 96.25 119 ALA B C 1
ATOM 2648 O O . ALA B 1 119 ? -20.172 6.078 4.699 1 96.25 119 ALA B O 1
ATOM 2649 N N . ILE B 1 120 ? -18.266 6.703 3.648 1 94.31 120 ILE B N 1
ATOM 2650 C CA . ILE B 1 120 ? -18.875 7.824 2.934 1 94.31 120 ILE B CA 1
ATOM 2651 C C . ILE B 1 120 ? -19.625 7.312 1.709 1 94.31 120 ILE B C 1
ATOM 2653 O O . ILE B 1 120 ? -20.672 7.855 1.345 1 94.31 120 ILE B O 1
ATOM 2657 N N . PHE B 1 121 ? -19.141 6.211 1.105 1 91.38 121 PHE B N 1
ATOM 2658 C CA . PHE B 1 121 ? -19.688 5.855 -0.198 1 91.38 121 PHE B CA 1
ATOM 2659 C C . PHE B 1 121 ? -20.531 4.598 -0.101 1 91.38 121 PHE B C 1
ATOM 2661 O O . PHE B 1 121 ? -21.297 4.281 -1.023 1 91.38 121 PHE B O 1
ATOM 2668 N N . THR B 1 122 ? -20.469 3.924 1.001 1 92.44 122 THR B N 1
ATOM 2669 C CA . THR B 1 122 ? -21.219 2.678 1.107 1 92.44 122 THR B CA 1
ATOM 2670 C C . THR B 1 122 ? -22.109 2.686 2.354 1 92.44 122 THR B C 1
ATOM 2672 O O . THR B 1 122 ? -23.328 2.668 2.252 1 92.44 122 THR B O 1
ATOM 2675 N N . THR B 1 123 ? -21.547 2.859 3.537 1 96.06 123 THR B N 1
ATOM 2676 C CA . THR B 1 123 ? -22.25 2.691 4.805 1 96.06 123 THR B CA 1
ATOM 2677 C C . THR B 1 123 ? -23.281 3.801 5.004 1 96.06 123 THR B C 1
ATOM 2679 O O . THR B 1 123 ? -24.391 3.551 5.492 1 96.06 123 THR B O 1
ATOM 2682 N N . GLN B 1 124 ? -22.938 4.953 4.652 1 94.94 124 GLN B N 1
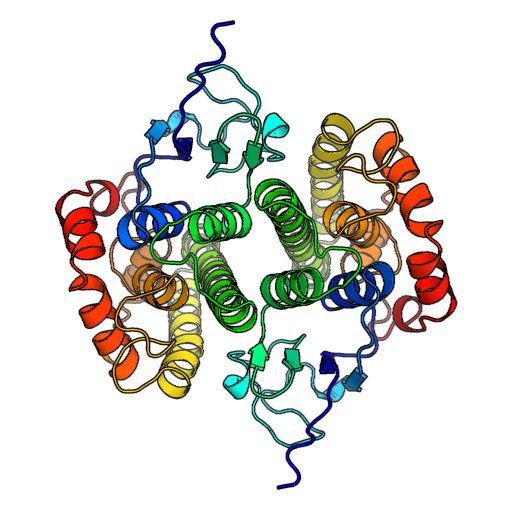ATOM 2683 C CA . GLN B 1 124 ? -23.812 6.109 4.883 1 94.94 124 GLN B CA 1
ATOM 2684 C C . GLN B 1 124 ? -25.125 5.973 4.117 1 94.94 124 GLN B C 1
ATOM 2686 O O . GLN B 1 124 ? -26.172 6.406 4.594 1 94.94 124 GLN B O 1
ATOM 2691 N N . LYS B 1 125 ? -25.078 5.293 2.98 1 93.88 125 LYS B N 1
ATOM 2692 C CA . LYS B 1 125 ? -26.281 5.121 2.156 1 93.88 125 LYS B CA 1
ATOM 2693 C C . LYS B 1 125 ? -27.281 4.203 2.84 1 93.88 125 LYS B C 1
ATOM 2695 O O . LYS B 1 125 ? -28.5 4.371 2.676 1 93.88 125 LYS B O 1
ATOM 2700 N N . GLU B 1 126 ? -26.797 3.346 3.568 1 94.38 126 GLU B N 1
ATOM 2701 C CA . GLU B 1 126 ? -27.641 2.377 4.246 1 94.38 126 GLU B CA 1
ATOM 2702 C C . GLU B 1 126 ? -27.969 2.828 5.668 1 94.38 126 GLU B C 1
ATOM 2704 O O . GLU B 1 126 ? -29.094 2.631 6.145 1 94.38 126 GLU B O 1
ATOM 2709 N N . ASP B 1 127 ? -27.016 3.393 6.316 1 96.81 127 ASP B N 1
ATOM 2710 C CA . ASP B 1 127 ? -27.125 3.758 7.727 1 96.81 127 ASP B CA 1
ATOM 2711 C C . ASP B 1 127 ? -26.156 4.887 8.086 1 96.81 127 ASP B C 1
ATOM 2713 O O . ASP B 1 127 ? -25.016 4.633 8.445 1 96.81 127 ASP B O 1
ATOM 2717 N N . LYS B 1 128 ? -26.719 6.066 8.133 1 96.94 128 LYS B N 1
ATOM 2718 C CA . LYS B 1 128 ? -25.891 7.246 8.383 1 96.94 128 LYS B CA 1
ATOM 2719 C C . LYS B 1 128 ? -25.266 7.203 9.781 1 96.94 128 LYS B C 1
ATOM 2721 O O . LYS B 1 128 ? -24.109 7.582 9.961 1 96.94 128 LYS B O 1
ATOM 2726 N N . ASN B 1 129 ? -26.031 6.816 10.727 1 98 129 ASN B N 1
ATOM 2727 C CA . ASN B 1 129 ? -25.531 6.758 12.094 1 98 129 ASN B CA 1
ATOM 2728 C C . ASN B 1 129 ? -24.375 5.762 12.227 1 98 129 ASN B C 1
ATOM 2730 O O . ASN B 1 129 ? -23.422 6.012 12.961 1 98 129 ASN B O 1
ATOM 2734 N N . LYS B 1 130 ? -24.531 4.652 11.586 1 97.81 130 LYS B N 1
ATOM 2735 C CA . LYS B 1 130 ? -23.438 3.674 11.594 1 97.81 130 LYS B CA 1
ATOM 2736 C C . LYS B 1 130 ? -22.188 4.242 10.938 1 97.81 130 LYS B C 1
ATOM 2738 O O . LYS B 1 130 ? -21.078 4.012 11.406 1 97.81 130 LYS B O 1
ATOM 2743 N N . ALA B 1 131 ? -22.344 4.988 9.875 1 98 131 ALA B N 1
ATOM 2744 C CA . ALA B 1 131 ? -21.203 5.598 9.188 1 98 131 ALA B CA 1
ATOM 2745 C C . ALA B 1 131 ? -20.484 6.582 10.094 1 98 131 ALA B C 1
ATOM 2747 O O . ALA B 1 131 ? -19.25 6.613 10.125 1 98 131 ALA B O 1
ATOM 2748 N N . VAL B 1 132 ? -21.219 7.359 10.789 1 98.19 132 VAL B N 1
ATOM 2749 C CA . VAL B 1 132 ? -20.656 8.312 11.742 1 98.19 132 VAL B CA 1
ATOM 2750 C C . VAL B 1 132 ? -19.859 7.574 12.812 1 98.19 132 VAL B C 1
ATOM 2752 O O . VAL B 1 132 ? -18.719 7.93 13.109 1 98.19 132 VAL B O 1
ATOM 2755 N N . ALA B 1 133 ? -20.484 6.535 13.383 1 98.25 133 ALA B N 1
ATOM 2756 C CA . ALA B 1 133 ? -19.844 5.754 14.438 1 98.25 133 ALA B CA 1
ATOM 2757 C C . ALA B 1 133 ? -18.562 5.094 13.938 1 98.25 133 ALA B C 1
ATOM 2759 O O . ALA B 1 133 ? -17.547 5.059 14.641 1 98.25 133 ALA B O 1
ATOM 2760 N N . ASP B 1 134 ? -18.625 4.566 12.734 1 97.88 134 ASP B N 1
ATOM 2761 C CA . ASP B 1 134 ? -17.453 3.918 12.141 1 97.88 134 ASP B CA 1
ATOM 2762 C C . ASP B 1 134 ? -16.312 4.914 11.93 1 97.88 134 ASP B C 1
ATOM 2764 O O . ASP B 1 134 ? -15.156 4.605 12.211 1 97.88 134 ASP B O 1
ATOM 2768 N N . ALA B 1 135 ? -16.672 6.082 11.414 1 98 135 ALA B N 1
ATOM 2769 C CA . ALA B 1 135 ? -15.656 7.109 11.18 1 98 135 ALA B CA 1
ATOM 2770 C C . ALA B 1 135 ? -15.039 7.574 12.492 1 98 135 ALA B C 1
ATOM 2772 O O . ALA B 1 135 ? -13.812 7.715 12.594 1 98 135 ALA B O 1
ATOM 2773 N N . CYS B 1 136 ? -15.828 7.77 13.484 1 98.31 136 CYS B N 1
ATOM 2774 C CA . CYS B 1 136 ? -15.336 8.195 14.789 1 98.31 136 CYS B CA 1
ATOM 2775 C C . CYS B 1 136 ? -14.406 7.145 15.391 1 98.31 136 CYS B C 1
ATOM 2777 O O . CYS B 1 136 ? -13.32 7.473 15.867 1 98.31 136 CYS B O 1
ATOM 2779 N N . ALA B 1 137 ? -14.859 5.926 15.367 1 98.12 137 ALA B N 1
ATOM 2780 C CA . ALA B 1 137 ? -14.062 4.832 15.922 1 98.12 137 ALA B CA 1
ATOM 2781 C C . ALA B 1 137 ? -12.727 4.707 15.188 1 98.12 137 ALA B C 1
ATOM 2783 O O . ALA B 1 137 ? -11.695 4.441 15.805 1 98.12 137 ALA B O 1
ATOM 2784 N N . LEU B 1 138 ? -12.805 4.863 13.891 1 98.06 138 LEU B N 1
ATOM 2785 C CA . LEU B 1 138 ? -11.609 4.789 13.055 1 98.06 138 LEU B CA 1
ATOM 2786 C C . LEU B 1 138 ? -10.609 5.871 13.445 1 98.06 138 LEU B C 1
ATOM 2788 O O . LEU B 1 138 ? -9.438 5.574 13.688 1 98.06 138 LEU B O 1
ATOM 2792 N N . PHE B 1 139 ? -11.047 7.102 13.492 1 98.12 139 PHE B N 1
ATOM 2793 C CA . PHE B 1 139 ? -10.172 8.234 13.773 1 98.12 139 PHE B CA 1
ATOM 2794 C C . PHE B 1 139 ? -9.648 8.172 15.203 1 98.12 139 PHE B C 1
ATOM 2796 O O . PHE B 1 139 ? -8.5 8.531 15.461 1 98.12 139 PHE B O 1
ATOM 2803 N N . ASP B 1 140 ? -10.477 7.711 16.141 1 98.19 140 ASP B N 1
ATOM 2804 C CA . ASP B 1 140 ? -10.031 7.559 17.516 1 98.19 140 ASP B CA 1
ATOM 2805 C C . ASP B 1 140 ? -8.922 6.516 17.625 1 98.19 140 ASP B C 1
ATOM 2807 O O . ASP B 1 140 ? -7.93 6.73 18.328 1 98.19 140 ASP B O 1
ATOM 2811 N N . LYS B 1 141 ? -9.18 5.441 16.969 1 97.44 141 LYS B N 1
ATOM 2812 C CA . LYS B 1 141 ? -8.219 4.344 17 1 97.44 141 LYS B CA 1
ATOM 2813 C C . LYS B 1 141 ? -6.859 4.789 16.469 1 97.44 141 LYS B C 1
ATOM 2815 O O . LYS B 1 141 ? -5.836 4.609 17.141 1 97.44 141 LYS B O 1
ATOM 2820 N N . TRP B 1 142 ? -6.797 5.383 15.359 1 98 142 TRP B N 1
ATOM 2821 C CA . TRP B 1 142 ? -5.539 5.77 14.727 1 98 142 TRP B CA 1
ATOM 2822 C C . TRP B 1 142 ? -4.973 7.031 15.375 1 98 142 TRP B C 1
ATOM 2824 O O . TRP B 1 142 ? -3.754 7.188 15.484 1 98 142 TRP B O 1
ATOM 2834 N N . GLY B 1 143 ? -5.82 7.969 15.742 1 97.81 143 GLY B N 1
ATOM 2835 C CA . GLY B 1 143 ? -5.359 9.125 16.5 1 97.81 143 GLY B CA 1
ATOM 2836 C C . GLY B 1 143 ? -4.578 8.766 17.734 1 97.81 143 GLY B C 1
ATOM 2837 O O . GLY B 1 143 ? -3.529 9.352 18.016 1 97.81 143 GLY B O 1
ATOM 2838 N N . ALA B 1 144 ? -5.082 7.754 18.438 1 97 144 ALA B N 1
ATOM 2839 C CA . ALA B 1 144 ? -4.406 7.297 19.656 1 97 144 ALA B CA 1
ATOM 2840 C C . ALA B 1 144 ? -3.035 6.707 19.328 1 97 144 ALA B C 1
ATOM 2842 O O . ALA B 1 144 ? -2.064 6.949 20.047 1 97 144 ALA B O 1
ATOM 2843 N N . VAL B 1 145 ? -2.963 5.938 18.266 1 97.62 145 VAL B N 1
ATOM 2844 C CA . VAL B 1 145 ? -1.7 5.34 17.859 1 97.62 145 VAL B CA 1
ATOM 2845 C C . VAL B 1 145 ? -0.703 6.438 17.484 1 97.62 145 VAL B C 1
ATOM 2847 O O . VAL B 1 145 ? 0.436 6.434 17.969 1 97.62 145 VAL B O 1
ATOM 2850 N N . PHE B 1 146 ? -1.136 7.371 16.656 1 98.38 146 PHE B N 1
ATOM 2851 C CA . PHE B 1 146 ? -0.266 8.461 16.234 1 98.38 146 PHE B CA 1
ATOM 2852 C C . PHE B 1 146 ? 0.209 9.266 17.438 1 98.38 146 PHE B C 1
ATOM 2854 O O . PHE B 1 146 ? 1.407 9.508 17.609 1 98.38 146 PHE B O 1
ATOM 2861 N N . GLU B 1 147 ? -0.729 9.633 18.266 1 97.94 147 GLU B N 1
ATOM 2862 C CA . GLU B 1 147 ? -0.436 10.492 19.406 1 97.94 147 GLU B CA 1
ATOM 2863 C C . GLU B 1 147 ? 0.615 9.859 20.312 1 97.94 147 GLU B C 1
ATOM 2865 O O . GLU B 1 147 ? 1.464 10.562 20.875 1 97.94 147 GLU B O 1
ATOM 2870 N N . ASP B 1 148 ? 0.559 8.594 20.391 1 96.56 148 ASP B N 1
ATOM 2871 C CA . ASP B 1 148 ? 1.471 7.863 21.266 1 96.56 148 ASP B CA 1
ATOM 2872 C C . ASP B 1 148 ? 2.846 7.703 20.625 1 96.56 148 ASP B C 1
ATOM 2874 O O . ASP B 1 148 ? 3.865 7.684 21.312 1 96.56 148 ASP B O 1
ATOM 2878 N N . GLN B 1 149 ? 2.912 7.59 19.328 1 97.19 149 GLN B N 1
ATOM 2879 C CA . GLN B 1 149 ? 4.117 7.051 18.688 1 97.19 149 GLN B CA 1
ATOM 2880 C C . GLN B 1 149 ? 4.934 8.164 18.031 1 97.19 149 GLN B C 1
ATOM 2882 O O . GLN B 1 149 ? 6.129 8 17.797 1 97.19 149 GLN B O 1
ATOM 2887 N N . ILE B 1 150 ? 4.352 9.281 17.719 1 98 150 ILE B N 1
ATOM 2888 C CA . ILE B 1 150 ? 5.117 10.312 17.016 1 98 150 ILE B CA 1
ATOM 2889 C C . ILE B 1 150 ? 5.863 11.172 18.031 1 98 150 ILE B C 1
ATOM 2891 O O . ILE B 1 150 ? 5.512 11.203 19.219 1 98 150 ILE B O 1
ATOM 2895 N N . PRO B 1 151 ? 6.918 11.867 17.594 1 97.62 151 PRO B N 1
ATOM 2896 C CA . PRO B 1 151 ? 7.684 12.695 18.531 1 97.62 151 PRO B CA 1
ATOM 2897 C C . PRO B 1 151 ? 6.914 13.93 19 1 97.62 151 PRO B C 1
ATOM 2899 O O . PRO B 1 151 ? 6.047 14.422 18.266 1 97.62 151 PRO B O 1
ATOM 2902 N N . THR B 1 152 ? 7.211 14.367 20.156 1 96.62 152 THR B N 1
ATOM 2903 C CA . THR B 1 152 ? 6.59 15.562 20.703 1 96.62 152 THR B CA 1
ATOM 2904 C C . THR B 1 152 ? 7.023 16.812 19.938 1 96.62 152 THR B C 1
ATOM 2906 O O . THR B 1 152 ? 6.242 17.75 19.781 1 96.62 152 THR B O 1
ATOM 2909 N N . GLU B 1 153 ? 8.227 16.75 19.531 1 97.19 153 GLU B N 1
ATOM 2910 C CA . GLU B 1 153 ? 8.789 17.891 18.797 1 97.19 153 GLU B CA 1
ATOM 2911 C C . GLU B 1 153 ? 9.438 17.422 17.5 1 97.19 153 GLU B C 1
ATOM 2913 O O . GLU B 1 153 ? 9.766 16.25 17.344 1 97.19 153 GLU B O 1
ATOM 2918 N N . GLY B 1 154 ? 9.586 18.359 16.594 1 98.19 154 GLY B N 1
ATOM 2919 C CA . GLY B 1 154 ? 10.227 18.047 15.328 1 98.19 154 GLY B CA 1
ATOM 2920 C C . GLY B 1 154 ? 9.383 17.141 14.445 1 98.19 154 GLY B C 1
ATOM 2921 O O . GLY B 1 154 ? 8.164 17.094 14.586 1 98.19 154 GLY B O 1
ATOM 2922 N N . PHE B 1 155 ? 10.062 16.562 13.453 1 98.81 155 PHE B N 1
ATOM 2923 C CA . PHE B 1 155 ? 9.406 15.664 12.516 1 98.81 155 PHE B CA 1
ATOM 2924 C C . PHE B 1 155 ? 9.688 14.211 12.891 1 98.81 155 PHE B C 1
ATOM 2926 O O . PHE B 1 155 ? 10.492 13.938 13.781 1 98.81 155 PHE B O 1
ATOM 2933 N N . ILE B 1 156 ? 9.102 13.312 12.25 1 98.69 156 ILE B N 1
ATOM 2934 C CA . ILE B 1 156 ? 9.07 11.906 12.633 1 98.69 156 ILE B CA 1
ATOM 2935 C C . ILE B 1 156 ? 10.484 11.328 12.578 1 98.69 156 ILE B C 1
ATOM 2937 O O . ILE B 1 156 ? 10.875 10.555 13.453 1 98.69 156 ILE B O 1
ATOM 2941 N N . HIS B 1 157 ? 11.297 11.742 11.594 1 98.56 157 HIS B N 1
ATOM 2942 C CA . HIS B 1 157 ? 12.633 11.18 11.453 1 98.56 157 HIS B CA 1
ATOM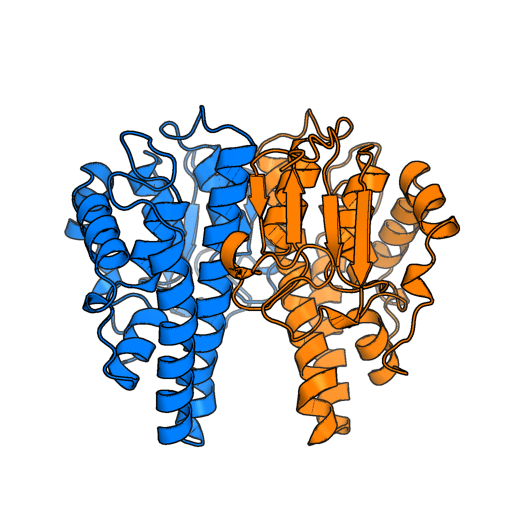 2943 C C . HIS B 1 157 ? 13.672 12.031 12.172 1 98.56 157 HIS B C 1
ATOM 2945 O O . HIS B 1 157 ? 14.867 11.75 12.102 1 98.56 157 HIS B O 1
ATOM 2951 N N . GLY B 1 158 ? 13.242 13.07 12.797 1 98.31 158 GLY B N 1
ATOM 2952 C CA . GLY B 1 158 ? 14.164 13.969 13.461 1 98.31 158 GLY B CA 1
ATOM 2953 C C . GLY B 1 158 ? 14.969 14.828 12.5 1 98.31 158 GLY B C 1
ATOM 2954 O O . GLY B 1 158 ? 16 15.375 12.867 1 98.31 158 GLY B O 1
ATOM 2955 N N . LEU B 1 159 ? 14.602 14.875 11.281 1 98.38 159 LEU B N 1
ATOM 2956 C CA . LEU B 1 159 ? 15.242 15.688 10.258 1 98.38 159 LEU B CA 1
ATOM 2957 C C . LEU B 1 159 ? 14.711 17.109 10.281 1 98.38 159 LEU B C 1
ATOM 2959 O O . LEU B 1 159 ? 13.648 17.375 10.844 1 98.38 159 LEU B O 1
ATOM 2963 N N . PRO B 1 160 ? 15.383 18.062 9.703 1 98.25 160 PRO B N 1
ATOM 2964 C CA . PRO B 1 160 ? 14.922 19.438 9.711 1 98.25 160 PRO B CA 1
ATOM 2965 C C . PRO B 1 160 ? 13.836 19.719 8.664 1 98.25 160 PRO B C 1
ATOM 2967 O O . PRO B 1 160 ? 13.484 20.859 8.414 1 98.25 160 PRO B O 1
ATOM 2970 N N . TYR B 1 161 ? 13.359 18.719 7.988 1 98.62 161 TYR B N 1
ATOM 2971 C CA . TYR B 1 161 ? 12.297 18.812 6.996 1 98.62 161 TYR B CA 1
ATOM 2972 C C . TYR B 1 161 ? 11.352 17.625 7.09 1 98.62 161 TYR B C 1
ATOM 2974 O O . TYR B 1 161 ? 11.734 16.547 7.57 1 98.62 161 TYR B O 1
ATOM 2982 N N . PRO B 1 162 ? 10.086 17.797 6.621 1 98.88 162 PRO B N 1
ATOM 2983 C CA . PRO B 1 162 ? 9.148 16.688 6.645 1 98.88 162 PRO B CA 1
ATOM 2984 C C . PRO B 1 162 ? 9.414 15.656 5.543 1 98.88 162 PRO B C 1
ATOM 2986 O O . PRO B 1 162 ? 9.906 16.016 4.469 1 98.88 162 PRO B O 1
ATOM 2989 N N . THR B 1 163 ? 9.172 14.477 5.828 1 98.94 163 THR B N 1
ATOM 2990 C CA . THR B 1 163 ? 9.234 13.383 4.871 1 98.94 163 THR B CA 1
ATOM 2991 C C . THR B 1 163 ? 7.84 12.812 4.602 1 98.94 163 THR B C 1
ATOM 2993 O O . THR B 1 163 ? 6.848 13.32 5.129 1 98.94 163 THR B O 1
ATOM 2996 N N . PRO B 1 164 ? 7.664 11.781 3.801 1 98.94 164 PRO B N 1
ATOM 2997 C CA . PRO B 1 164 ? 6.344 11.227 3.492 1 98.94 164 PRO B CA 1
ATOM 2998 C C . PRO B 1 164 ? 5.574 10.805 4.738 1 98.94 164 PRO B C 1
ATOM 3000 O O . PRO B 1 164 ? 4.344 10.875 4.766 1 98.94 164 PRO B O 1
ATOM 3003 N N . ALA B 1 165 ? 6.297 10.391 5.75 1 98.94 165 ALA B N 1
ATOM 3004 C CA . ALA B 1 165 ? 5.613 10.016 6.984 1 98.94 165 ALA B CA 1
ATOM 3005 C C . ALA B 1 165 ? 4.848 11.195 7.574 1 98.94 165 ALA B C 1
ATOM 3007 O O . ALA B 1 165 ? 3.678 11.07 7.941 1 98.94 165 ALA B O 1
ATOM 3008 N N . ASP B 1 166 ? 5.473 12.344 7.656 1 98.94 166 ASP B N 1
ATOM 3009 C CA . ASP B 1 166 ? 4.84 13.555 8.164 1 98.94 166 ASP B CA 1
ATOM 3010 C C . ASP B 1 166 ? 3.713 14.016 7.242 1 98.94 166 ASP B C 1
ATOM 3012 O O . ASP B 1 166 ? 2.645 14.414 7.711 1 98.94 166 ASP B O 1
ATOM 3016 N N . LEU B 1 167 ? 3.996 13.969 5.965 1 98.94 167 LEU B N 1
ATOM 3017 C CA . LEU B 1 167 ? 3.047 14.43 4.957 1 98.94 167 LEU B CA 1
ATOM 3018 C C . LEU B 1 167 ? 1.787 13.562 4.969 1 98.94 167 LEU B C 1
ATOM 3020 O O . LEU B 1 167 ? 0.688 14.062 4.711 1 98.94 167 LEU B O 1
ATOM 3024 N N . ALA B 1 168 ? 1.94 12.281 5.211 1 98.81 168 ALA B N 1
ATOM 3025 C CA . ALA B 1 168 ? 0.792 11.383 5.301 1 98.81 168 ALA B CA 1
ATOM 3026 C C . ALA B 1 168 ? -0.142 11.805 6.434 1 98.81 168 ALA B C 1
ATOM 3028 O O . ALA B 1 168 ? -1.365 11.75 6.289 1 98.81 168 ALA B O 1
ATOM 3029 N N . LEU B 1 169 ? 0.425 12.188 7.57 1 98.5 169 LEU B N 1
ATOM 3030 C CA . LEU B 1 169 ? -0.402 12.641 8.68 1 98.5 169 LEU B CA 1
ATOM 3031 C C . LEU B 1 169 ? -1.167 13.906 8.312 1 98.5 169 LEU B C 1
ATOM 3033 O O . LEU B 1 169 ? -2.346 14.047 8.648 1 98.5 169 LEU B O 1
ATOM 3037 N N . LEU B 1 170 ? -0.496 14.789 7.641 1 98.19 170 LEU B N 1
ATOM 3038 C CA . LEU B 1 170 ? -1.178 15.984 7.164 1 98.19 170 LEU B CA 1
ATOM 3039 C C . LEU B 1 170 ? -2.334 15.625 6.238 1 98.19 170 LEU B C 1
ATOM 3041 O O . LEU B 1 170 ? -3.436 16.156 6.375 1 98.19 170 LEU B O 1
ATOM 3045 N N . ASN B 1 171 ? -2.066 14.758 5.309 1 97.88 171 ASN B N 1
ATOM 3046 C CA . ASN B 1 171 ? -3.082 14.312 4.359 1 97.88 171 ASN B CA 1
ATOM 3047 C C . ASN B 1 171 ? -4.301 13.734 5.07 1 97.88 171 ASN B C 1
ATOM 3049 O O . ASN B 1 171 ? -5.438 14.023 4.699 1 97.88 171 ASN B O 1
ATOM 3053 N N . ILE B 1 172 ? -4.098 12.938 6.098 1 97.75 172 ILE B N 1
ATOM 3054 C CA . ILE B 1 172 ? -5.156 12.234 6.824 1 97.75 172 ILE B CA 1
ATOM 3055 C C . ILE B 1 172 ? -5.996 13.242 7.605 1 97.75 172 ILE B C 1
ATOM 3057 O O . ILE B 1 172 ? -7.219 13.117 7.684 1 97.75 172 ILE B O 1
ATOM 3061 N N . THR B 1 173 ? -5.367 14.281 8.133 1 96.06 173 THR B N 1
ATOM 3062 C CA . THR B 1 173 ? -6.012 15.086 9.172 1 96.06 173 THR B CA 1
ATOM 3063 C C . THR B 1 173 ? -6.574 16.375 8.578 1 96.06 173 THR B C 1
ATOM 3065 O O . THR B 1 173 ? -7.25 17.141 9.273 1 96.06 173 THR B O 1
ATOM 3068 N N . THR B 1 174 ? -6.391 16.562 7.355 1 89.75 174 THR B N 1
ATOM 3069 C CA . THR B 1 174 ? -6.812 17.828 6.758 1 89.75 174 THR B CA 1
ATOM 3070 C C . THR B 1 174 ? -8.211 17.703 6.16 1 89.75 174 THR B C 1
ATOM 3072 O O . THR B 1 174 ? -8.492 16.75 5.418 1 89.75 174 THR B O 1
ATOM 3075 N N . ALA B 1 175 ? -9.219 18.531 6.375 1 79.56 175 ALA B N 1
ATOM 3076 C CA . ALA B 1 175 ? -10.633 18.5 6.004 1 79.56 175 ALA B CA 1
ATOM 3077 C C . ALA B 1 175 ? -10.805 18.578 4.488 1 79.56 175 ALA B C 1
ATOM 3079 O O . ALA B 1 175 ? -11.734 18 3.93 1 79.56 175 ALA B O 1
ATOM 3080 N N . GLY B 1 176 ? -9.828 19.094 3.662 1 81.12 176 GLY B N 1
ATOM 3081 C CA . GLY B 1 176 ? -9.953 19.328 2.232 1 81.12 176 GLY B CA 1
ATOM 3082 C C . GLY B 1 176 ? -9.508 18.141 1.395 1 81.12 176 GLY B C 1
ATOM 3083 O O . GLY B 1 176 ? -9.711 18.125 0.179 1 81.12 176 GLY B O 1
ATOM 3084 N N . TYR B 1 177 ? -9.188 17.156 2.055 1 86.94 177 TYR B N 1
ATOM 3085 C CA . TYR B 1 177 ? -8.688 15.984 1.341 1 86.94 177 TYR B CA 1
ATOM 3086 C C . TYR B 1 177 ? -9.719 14.859 1.354 1 86.94 177 TYR B C 1
ATOM 3088 O O . TYR B 1 177 ? -10.148 14.414 2.422 1 86.94 177 TYR B O 1
ATOM 3096 N N . MET B 1 178 ? -10.133 14.383 0.163 1 89.38 178 MET B N 1
ATOM 3097 C CA . MET B 1 178 ? -11.141 13.328 0.032 1 89.38 178 MET B CA 1
ATOM 3098 C C . MET B 1 178 ? -10.484 11.953 0.003 1 89.38 178 MET B C 1
ATOM 3100 O O . MET B 1 178 ? -9.484 11.75 -0.685 1 89.38 178 MET B O 1
ATOM 3104 N N . PRO B 1 179 ? -11.078 11.031 0.733 1 93.38 179 PRO B N 1
ATOM 3105 C CA . PRO B 1 179 ? -12.336 11.055 1.479 1 93.38 179 PRO B CA 1
ATOM 3106 C C . PRO B 1 179 ? -12.148 11.453 2.941 1 93.38 179 PRO B C 1
ATOM 3108 O O . PRO B 1 179 ? -13.109 11.438 3.715 1 93.38 179 PRO B O 1
ATOM 3111 N N . PHE B 1 180 ? -10.977 11.781 3.379 1 95.31 180 PHE B N 1
ATOM 3112 C CA . PHE B 1 180 ? -10.695 12.094 4.773 1 95.31 180 PHE B CA 1
ATOM 3113 C C . PHE B 1 180 ? -11.578 13.227 5.273 1 95.31 180 PHE B C 1
ATOM 3115 O O . PHE B 1 180 ? -12.227 13.109 6.312 1 95.31 180 PHE B O 1
ATOM 3122 N N . GLY B 1 181 ? -11.602 14.32 4.531 1 92.75 181 GLY B N 1
ATOM 3123 C CA . GLY B 1 181 ? -12.375 15.492 4.902 1 92.75 181 GLY B CA 1
ATOM 3124 C C . GLY B 1 181 ? -13.859 15.219 5.008 1 92.75 181 GLY B C 1
ATOM 3125 O O . GLY B 1 181 ? -14.516 15.672 5.949 1 92.75 181 GLY B O 1
ATOM 3126 N N . SER B 1 182 ? -14.398 14.492 4.051 1 93.06 182 SER B N 1
ATOM 3127 C CA . SER B 1 182 ? -15.82 14.164 4.074 1 93.06 182 SER B CA 1
ATOM 3128 C C . SER B 1 182 ? -16.172 13.297 5.277 1 93.06 182 SER B C 1
ATOM 3130 O O . SER B 1 182 ? -17.234 13.461 5.879 1 93.06 182 SER B O 1
ATOM 3132 N N . ALA B 1 183 ? -15.281 12.391 5.566 1 95.81 183 ALA B N 1
ATOM 3133 C CA . ALA B 1 183 ? -15.516 11.539 6.727 1 95.81 183 ALA B CA 1
ATOM 3134 C C . ALA B 1 183 ? -15.461 12.336 8.023 1 95.81 183 ALA B C 1
ATOM 3136 O O . ALA B 1 183 ? -16.25 12.109 8.938 1 95.81 183 ALA B O 1
ATOM 3137 N N . ARG B 1 184 ? -14.547 13.219 8.133 1 95.31 184 ARG B N 1
ATOM 3138 C CA . ARG B 1 184 ? -14.43 14.086 9.297 1 95.31 184 ARG B CA 1
ATOM 3139 C C . ARG B 1 184 ? -15.68 14.945 9.469 1 95.31 184 ARG B C 1
ATOM 3141 O O . ARG B 1 184 ? -16.172 15.125 10.586 1 95.31 184 ARG B O 1
ATOM 3148 N N . LYS B 1 185 ? -16.078 15.484 8.375 1 93.88 185 LYS B N 1
ATOM 3149 C CA . LYS B 1 185 ? -17.281 16.312 8.398 1 93.88 185 LYS B CA 1
ATOM 3150 C C . LYS B 1 185 ? -18.5 15.492 8.828 1 93.88 185 LYS B C 1
ATOM 3152 O O . LYS B 1 185 ? -19.281 15.93 9.672 1 93.88 185 LYS B O 1
ATOM 3157 N N . LEU B 1 186 ? -18.641 14.383 8.219 1 94.31 186 LEU B N 1
ATOM 3158 C CA . LEU B 1 186 ? -19.734 13.484 8.57 1 94.31 186 LEU B CA 1
ATOM 3159 C C . LEU B 1 186 ? -19.734 13.188 10.062 1 94.31 186 LEU B C 1
ATOM 3161 O O . LEU B 1 186 ? -20.781 13.227 10.703 1 94.31 186 LEU B O 1
ATOM 3165 N N . ALA B 1 187 ? -18.578 12.945 10.57 1 96.5 187 ALA B N 1
ATOM 3166 C CA . ALA B 1 187 ? -18.453 12.531 11.961 1 96.5 187 ALA B CA 1
ATOM 3167 C C . ALA B 1 187 ? -18.344 13.742 12.883 1 96.5 187 ALA B C 1
ATOM 3169 O O . ALA B 1 187 ? -18.359 13.602 14.109 1 96.5 187 ALA B O 1
ATOM 3170 N N . GLN B 1 188 ? -18.188 14.898 12.312 1 95.94 188 GLN B N 1
ATOM 3171 C CA . GLN B 1 188 ? -17.891 16.109 13.078 1 95.94 188 GLN B CA 1
ATOM 3172 C C . GLN B 1 188 ? -16.688 15.906 13.984 1 95.94 188 GLN B C 1
ATOM 3174 O O . GLN B 1 188 ? -16.734 16.234 15.172 1 95.94 188 GLN B O 1
ATOM 3179 N N . TYR B 1 189 ? -15.734 15.344 13.43 1 96.88 189 TYR B N 1
ATOM 3180 C CA . TYR B 1 189 ? -14.562 14.914 14.195 1 96.88 189 TYR B CA 1
ATOM 3181 C C . TYR B 1 189 ? -13.5 16 14.227 1 96.88 189 TYR B C 1
ATOM 3183 O O . TYR B 1 189 ? -13.18 16.594 13.195 1 96.88 189 TYR B O 1
ATOM 3191 N N . ASP B 1 190 ? -12.93 16.219 15.398 1 95.31 190 ASP B N 1
ATOM 3192 C CA . ASP B 1 190 ? -11.875 17.219 15.57 1 95.31 190 ASP B CA 1
ATOM 3193 C C . ASP B 1 190 ? -10.539 16.547 15.898 1 95.31 190 ASP B C 1
ATOM 3195 O O . ASP B 1 190 ? -10.312 16.125 17.031 1 95.31 190 ASP B O 1
ATOM 3199 N N . PHE B 1 191 ? -9.625 16.594 14.953 1 95.5 191 PHE B N 1
ATOM 3200 C CA . PHE B 1 191 ? -8.312 16 15.148 1 95.5 191 PHE B CA 1
ATOM 3201 C C . PHE B 1 191 ? -7.473 16.844 16.094 1 95.5 191 PHE B C 1
ATOM 3203 O O . PHE B 1 191 ? -6.414 16.406 16.562 1 95.5 191 PHE B O 1
ATOM 3210 N N . GLY B 1 192 ? -7.938 18.031 16.422 1 95.56 192 GLY B N 1
ATOM 3211 C CA . GLY B 1 192 ? -7.234 18.922 17.328 1 95.56 192 GLY B CA 1
ATOM 3212 C C . GLY B 1 192 ? -7.082 18.328 18.734 1 95.56 192 GLY B C 1
ATOM 3213 O O . GLY B 1 192 ? -6.242 18.781 19.5 1 95.56 192 GLY B O 1
ATOM 3214 N N . LYS B 1 193 ? -7.84 17.359 19.094 1 96.81 193 LYS B N 1
ATOM 3215 C CA . LYS B 1 193 ? -7.754 16.734 20.406 1 96.81 193 LYS B CA 1
ATOM 3216 C C . LYS B 1 193 ? -6.449 15.961 20.562 1 96.81 193 LYS B C 1
ATOM 3218 O O . LYS B 1 193 ? -6.031 15.664 21.688 1 96.81 193 LYS B O 1
ATOM 3223 N N . TRP B 1 194 ? -5.914 15.594 19.422 1 98.19 194 TRP B N 1
ATOM 3224 C CA . TRP B 1 194 ? -4.602 14.961 19.422 1 98.19 194 TRP B CA 1
ATOM 3225 C C . TRP B 1 194 ? -3.492 15.992 19.281 1 98.19 194 TRP B C 1
ATOM 3227 O O . TRP B 1 194 ? -3.029 16.266 18.172 1 98.19 194 TRP B O 1
ATOM 3237 N N . GLU B 1 195 ? -2.965 16.422 20.344 1 98.06 195 GLU B N 1
ATOM 3238 C CA . GLU B 1 195 ? -2.143 17.625 20.422 1 98.06 195 GLU B CA 1
ATOM 3239 C C . GLU B 1 195 ? -0.836 17.438 19.656 1 98.06 195 GLU B C 1
ATOM 3241 O O . GLU B 1 195 ? -0.413 18.344 18.906 1 98.06 195 GLU B O 1
ATOM 3246 N N . LYS B 1 196 ? -0.142 16.328 19.844 1 98.31 196 LYS B N 1
ATOM 3247 C CA . LYS B 1 196 ? 1.116 16.094 19.141 1 98.31 196 LYS B CA 1
ATOM 3248 C C . LYS B 1 196 ? 0.898 16 17.641 1 98.31 196 LYS B C 1
ATOM 3250 O O . LYS B 1 196 ? 1.71 16.5 16.859 1 98.31 196 LYS B O 1
ATOM 3255 N N . VAL B 1 197 ? -0.207 15.359 17.266 1 98.5 197 VAL B N 1
ATOM 3256 C CA . VAL B 1 197 ? -0.529 15.203 15.844 1 98.5 197 VAL B CA 1
ATOM 3257 C C . VAL B 1 197 ? -0.79 16.578 15.219 1 98.5 197 VAL B C 1
ATOM 3259 O O . VAL B 1 197 ? -0.252 16.891 14.156 1 98.5 197 VAL B O 1
ATOM 3262 N N . ALA B 1 198 ? -1.642 17.359 15.914 1 98 198 ALA B N 1
ATOM 3263 C CA . ALA B 1 198 ? -1.968 18.688 15.414 1 98 198 ALA B CA 1
ATOM 3264 C C . ALA B 1 198 ? -0.712 19.547 15.289 1 98 198 ALA B C 1
ATOM 3266 O O . ALA B 1 198 ? -0.53 20.25 14.289 1 98 198 ALA B O 1
ATOM 3267 N N . ALA B 1 199 ? 0.118 19.469 16.281 1 98.5 199 ALA B N 1
ATOM 3268 C CA . ALA B 1 199 ? 1.346 20.25 16.281 1 98.5 199 ALA B CA 1
ATOM 3269 C C . ALA B 1 199 ? 2.266 19.828 15.141 1 98.5 199 ALA B C 1
ATOM 3271 O O . ALA B 1 199 ? 2.875 20.688 14.477 1 98.5 199 ALA B O 1
ATOM 3272 N N . LEU B 1 200 ? 2.439 18.547 14.945 1 98.69 200 LEU B N 1
ATOM 3273 C CA . LEU B 1 200 ? 3.254 18.062 13.844 1 98.69 200 LEU B CA 1
ATOM 3274 C C . LEU B 1 200 ? 2.709 18.547 12.508 1 98.69 200 LEU B C 1
ATOM 3276 O O . LEU B 1 200 ? 3.475 18.969 11.641 1 98.69 200 LEU B O 1
ATOM 3280 N N . CYS B 1 201 ? 1.425 18.484 12.312 1 98.25 201 CYS B N 1
ATOM 3281 C CA . CYS B 1 201 ? 0.812 18.922 11.062 1 98.25 201 CYS B CA 1
ATOM 3282 C C . CYS B 1 201 ? 1.037 20.422 10.836 1 98.25 201 CYS B C 1
ATOM 3284 O O . CYS B 1 201 ? 1.253 20.844 9.703 1 98.25 201 CYS B O 1
ATOM 3286 N N . ASP B 1 202 ? 0.927 21.172 11.914 1 98.12 202 ASP B N 1
ATOM 3287 C CA . ASP B 1 202 ? 1.223 22.594 11.797 1 98.12 202 ASP B CA 1
ATOM 3288 C C . ASP B 1 202 ? 2.656 22.828 11.32 1 98.12 202 ASP B C 1
ATOM 3290 O O . ASP B 1 202 ? 2.912 23.703 10.492 1 98.12 202 ASP B O 1
ATOM 3294 N N . ARG B 1 203 ? 3.633 22.062 11.859 1 98.62 203 ARG B N 1
ATOM 3295 C CA . ARG B 1 203 ? 5.023 22.172 11.43 1 98.62 203 ARG B CA 1
ATOM 3296 C C . ARG B 1 203 ? 5.176 21.781 9.961 1 98.62 203 ARG B C 1
ATOM 3298 O O . ARG B 1 203 ? 5.961 22.391 9.234 1 98.62 203 ARG B O 1
ATOM 3305 N N . VAL B 1 204 ? 4.492 20.781 9.562 1 98.81 204 VAL B N 1
ATOM 3306 C CA . VAL B 1 204 ? 4.547 20.344 8.172 1 98.81 204 VAL B CA 1
ATOM 3307 C C . VAL B 1 204 ? 4.043 21.453 7.258 1 98.81 204 VAL B C 1
ATOM 3309 O O . VAL B 1 204 ? 4.672 21.766 6.246 1 98.81 204 VAL B O 1
ATOM 3312 N N . LYS B 1 205 ? 2.941 22.078 7.602 1 98 205 LYS B N 1
ATOM 3313 C CA . LYS B 1 205 ? 2.352 23.141 6.797 1 98 205 LYS B CA 1
ATOM 3314 C C . LYS B 1 205 ? 3.287 24.344 6.711 1 98 205 LYS B C 1
ATOM 3316 O O . LYS B 1 205 ? 3.248 25.109 5.734 1 98 205 LYS B O 1
ATOM 3321 N N . ALA B 1 206 ? 4.07 24.5 7.695 1 98.31 206 ALA B N 1
ATOM 3322 C CA . ALA B 1 206 ? 4.957 25.656 7.77 1 98.31 206 ALA B CA 1
ATOM 3323 C C . ALA B 1 206 ? 6.211 25.438 6.922 1 98.31 206 ALA B C 1
ATOM 3325 O O . ALA B 1 206 ? 6.953 26.375 6.652 1 98.31 206 ALA B O 1
ATOM 3326 N N . ASP B 1 207 ? 6.539 24.156 6.57 1 98.62 207 ASP B N 1
ATOM 3327 C CA . ASP B 1 207 ? 7.645 23.906 5.648 1 98.62 207 ASP B CA 1
ATOM 3328 C C . ASP B 1 207 ? 7.496 24.75 4.383 1 98.62 207 ASP B C 1
ATOM 3330 O O . ASP B 1 207 ? 6.414 24.812 3.791 1 98.62 207 ASP B O 1
ATOM 3334 N N . GLU B 1 208 ? 8.523 25.328 3.961 1 98.31 208 GLU B N 1
ATOM 3335 C CA . GLU B 1 208 ? 8.477 26.297 2.873 1 98.31 208 GLU B CA 1
ATOM 3336 C C . GLU B 1 208 ? 7.879 25.688 1.61 1 98.31 208 GLU B C 1
ATOM 3338 O O . GLU B 1 208 ? 6.992 26.266 0.987 1 98.31 208 GLU B O 1
ATOM 3343 N N . ASN B 1 209 ? 8.352 24.531 1.181 1 98.31 209 ASN B N 1
ATOM 3344 C CA . ASN B 1 209 ? 7.879 23.875 -0.029 1 98.31 209 ASN B CA 1
ATOM 3345 C C . ASN B 1 209 ? 6.414 23.453 0.097 1 98.31 209 ASN B C 1
ATOM 3347 O O . ASN B 1 209 ? 5.637 23.609 -0.85 1 98.31 209 ASN B O 1
ATOM 3351 N N . VAL B 1 210 ? 6.043 22.984 1.27 1 98.25 210 VAL B N 1
ATOM 3352 C CA . VAL B 1 210 ? 4.672 22.531 1.503 1 98.25 210 VAL B CA 1
ATOM 3353 C C . VAL B 1 210 ? 3.73 23.734 1.52 1 98.25 210 VAL B C 1
ATOM 3355 O O . VAL B 1 210 ? 2.666 23.703 0.899 1 98.25 210 VAL B O 1
ATOM 3358 N N . SER B 1 211 ? 4.145 24.766 2.215 1 97.94 211 SER B N 1
ATOM 3359 C CA . SER B 1 211 ? 3.342 25.969 2.311 1 97.94 211 SER B CA 1
ATOM 3360 C C . SER B 1 211 ? 3.08 26.578 0.932 1 97.94 211 SER B C 1
ATOM 3362 O O . SER B 1 211 ? 1.962 27 0.637 1 97.94 211 SER B O 1
ATOM 3364 N N . LYS B 1 212 ? 4.117 26.609 0.096 1 97.38 212 LYS B N 1
ATOM 3365 C CA . LYS B 1 212 ? 3.979 27.109 -1.265 1 97.38 212 LYS B CA 1
ATOM 3366 C C . LYS B 1 212 ? 2.969 26.297 -2.061 1 97.38 212 LYS B C 1
ATOM 3368 O O . LYS B 1 212 ? 2.133 26.844 -2.775 1 97.38 212 LYS B O 1
ATOM 3373 N N . TYR B 1 213 ? 3.064 25.062 -1.966 1 97.06 213 TYR B N 1
ATOM 3374 C CA . TYR B 1 213 ? 2.135 24.188 -2.674 1 97.06 213 TYR B CA 1
ATOM 3375 C C . TYR B 1 213 ? 0.706 24.406 -2.195 1 97.06 213 TYR B C 1
ATOM 3377 O O . TYR B 1 213 ? -0.214 24.547 -3.006 1 97.06 213 TYR B O 1
ATOM 3385 N N . LEU B 1 214 ? 0.508 24.406 -0.819 1 95.44 214 LEU B N 1
ATOM 3386 C CA . LEU B 1 214 ? -0.824 24.531 -0.239 1 95.44 214 LEU B CA 1
ATOM 3387 C C . LEU B 1 214 ? -1.462 25.875 -0.623 1 95.44 214 LEU B C 1
ATOM 3389 O O . LEU B 1 214 ? -2.672 25.938 -0.852 1 95.44 214 LEU B O 1
ATOM 3393 N N . SER B 1 215 ? -0.75 26.875 -0.753 1 94.75 215 SER B N 1
ATOM 3394 C CA . SER B 1 215 ? -1.272 28.188 -1.082 1 94.75 215 SER B CA 1
ATOM 3395 C C . SER B 1 215 ? -1.645 28.281 -2.557 1 94.75 215 SER B C 1
ATOM 3397 O O . SER B 1 215 ? -2.535 29.062 -2.93 1 94.75 215 SER B O 1
ATOM 3399 N N . ALA B 1 216 ? -0.988 27.484 -3.338 1 93 216 ALA B N 1
ATOM 3400 C CA . ALA B 1 216 ? -1.187 27.562 -4.781 1 93 216 ALA B CA 1
ATOM 3401 C C . ALA B 1 216 ? -2.215 26.547 -5.254 1 93 216 ALA B C 1
ATOM 3403 O O . ALA B 1 216 ? -2.754 26.656 -6.359 1 93 216 ALA B O 1
ATOM 3404 N N . SER B 1 217 ? -2.41 25.547 -4.461 1 89.44 217 SER B N 1
ATOM 3405 C CA . SER B 1 217 ? -3.242 24.438 -4.902 1 89.44 217 SER B CA 1
ATOM 3406 C C . SER B 1 217 ? -4.711 24.844 -4.988 1 89.44 217 SER B C 1
ATOM 3408 O O . SER B 1 217 ? -5.219 25.531 -4.109 1 89.44 217 SER B O 1
ATOM 3410 N N . GLU B 1 218 ? -5.332 24.297 -6.039 1 86.06 218 GLU B N 1
ATOM 3411 C CA . GLU B 1 218 ? -6.758 24.547 -6.227 1 86.06 218 GLU B CA 1
ATOM 3412 C C . GLU B 1 218 ? -7.574 23.281 -5.918 1 86.06 218 GLU B C 1
ATOM 3414 O O . GLU B 1 218 ? -8.805 23.297 -6 1 86.06 218 GLU B O 1
ATOM 3419 N N . TYR B 1 219 ? -6.906 22.266 -5.527 1 85.75 219 TYR B N 1
ATOM 3420 C CA . TYR B 1 219 ? -7.562 20.969 -5.461 1 85.75 219 TYR B CA 1
ATOM 3421 C C . TYR B 1 219 ? -8.32 20.812 -4.148 1 85.75 219 TYR B C 1
ATOM 3423 O O . TYR B 1 219 ? -9.352 20.125 -4.098 1 85.75 219 TYR B O 1
ATOM 3431 N N . THR B 1 220 ? -7.879 21.422 -3.143 1 76.12 220 THR B N 1
ATOM 3432 C CA . THR B 1 220 ? -8.477 21.219 -1.829 1 76.12 220 THR B CA 1
ATOM 3433 C C . THR B 1 220 ? -9.852 21.875 -1.757 1 76.12 220 THR B C 1
ATOM 3435 O O . THR B 1 220 ? -10.68 21.516 -0.926 1 76.12 220 THR B O 1
ATOM 3438 N N . ASP B 1 221 ? -9.984 22.781 -2.549 1 73.62 221 ASP B N 1
ATOM 3439 C CA . ASP B 1 221 ? -11.258 23.5 -2.529 1 73.62 221 ASP B CA 1
ATOM 3440 C C . ASP B 1 221 ? -12.25 22.875 -3.512 1 73.62 221 ASP B C 1
ATOM 3442 O O . ASP B 1 221 ? -13.422 23.25 -3.533 1 73.62 221 ASP B O 1
ATOM 3446 N N . ALA B 1 222 ? -11.727 21.891 -4.203 1 70.38 222 ALA B N 1
ATOM 3447 C CA . ALA B 1 222 ? -12.586 21.266 -5.195 1 70.38 222 ALA B CA 1
ATOM 3448 C C . ALA B 1 222 ? -13.609 20.344 -4.527 1 70.38 222 ALA B C 1
ATOM 3450 O O . ALA B 1 222 ? -13.273 19.594 -3.598 1 70.38 222 ALA B O 1
ATOM 3451 N N . ASN B 1 223 ? -14.82 20.578 -4.805 1 66.69 223 ASN B N 1
ATOM 3452 C CA . ASN B 1 223 ? -15.875 19.75 -4.23 1 66.69 223 ASN B CA 1
ATOM 3453 C C . ASN B 1 223 ? -16.797 19.203 -5.309 1 66.69 223 ASN B C 1
ATOM 3455 O O . ASN B 1 223 ? -18 19.484 -5.309 1 66.69 223 ASN B O 1
ATOM 3459 N N . PRO B 1 224 ? -16.219 18.453 -6.145 1 62.22 224 PRO B N 1
ATOM 3460 C CA . PRO B 1 224 ? -17.047 17.984 -7.258 1 62.22 224 PRO B CA 1
ATOM 3461 C C . PRO B 1 224 ? -18.141 17.016 -6.812 1 62.22 224 PRO B C 1
ATOM 3463 O O . PRO B 1 224 ? -19.094 16.766 -7.555 1 62.22 224 PRO B O 1
ATOM 3466 N N . PHE B 1 225 ? -17.938 16.547 -5.617 1 66 225 PHE B N 1
ATOM 3467 C CA . PHE B 1 225 ? -18.906 15.547 -5.191 1 66 225 PHE B CA 1
ATOM 3468 C C . PHE B 1 225 ? -19.906 16.141 -4.223 1 66 225 PHE B C 1
ATOM 3470 O O . PHE B 1 225 ? -20.812 15.453 -3.758 1 66 225 PHE B O 1
ATOM 3477 N N . GLY B 1 226 ? -19.781 17.469 -4.109 1 63.75 226 GLY B N 1
ATOM 3478 C CA . GLY B 1 226 ? -20.719 18.125 -3.205 1 63.75 226 GLY B CA 1
ATOM 3479 C C . GLY B 1 226 ? -20.641 17.594 -1.786 1 63.75 226 GLY B C 1
ATOM 3480 O O . GLY B 1 226 ? -21.672 17.469 -1.11 1 63.75 226 GLY B O 1
ATOM 3481 N N . MET B 1 227 ? -19.516 17.156 -1.499 1 60.78 227 MET B N 1
ATOM 3482 C CA . MET B 1 227 ? -19.375 16.516 -0.189 1 60.78 227 MET B CA 1
ATOM 3483 C C . MET B 1 227 ? -18.516 17.375 0.736 1 60.78 227 MET B C 1
ATOM 3485 O O . MET B 1 227 ? -17.719 18.203 0.271 1 60.78 227 MET B O 1
#

Organism: NCBI:txid267567

Nearest PDB structures (foldseek):
  1bay-assembly1_B  TM=7.946E-01  e=1.432E-07  Mus musculus
  5djm-assembly1_B  TM=7.802E-01  e=2.741E-07  Homo sapiens
  4q5n-assembly1_B  TM=7.048E-01  e=9.031E-06  Blomia tropicalis
  2nto-assembly1_A-2  TM=7.622E-01  e=4.932E-05  Brucella anthropi
  6f01-assembly1_A  TM=6.576E-01  e=1.103E-05  Arabidopsis thaliana

InterPro domains:
  IPR004045 Glutathione S-transferase, N-terminal [PS50404] (7-92)
  IPR010987 Glutathione S-transferase, C-terminal-like [PS50405] (95-225)
  IPR036249 Thioredoxin-like superfamily [SSF52833] (7-85)
  IPR036282 Glutathione S-transferase, C-terminal domain superfamily [SSF47616] (97-222)
  IPR050213 Glutathione S-transferase superfamily [PTHR11571] (9-216)

Sequence (454 aa):
MTTFENPHPHLIYAPIAGRAELARLIAAAGGITITESVNMANFGSKDLQETGESKKNYMSPSGMPLLQHGDLKVSQSGAIEAYMASIAPRYKDLTQQQRAIDMMFMGIKEEILQNCAKAIFTTQKEDKNKAVADACALFDKWGAVFEDQIPTEGFIHGLPYPTPADLALLNITTAGYMPFGSARKLAQYDFGKWEKVAALCDRVKADENVSKYLSASEYTDANPFGMMTTFENPHPHLIYAPIAGRAELARLIAAAGGITITESVNMANFGSKDLQETGESKKNYMSPSGMPLLQHGDLKVSQSGAIEAYMASIAPRYKDLTQQQRAIDMMFMGIKEEILQNCAKAIFTTQKEDKNKAVADACALFDKWGAVFEDQIPTEGFIHGLPYPTPADLALLNITTAGYMPFGSARKLAQYDFGKWEKVAALCDRVKADENVSKYLSASEYTDANPFGM

Radius of gyration: 21.16 Å; Cα contacts (8 Å, |Δi|>4): 777; chains: 2; bounding box: 49×56×61 Å